Protein AF-A0A507CL74-F1 (afdb_monomer)

Secondary structure (DSSP, 8-state):
--------------------------PPPPEE--EEEE---SS-EEEEEEEEE--PPPSS-SSEEEEEEEEE-SSS-EEEEEEEE-S--GGGT--TT-EEEEEEEEETTEEEEEEEEEE-TT--EEEEEEE-TTSSEEEEEEEETTT--EEEEEEEE--S---EEEEEEEEESSPPPP-SPPEEEEEEEEESS--TTGGGG-EEE----SS------------SSS--HHHHHHHHS--B--TT-HHHHHHHHHHHHHHHHHHTS--EE--HHHHHHHHHHHHHHHHHHHHHHHHHHS-HHHHHHHHHHHHHHHHHHHHHHHHHIIIIITTEEEEEEEPPTTS-S--EEEEEEEEEEE-SSSTT-EEEEEEEEEE-EETTEEPPPEEEEEEEEGGGTB-TT-BB-HHHHHHHHHHHHHTTTTSS--

Solvent-accessible surface area (backbone atoms only — not comparable to full-atom values): 23753 Å² total; per-residue (Å²): 137,79,91,78,80,87,86,90,86,90,84,80,90,82,82,92,76,84,82,74,81,73,79,69,77,74,71,64,58,72,44,76,55,46,33,44,36,33,41,72,34,94,32,30,50,40,34,37,36,35,29,37,27,58,30,56,53,47,86,66,37,68,16,39,30,37,40,32,49,34,37,23,49,86,81,57,48,36,45,32,38,36,41,32,39,40,68,70,38,61,89,24,74,25,52,91,54,33,31,32,33,27,19,36,35,37,36,98,87,42,80,48,72,32,52,50,25,49,40,55,27,80,45,38,36,30,40,35,41,37,56,40,95,82,51,28,41,33,40,32,46,27,24,35,64,86,79,66,47,78,40,16,46,34,74,48,77,71,50,64,48,28,25,29,41,34,40,39,31,40,28,31,57,58,28,46,72,80,83,48,70,68,45,78,43,82,70,44,79,41,55,76,45,94,51,90,61,31,76,73,41,58,45,74,45,77,76,85,85,65,102,68,88,86,79,81,78,80,75,79,75,77,65,74,84,73,63,51,51,41,59,50,51,42,71,76,51,72,54,70,48,62,82,86,38,66,67,61,52,48,52,53,51,47,51,49,53,43,43,37,38,42,56,65,65,60,28,48,74,57,58,63,70,59,51,53,49,50,50,41,49,48,56,23,48,51,40,41,50,52,24,49,55,51,41,71,78,40,63,60,87,79,25,51,65,51,39,51,51,16,51,52,50,29,50,51,33,51,52,52,47,53,49,41,44,67,74,70,52,59,54,58,66,42,38,29,40,39,72,50,94,79,66,78,56,70,59,42,39,39,36,32,30,54,48,79,44,72,41,90,89,45,92,91,43,47,28,40,32,41,36,41,37,38,44,66,75,55,90,96,48,87,61,80,65,51,75,51,74,51,75,42,58,48,73,69,38,32,49,98,85,15,39,57,40,67,66,51,53,50,51,56,53,50,52,60,60,65,72,39,78,69,78,78,70,128

Structure (mmCIF, N/CA/C/O backbone):
data_AF-A0A507CL74-F1
#
_entry.id   AF-A0A507CL74-F1
#
loop_
_atom_site.group_PDB
_atom_site.id
_atom_site.type_symbol
_atom_site.label_atom_id
_atom_site.label_alt_id
_atom_site.label_comp_id
_atom_site.label_asym_id
_atom_site.label_entity_id
_atom_site.label_seq_id
_atom_site.pdbx_PDB_ins_code
_atom_site.Cartn_x
_atom_site.Cartn_y
_atom_site.Cartn_z
_atom_site.occupancy
_atom_site.B_iso_or_equiv
_atom_site.auth_seq_id
_atom_site.auth_comp_id
_atom_site.auth_asym_id
_atom_site.auth_atom_id
_atom_site.pdbx_PDB_model_num
ATOM 1 N N . MET A 1 1 ? 11.561 32.351 90.440 1.00 31.62 1 MET A N 1
ATOM 2 C CA . MET A 1 1 ? 10.808 33.557 90.026 1.00 31.62 1 MET A CA 1
ATOM 3 C C . MET A 1 1 ? 10.906 33.640 88.511 1.00 31.62 1 MET A C 1
ATOM 5 O O . MET A 1 1 ? 11.970 33.930 87.996 1.00 31.62 1 MET A O 1
ATOM 9 N N . ASN A 1 2 ? 10.006 32.932 87.837 1.00 28.53 2 ASN A N 1
ATOM 10 C CA . ASN A 1 2 ? 8.841 33.489 87.134 1.00 28.53 2 ASN A CA 1
ATOM 11 C C . ASN A 1 2 ? 9.215 34.220 85.839 1.00 28.53 2 ASN A C 1
ATOM 13 O O . ASN A 1 2 ? 9.602 35.380 85.856 1.00 28.53 2 ASN A O 1
ATOM 17 N N . ILE A 1 3 ? 9.088 33.462 84.743 1.00 31.59 3 ILE A N 1
ATOM 18 C CA . ILE A 1 3 ? 8.323 33.784 83.530 1.00 31.59 3 ILE A CA 1
ATOM 19 C C . ILE A 1 3 ? 8.248 35.286 83.230 1.00 31.59 3 ILE A C 1
ATOM 21 O O . ILE A 1 3 ? 7.432 35.995 83.814 1.00 31.59 3 ILE A O 1
ATOM 25 N N . PHE A 1 4 ? 9.039 35.737 82.255 1.00 29.61 4 PHE A N 1
ATOM 26 C CA . PHE A 1 4 ? 8.818 37.013 81.587 1.00 29.61 4 PHE A CA 1
ATOM 27 C C . PHE A 1 4 ? 8.603 36.810 80.088 1.00 29.61 4 PHE A C 1
ATOM 29 O O . PHE A 1 4 ? 9.445 36.285 79.361 1.00 29.61 4 PHE A O 1
ATOM 36 N N . GLN A 1 5 ? 7.408 37.231 79.687 1.00 29.59 5 GLN A N 1
ATOM 37 C CA . GLN A 1 5 ? 6.934 37.500 78.343 1.00 29.59 5 GLN A CA 1
ATOM 38 C C . GLN A 1 5 ? 7.850 38.471 77.571 1.00 29.59 5 GLN A C 1
ATOM 40 O O . GLN A 1 5 ? 8.298 39.473 78.114 1.00 29.59 5 GLN A O 1
ATOM 45 N N . GLN A 1 6 ? 8.018 38.181 76.274 1.00 27.80 6 GLN A N 1
ATOM 46 C CA . GLN A 1 6 ? 7.636 39.055 75.150 1.00 27.80 6 GLN A CA 1
ATOM 47 C C . GLN A 1 6 ? 8.171 40.507 75.163 1.00 27.80 6 GLN A C 1
ATOM 49 O O . GLN A 1 6 ? 7.670 41.340 75.903 1.00 27.80 6 GLN A O 1
ATOM 54 N N . HIS A 1 7 ? 9.081 40.863 74.241 1.00 28.11 7 HIS A N 1
ATOM 55 C CA . HIS A 1 7 ? 8.753 41.570 72.984 1.00 28.11 7 HIS A CA 1
ATOM 56 C C . HIS A 1 7 ? 10.014 42.050 72.219 1.00 28.11 7 HIS A C 1
ATOM 58 O O . HIS A 1 7 ? 10.894 42.676 72.794 1.00 28.11 7 HIS A O 1
ATOM 64 N N . LYS A 1 8 ? 9.949 41.919 70.880 1.00 25.28 8 LYS A N 1
ATOM 65 C CA . LYS A 1 8 ? 10.508 42.826 69.843 1.00 25.28 8 LYS A CA 1
ATOM 66 C C . LYS A 1 8 ? 12.016 42.754 69.506 1.00 25.28 8 LYS A C 1
ATOM 68 O O . LYS A 1 8 ? 12.842 43.381 70.148 1.00 25.28 8 LYS A O 1
ATOM 73 N N . SER A 1 9 ? 12.344 42.156 68.356 1.00 27.03 9 SER A N 1
ATOM 74 C CA . SER A 1 9 ? 12.640 42.889 67.103 1.00 27.03 9 SER A CA 1
ATOM 75 C C . SER A 1 9 ? 13.488 42.035 66.152 1.00 27.03 9 SER A C 1
ATOM 77 O O . SER A 1 9 ? 14.611 41.654 66.462 1.00 27.03 9 SER A O 1
ATOM 79 N N . THR A 1 10 ? 12.915 41.751 64.989 1.00 28.33 10 THR A N 1
ATOM 80 C CA . THR A 1 10 ? 13.395 40.876 63.919 1.00 28.33 10 THR A CA 1
ATOM 81 C C . THR A 1 10 ? 14.186 41.662 62.860 1.00 28.33 10 THR A C 1
ATOM 83 O O . THR A 1 10 ? 13.658 42.589 62.254 1.00 28.33 10 THR A O 1
ATOM 86 N N . MET A 1 11 ? 15.425 41.237 62.608 1.00 25.45 11 MET A N 1
ATOM 87 C CA . MET A 1 11 ? 16.272 41.422 61.410 1.00 25.45 11 MET A CA 1
ATOM 88 C C . MET A 1 11 ? 16.984 40.060 61.265 1.00 25.45 11 MET A C 1
ATOM 90 O O . MET A 1 11 ? 17.376 39.501 62.280 1.00 25.45 11 MET A O 1
ATOM 94 N N . ASP A 1 12 ? 17.141 39.373 60.140 1.00 27.41 12 ASP A N 1
ATOM 95 C CA . ASP A 1 12 ? 17.163 39.713 58.726 1.00 27.41 12 ASP A CA 1
ATOM 96 C C . ASP A 1 12 ? 16.789 38.440 57.921 1.00 27.41 12 ASP A C 1
ATOM 98 O O . ASP A 1 12 ? 17.222 37.340 58.249 1.00 27.41 12 ASP A O 1
ATOM 102 N N . LYS A 1 13 ? 15.981 38.633 56.870 1.00 28.16 13 LYS A N 1
ATOM 103 C CA . LYS A 1 13 ? 16.046 38.031 55.519 1.00 28.16 13 LYS A CA 1
ATOM 104 C C . LYS A 1 13 ? 16.421 36.541 55.374 1.00 28.16 13 LYS A C 1
ATOM 106 O O . LYS A 1 13 ? 17.578 36.185 55.518 1.00 28.16 13 LYS A O 1
ATOM 111 N N . PHE A 1 14 ? 15.492 35.733 54.848 1.00 27.22 14 PHE A N 1
ATOM 112 C CA . PHE A 1 14 ? 15.587 35.171 53.484 1.00 27.22 14 PHE A CA 1
ATOM 113 C C . PHE A 1 14 ? 14.285 34.447 53.075 1.00 27.22 14 PHE A C 1
ATOM 115 O O . PHE A 1 14 ? 13.753 33.628 53.813 1.00 27.22 14 PHE A O 1
ATOM 122 N N . SER A 1 15 ? 13.796 34.803 51.884 1.00 26.42 15 SER A N 1
ATOM 123 C CA . SER A 1 15 ? 12.829 34.130 51.000 1.00 26.42 15 SER A CA 1
ATOM 124 C C . SER A 1 15 ? 11.696 33.282 51.587 1.00 26.42 15 SER A C 1
ATOM 126 O O . SER A 1 15 ? 11.817 32.087 51.838 1.00 26.42 15 SER A O 1
ATOM 128 N N . LEU A 1 16 ? 10.520 33.904 51.588 1.00 26.20 16 LEU A N 1
ATOM 129 C CA . LEU A 1 16 ? 9.209 33.273 51.560 1.00 26.20 16 LEU A CA 1
ATOM 130 C C . LEU A 1 16 ? 9.023 32.514 50.225 1.00 26.20 16 LEU A C 1
ATOM 132 O O . LEU A 1 16 ? 8.879 33.136 49.176 1.00 26.20 16 LEU A O 1
ATOM 136 N N . CYS A 1 17 ? 8.997 31.181 50.252 1.00 23.78 17 CYS A N 1
ATOM 137 C CA . CYS A 1 17 ? 8.355 30.375 49.210 1.00 23.78 17 CYS A CA 1
ATOM 138 C C . CYS A 1 17 ? 7.183 29.641 49.855 1.00 23.78 17 CYS A C 1
ATOM 140 O O . CYS A 1 17 ? 7.352 28.657 50.572 1.00 23.78 17 CYS A O 1
ATOM 142 N N . VAL A 1 18 ? 5.987 30.177 49.627 1.00 25.48 18 VAL A N 1
ATOM 143 C CA . VAL A 1 18 ? 4.720 29.516 49.924 1.00 25.48 18 VAL A CA 1
ATOM 144 C C . VAL A 1 18 ? 4.652 28.271 49.042 1.00 25.48 18 VAL A C 1
ATOM 146 O O . VAL A 1 18 ? 4.511 28.375 47.826 1.00 25.48 18 VAL A O 1
ATOM 149 N N . VAL A 1 19 ? 4.766 27.088 49.646 1.00 25.69 19 VAL A N 1
ATOM 150 C CA . VAL A 1 19 ? 4.395 25.832 48.988 1.00 25.69 19 VAL A CA 1
ATOM 151 C C . VAL A 1 19 ? 2.873 25.827 48.894 1.00 25.69 19 VAL A C 1
ATOM 153 O O . VAL A 1 19 ? 2.173 25.396 49.807 1.00 25.69 19 VAL A O 1
ATOM 156 N N . VAL A 1 20 ? 2.348 26.356 47.791 1.00 27.48 20 VAL A N 1
ATOM 157 C CA . VAL A 1 20 ? 0.997 26.020 47.348 1.00 27.48 20 VAL A CA 1
ATOM 158 C C . VAL A 1 20 ? 1.081 24.574 46.875 1.00 27.48 20 VAL A C 1
ATOM 160 O O . VAL A 1 20 ? 1.601 24.294 45.797 1.00 27.48 20 VAL A O 1
ATOM 163 N N . ALA A 1 21 ? 0.608 23.642 47.700 1.00 28.94 21 ALA A N 1
ATOM 164 C CA . ALA A 1 21 ? 0.279 22.306 47.237 1.00 28.94 21 ALA A CA 1
ATOM 165 C C . ALA A 1 21 ? -0.905 22.436 46.268 1.00 28.94 21 ALA A C 1
ATOM 167 O O . ALA A 1 21 ? -2.069 22.363 46.657 1.00 28.94 21 ALA A O 1
ATOM 168 N N . LEU A 1 22 ? -0.598 22.689 44.995 1.00 25.38 22 LEU A N 1
ATOM 169 C CA . LEU A 1 22 ? -1.509 22.421 43.895 1.00 25.38 22 LEU A CA 1
ATOM 170 C C . LEU A 1 22 ? -1.731 20.907 43.892 1.00 25.38 22 LEU A C 1
ATOM 172 O O . LEU A 1 22 ? -0.935 20.147 43.341 1.00 25.38 22 LEU A O 1
ATOM 176 N N . LEU A 1 23 ? -2.820 20.467 44.523 1.00 26.45 23 LEU A N 1
ATOM 177 C CA . LEU A 1 23 ? -3.506 19.250 44.112 1.00 26.45 23 LEU A CA 1
ATOM 178 C C . LEU A 1 23 ? -3.958 19.494 42.671 1.00 26.45 23 LEU A C 1
ATOM 180 O O . LEU A 1 23 ? -5.069 19.948 42.412 1.00 26.45 23 LEU A O 1
ATOM 184 N N . VAL A 1 24 ? -3.052 19.257 41.723 1.00 30.97 24 VAL A N 1
ATOM 185 C CA . VAL A 1 24 ? -3.429 19.055 40.334 1.00 30.97 24 VAL A CA 1
ATOM 186 C C . VAL A 1 24 ? -4.256 17.781 40.362 1.00 30.97 24 VAL A C 1
ATOM 188 O O . VAL A 1 24 ? -3.710 16.684 40.479 1.00 30.97 24 VAL A O 1
ATOM 191 N N . ALA A 1 25 ? -5.579 17.922 40.317 1.00 30.12 25 ALA A N 1
ATOM 192 C CA . ALA A 1 25 ? -6.419 16.848 39.831 1.00 30.12 25 ALA A CA 1
ATOM 193 C C . ALA A 1 25 ? -5.871 16.516 38.439 1.00 30.12 25 ALA A C 1
ATOM 195 O O . ALA A 1 25 ? -6.050 17.286 37.496 1.00 30.12 25 ALA A O 1
ATOM 196 N N . ARG A 1 26 ? -5.091 15.436 38.330 1.00 35.41 26 ARG A N 1
ATOM 197 C CA . ARG A 1 26 ? -4.759 14.865 37.030 1.00 35.41 26 ARG A CA 1
ATOM 198 C C . ARG A 1 26 ? -6.100 14.443 36.447 1.00 35.41 26 ARG A C 1
ATOM 200 O O . ARG A 1 26 ? -6.670 13.452 36.894 1.00 35.41 26 ARG A O 1
ATOM 207 N N . GLY A 1 27 ? -6.643 15.246 35.535 1.00 35.78 27 GLY A N 1
ATOM 208 C CA . GLY A 1 27 ? -7.683 14.762 34.639 1.00 35.78 27 GLY A CA 1
ATOM 209 C C . GLY A 1 27 ? -7.122 13.521 33.960 1.00 35.78 27 GLY A C 1
ATOM 210 O O . GLY A 1 27 ? -5.980 13.554 33.496 1.00 35.78 27 GLY A O 1
ATOM 211 N N . ARG A 1 28 ? -7.869 12.417 34.007 1.00 48.56 28 ARG A N 1
ATOM 212 C CA . ARG A 1 28 ? -7.478 11.183 33.325 1.00 48.56 28 ARG A CA 1
ATOM 213 C C . ARG A 1 28 ? -7.352 11.512 31.841 1.00 48.56 28 ARG A C 1
ATOM 215 O O . ARG A 1 28 ? -8.239 12.159 31.290 1.00 48.56 28 ARG A O 1
ATOM 222 N N . SER A 1 29 ? -6.210 11.200 31.241 1.00 53.66 29 SER A N 1
ATOM 223 C CA . SER A 1 29 ? -5.905 11.633 29.878 1.00 53.66 29 SER A CA 1
ATOM 224 C C . SER A 1 29 ? -6.316 10.564 28.878 1.00 53.66 29 SER A C 1
ATOM 226 O O . SER A 1 29 ? -5.834 9.436 28.982 1.00 53.66 29 SER A O 1
ATOM 228 N N . ASP A 1 30 ? -7.119 10.936 27.885 1.00 65.44 30 ASP A N 1
ATOM 229 C CA . ASP A 1 30 ? -7.398 10.067 26.745 1.00 65.44 30 ASP A CA 1
ATOM 230 C C . ASP A 1 30 ? -6.123 9.882 25.914 1.00 65.44 30 ASP A C 1
ATOM 232 O O . ASP A 1 30 ? -5.368 10.828 25.647 1.00 65.44 30 ASP A O 1
ATOM 236 N N . SER A 1 31 ? -5.856 8.643 25.521 1.00 70.38 31 SER A N 1
ATOM 237 C CA . SER A 1 31 ? -4.675 8.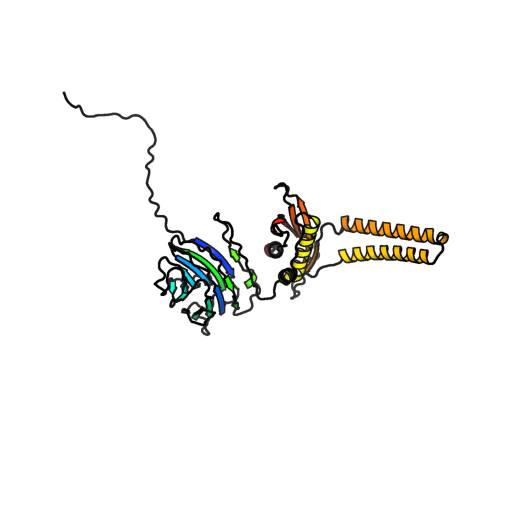276 24.750 1.00 70.38 31 SER A CA 1
ATOM 238 C C . SER A 1 31 ? -5.040 7.436 23.533 1.00 70.38 31 SER A C 1
ATOM 240 O O . SER A 1 31 ? -6.041 6.727 23.502 1.00 70.38 31 SER A O 1
ATOM 242 N N . TRP A 1 32 ? -4.207 7.548 22.501 1.00 71.06 32 TRP A N 1
ATOM 243 C CA . TRP A 1 32 ? -4.471 6.989 21.180 1.00 71.06 32 TRP A CA 1
ATOM 244 C C . TRP A 1 32 ? -3.379 5.996 20.799 1.00 71.06 32 TRP A C 1
ATOM 246 O O . TRP A 1 32 ? -2.186 6.320 20.839 1.00 71.06 32 TRP A O 1
ATOM 256 N N . GLY A 1 33 ? -3.799 4.795 20.420 1.00 74.75 33 GLY A N 1
ATOM 257 C CA . GLY A 1 33 ? -2.956 3.737 19.887 1.00 74.75 33 GLY A CA 1
ATOM 258 C C . GLY A 1 33 ? -2.790 3.822 18.370 1.00 74.75 33 GLY A C 1
ATOM 259 O O . GLY A 1 33 ? -2.759 4.906 17.779 1.00 74.75 33 GLY A O 1
ATOM 260 N N . GLY A 1 34 ? -2.625 2.653 17.750 1.00 77.00 34 GLY A N 1
ATOM 261 C CA . GLY A 1 34 ? -2.475 2.545 16.305 1.00 77.00 34 GLY A CA 1
ATOM 262 C C . GLY A 1 34 ? -3.770 2.861 15.560 1.00 77.00 34 GLY A C 1
ATOM 263 O O . GLY A 1 34 ? -4.857 2.555 16.049 1.00 77.00 34 GLY A O 1
ATOM 264 N N . TYR A 1 35 ? -3.642 3.460 14.378 1.00 79.56 35 TYR A N 1
ATOM 265 C CA . TYR A 1 35 ? -4.772 3.704 13.485 1.00 79.56 35 TYR A CA 1
ATOM 266 C C . TYR A 1 35 ? -4.375 3.655 12.011 1.00 79.56 35 TYR A C 1
ATOM 268 O O . TYR A 1 35 ? -3.211 3.872 11.649 1.00 79.56 35 TYR A O 1
ATOM 276 N N . VAL A 1 36 ? -5.385 3.433 11.172 1.00 84.50 36 VAL A N 1
ATOM 277 C CA . VAL A 1 36 ? -5.366 3.654 9.724 1.00 84.50 36 VAL A CA 1
ATOM 278 C C . VAL A 1 36 ? -6.536 4.571 9.394 1.00 84.50 36 VAL A C 1
ATOM 280 O O . VAL A 1 36 ? -7.637 4.318 9.858 1.00 84.50 36 VAL A O 1
ATOM 283 N N . ALA A 1 37 ? -6.332 5.619 8.606 1.00 85.00 37 ALA A N 1
ATOM 284 C CA . ALA A 1 37 ? -7.421 6.471 8.138 1.00 85.00 37 ALA A CA 1
ATOM 285 C C . ALA A 1 37 ? -7.262 6.809 6.656 1.00 85.00 37 ALA A C 1
ATOM 287 O O . ALA A 1 37 ? -6.154 6.823 6.132 1.00 85.00 37 ALA A O 1
ATOM 288 N N . LEU A 1 38 ? -8.386 7.068 6.002 1.00 86.00 38 LEU A N 1
ATOM 289 C CA . LEU A 1 38 ? -8.562 7.449 4.611 1.00 86.00 38 LEU A CA 1
ATOM 290 C C . LEU A 1 38 ? -9.500 8.657 4.575 1.00 86.00 38 LEU A C 1
ATOM 292 O O . LEU A 1 38 ? -10.523 8.696 5.258 1.00 86.00 38 LEU A O 1
ATOM 296 N N . GLY A 1 39 ? -9.178 9.624 3.737 1.00 87.31 39 GLY A N 1
ATOM 297 C CA . GLY A 1 39 ? -10.035 10.727 3.350 1.00 87.31 39 GLY A CA 1
ATOM 298 C C . GLY A 1 39 ? -9.465 12.115 3.649 1.00 87.31 39 GLY A C 1
ATOM 299 O O . GLY A 1 39 ? -8.341 12.255 4.133 1.00 87.31 39 GLY A O 1
ATOM 300 N N . PRO A 1 40 ? -10.257 13.159 3.354 1.00 88.62 40 PRO A N 1
ATOM 301 C CA . PRO A 1 40 ? -11.600 13.066 2.777 1.00 88.62 40 PRO A CA 1
ATOM 302 C C . PRO A 1 40 ? -11.578 12.643 1.296 1.00 88.62 40 PRO A C 1
ATOM 304 O O . PRO A 1 40 ? -10.737 13.109 0.532 1.00 88.62 40 PRO A O 1
ATOM 307 N N . SER A 1 41 ? -12.521 11.794 0.882 1.00 84.12 41 SER A N 1
ATOM 308 C CA . SER A 1 41 ? -12.844 11.575 -0.534 1.00 84.12 41 SER A CA 1
ATOM 309 C C . SER A 1 41 ? -13.554 12.797 -1.124 1.00 84.12 41 SER A C 1
ATOM 311 O O . SER A 1 41 ? -14.281 13.509 -0.421 1.00 84.12 41 SER A O 1
ATOM 313 N N . ILE A 1 42 ? -13.400 13.022 -2.432 1.00 80.88 42 ILE A N 1
ATOM 314 C CA . ILE A 1 42 ? -14.260 13.961 -3.173 1.00 80.88 42 ILE A CA 1
ATOM 315 C C . ILE A 1 42 ? -15.669 13.396 -3.415 1.00 80.88 42 ILE A C 1
ATOM 317 O O . ILE A 1 42 ? -16.588 14.159 -3.720 1.00 80.88 42 ILE A O 1
ATOM 321 N N . SER A 1 43 ? -15.846 12.080 -3.270 1.00 84.44 43 SER A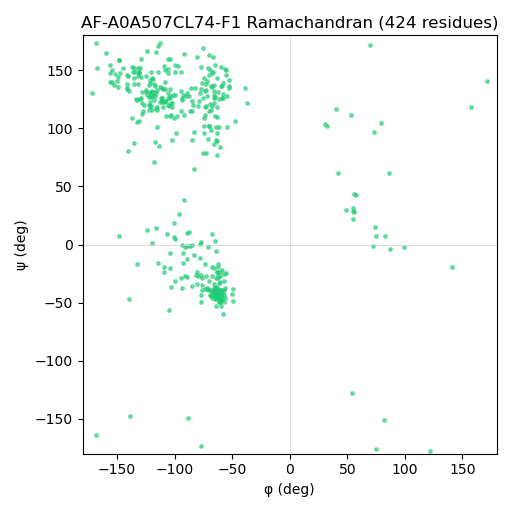 N 1
ATOM 322 C CA . SER A 1 43 ? -17.125 11.387 -3.372 1.00 84.44 43 SER A CA 1
ATOM 323 C C . SER A 1 43 ? -17.662 10.994 -1.997 1.00 84.44 43 SER A C 1
ATOM 325 O O . SER A 1 43 ? -16.939 10.925 -1.008 1.00 84.44 43 SER A O 1
ATOM 327 N N . THR A 1 44 ? -18.961 10.744 -1.931 1.00 88.31 44 THR A N 1
ATOM 328 C CA . THR A 1 44 ? -19.630 10.241 -0.733 1.00 88.31 44 THR A CA 1
ATOM 329 C C . THR A 1 44 ? -19.378 8.748 -0.599 1.00 88.31 44 THR A C 1
ATOM 331 O O . THR A 1 44 ? -19.620 7.999 -1.543 1.00 88.31 44 THR A O 1
ATOM 334 N N . ILE A 1 45 ? -18.948 8.297 0.576 1.00 92.06 45 ILE A N 1
ATOM 335 C CA . ILE A 1 45 ? -19.031 6.884 0.946 1.00 92.06 45 ILE A CA 1
ATOM 336 C C . ILE A 1 45 ? -20.518 6.537 1.033 1.00 92.06 45 ILE A C 1
ATOM 338 O O . ILE A 1 45 ? -21.262 7.231 1.718 1.00 92.06 45 ILE A O 1
ATOM 342 N N . VAL A 1 46 ? -20.949 5.491 0.331 1.00 90.56 46 VAL A N 1
ATOM 343 C CA . VAL A 1 46 ? -22.338 4.987 0.354 1.00 90.56 46 VAL A CA 1
ATOM 344 C C . VAL A 1 46 ? -22.450 3.646 1.066 1.00 90.56 46 VAL A C 1
ATOM 346 O O . VAL A 1 46 ? -23.511 3.296 1.570 1.00 90.56 46 VAL A O 1
ATOM 349 N N . HIS A 1 47 ? -21.348 2.903 1.130 1.00 95.50 47 HIS A N 1
ATOM 350 C CA . HIS A 1 47 ? -21.263 1.661 1.875 1.00 95.50 47 HIS A CA 1
ATOM 351 C C . HIS A 1 47 ? -19.833 1.455 2.378 1.00 95.50 47 HIS A C 1
ATOM 353 O O . HIS A 1 47 ? -18.872 1.740 1.664 1.00 95.50 47 HIS A O 1
ATOM 359 N N . SER A 1 48 ? -19.683 0.960 3.600 1.00 94.81 48 SER A N 1
ATOM 360 C CA . SER A 1 48 ? -18.399 0.564 4.173 1.00 94.81 48 SER A CA 1
ATOM 361 C C . SER A 1 48 ? -18.577 -0.727 4.955 1.00 94.81 48 SER A C 1
ATOM 363 O O . SER A 1 48 ? -19.457 -0.806 5.802 1.00 94.81 48 SER A O 1
ATOM 365 N N . SER A 1 49 ? -17.703 -1.704 4.736 1.00 95.06 49 SER A N 1
ATOM 366 C CA . SER A 1 49 ? -17.645 -2.937 5.518 1.00 95.06 49 SER A CA 1
ATOM 367 C C . SER A 1 49 ? -16.215 -3.235 5.941 1.00 95.06 49 SER A C 1
ATOM 369 O O . SER A 1 49 ? -15.290 -2.929 5.197 1.00 95.06 49 SER A O 1
ATOM 371 N N . THR A 1 50 ? -16.017 -3.807 7.125 1.00 93.69 50 THR A N 1
ATOM 372 C CA . THR A 1 50 ? -14.720 -4.324 7.583 1.00 93.69 50 THR A CA 1
ATOM 373 C C . THR A 1 50 ? -14.930 -5.398 8.644 1.00 93.69 50 THR A C 1
ATOM 375 O O . THR A 1 50 ? -15.885 -5.319 9.421 1.00 93.69 50 THR A O 1
ATOM 378 N N . THR A 1 51 ? -14.045 -6.390 8.689 1.00 93.19 51 THR A N 1
ATOM 379 C CA . THR A 1 51 ? -14.058 -7.451 9.701 1.00 93.19 51 THR A CA 1
ATOM 380 C C . THR A 1 51 ? -12.885 -7.267 10.650 1.00 93.19 51 THR A C 1
ATOM 382 O O . THR A 1 51 ? -11.736 -7.260 10.217 1.00 93.19 51 THR A O 1
ATOM 385 N N . LEU A 1 52 ? -13.161 -7.138 11.947 1.00 92.69 52 LEU A N 1
ATOM 386 C CA . LEU A 1 52 ? -12.158 -7.024 13.002 1.00 92.69 52 LEU A CA 1
ATOM 387 C C . LEU A 1 52 ? -12.058 -8.325 13.797 1.00 92.69 52 LEU A C 1
ATOM 389 O O . LEU A 1 52 ? -13.042 -8.781 14.374 1.00 92.69 52 LEU A O 1
ATOM 393 N N . ILE A 1 53 ? -10.847 -8.863 13.905 1.00 92.06 53 ILE A N 1
ATOM 394 C CA . ILE A 1 53 ? -10.472 -9.826 14.943 1.00 92.06 53 ILE A CA 1
ATOM 395 C C . ILE A 1 53 ? -9.695 -9.045 16.017 1.00 92.06 53 ILE A C 1
ATOM 397 O O . ILE A 1 53 ? -8.579 -8.584 15.743 1.00 92.06 53 ILE A O 1
ATOM 401 N N . PRO A 1 54 ? -10.274 -8.834 17.214 1.00 88.06 54 PRO A N 1
ATOM 402 C CA . PRO A 1 54 ? -9.717 -7.906 18.197 1.00 88.06 54 PRO A CA 1
ATOM 403 C C . PRO A 1 54 ? -8.504 -8.460 18.955 1.00 88.06 54 PRO A C 1
ATOM 405 O O . PRO A 1 54 ? -7.676 -7.682 19.425 1.00 88.06 54 PRO A O 1
ATOM 408 N N . GLY A 1 55 ? -8.384 -9.785 19.084 1.00 90.38 55 GLY A N 1
ATOM 409 C CA . GLY A 1 55 ? -7.448 -10.406 20.018 1.00 90.38 55 GLY A CA 1
ATOM 410 C C . GLY A 1 55 ? -7.942 -10.315 21.465 1.00 90.38 55 GLY A C 1
ATOM 411 O O . GLY A 1 55 ? -9.063 -9.888 21.736 1.00 90.38 55 GLY A O 1
ATOM 412 N N . ALA A 1 56 ? -7.134 -10.769 22.423 1.00 89.56 56 ALA A N 1
ATOM 413 C CA . ALA A 1 56 ? -7.546 -10.803 23.824 1.00 89.56 56 ALA A CA 1
ATOM 414 C C . ALA A 1 56 ? -7.561 -9.390 24.439 1.00 89.56 56 ALA A C 1
ATOM 416 O O . ALA A 1 56 ? -6.565 -8.669 24.320 1.00 89.56 56 ALA A O 1
ATOM 417 N N . PRO A 1 57 ? -8.637 -8.988 25.144 1.00 87.56 57 PRO A N 1
ATOM 418 C CA . PRO A 1 57 ? -8.614 -7.745 25.901 1.00 87.56 57 PRO A CA 1
ATOM 419 C C . PRO A 1 57 ? -7.615 -7.853 27.066 1.00 87.56 57 PRO A C 1
ATOM 421 O O . PRO A 1 57 ? -7.262 -8.961 27.490 1.00 87.56 57 PRO A O 1
ATOM 424 N N . PRO A 1 58 ? -7.167 -6.720 27.635 1.00 85.38 58 PRO A N 1
ATOM 425 C CA . PRO A 1 58 ? -6.335 -6.729 28.832 1.00 85.38 58 PRO A CA 1
ATOM 426 C C . PRO A 1 58 ? -6.984 -7.564 29.954 1.00 85.38 58 PRO A C 1
ATOM 428 O O . PRO A 1 58 ? -8.173 -7.383 30.220 1.00 85.38 58 PRO A O 1
ATOM 431 N N . PRO A 1 59 ? -6.232 -8.440 30.654 1.00 81.44 59 PRO A N 1
ATOM 432 C CA . PRO A 1 59 ? -6.791 -9.296 31.708 1.00 81.44 59 PRO A CA 1
ATOM 433 C C . PRO A 1 59 ? -7.478 -8.520 32.837 1.00 81.44 59 PRO A C 1
ATOM 435 O O . PRO A 1 59 ? -8.426 -9.006 33.447 1.00 81.44 59 PRO A O 1
ATOM 438 N N . GLN A 1 60 ? -6.988 -7.310 33.109 1.00 84.69 60 GLN A N 1
ATOM 439 C CA . GLN A 1 60 ? -7.600 -6.355 34.016 1.00 84.69 60 GLN A CA 1
ATOM 440 C C . GLN A 1 60 ? -7.625 -4.992 33.338 1.00 84.69 60 GLN A C 1
ATOM 442 O O . GLN A 1 60 ? -6.587 -4.479 32.911 1.00 84.69 60 GLN A O 1
ATOM 447 N N . GLN A 1 61 ? -8.811 -4.405 33.264 1.00 87.12 61 GLN A N 1
ATOM 448 C CA . GLN A 1 61 ? -9.038 -3.131 32.614 1.00 87.12 61 GLN A CA 1
ATOM 449 C C . GLN A 1 61 ? -9.311 -2.042 33.662 1.00 87.12 61 GLN A C 1
ATOM 451 O O . GLN A 1 61 ? -10.203 -2.187 34.493 1.00 87.12 61 GLN A O 1
ATOM 456 N N . ASN A 1 62 ? -8.512 -0.972 33.645 1.00 85.44 62 ASN A N 1
ATOM 457 C CA . ASN A 1 62 ? -8.610 0.141 34.600 1.00 85.44 62 ASN A CA 1
ATOM 458 C C . ASN A 1 62 ? -9.567 1.254 34.145 1.00 85.44 62 ASN A C 1
ATOM 460 O O . ASN A 1 62 ? -10.146 1.945 34.981 1.00 85.44 62 ASN A O 1
ATOM 464 N N . GLY A 1 63 ? -9.733 1.409 32.833 1.00 87.81 63 GLY A N 1
ATOM 465 C CA . GLY A 1 63 ? -10.499 2.473 32.187 1.00 87.81 63 GLY A CA 1
ATOM 466 C C . GLY A 1 63 ? -11.305 1.907 31.027 1.00 87.81 63 GLY A C 1
ATOM 467 O O . GLY A 1 63 ? -11.733 0.759 31.082 1.00 87.81 63 GLY A O 1
ATOM 468 N N . LYS A 1 64 ? -11.524 2.680 29.966 1.00 87.31 64 LYS A N 1
ATOM 469 C CA . LYS A 1 64 ? -12.297 2.215 28.807 1.00 87.31 64 LYS A CA 1
ATOM 470 C C . LYS A 1 64 ? -11.410 2.159 27.577 1.00 87.31 64 LYS A C 1
ATOM 472 O O . LYS A 1 64 ? -10.873 3.175 27.148 1.00 87.31 64 LYS A O 1
ATOM 477 N N . LEU A 1 65 ? -11.246 0.959 27.043 1.00 88.50 65 LEU A N 1
ATOM 478 C CA . LEU A 1 65 ? -10.508 0.705 25.816 1.00 88.50 65 LEU A CA 1
ATOM 479 C C . LEU A 1 65 ? -11.502 0.445 24.689 1.00 88.50 65 LEU A C 1
ATOM 481 O O . LEU A 1 65 ? -12.354 -0.433 24.821 1.00 88.50 65 LEU A O 1
ATOM 485 N N . PHE A 1 66 ? -11.351 1.169 23.587 1.00 90.75 66 PHE A N 1
ATOM 486 C CA . PHE A 1 66 ? -12.203 1.080 22.409 1.00 90.75 66 PHE A CA 1
ATOM 487 C C . PHE A 1 66 ? -11.363 0.702 21.197 1.00 90.75 66 PHE A C 1
ATOM 489 O O . PHE A 1 66 ? -10.333 1.323 20.919 1.00 90.75 66 PHE A O 1
ATOM 496 N N . LEU A 1 67 ? -11.827 -0.303 20.464 1.00 91.94 67 LEU A N 1
ATOM 497 C CA . LEU A 1 67 ? -11.366 -0.622 19.122 1.00 91.94 67 LEU A CA 1
ATOM 498 C C . LEU A 1 67 ? -12.497 -0.296 18.165 1.00 91.94 67 LEU A C 1
ATOM 500 O O . LEU A 1 67 ? -13.594 -0.829 18.323 1.00 91.94 67 LEU A O 1
ATOM 504 N N . TRP A 1 68 ? -12.253 0.562 17.189 1.00 90.44 68 TRP A N 1
ATOM 505 C CA . TRP A 1 68 ? -13.293 0.942 16.247 1.00 90.44 68 TRP A CA 1
ATOM 506 C C . TRP A 1 68 ? -12.747 1.080 14.837 1.00 90.44 68 TRP A C 1
ATOM 508 O O . TRP A 1 68 ? -11.617 1.526 14.651 1.00 90.44 68 TRP A O 1
ATOM 518 N N . PRO A 1 69 ? -13.555 0.739 13.830 1.00 93.81 69 PRO A N 1
ATOM 519 C CA . PRO A 1 69 ? -13.611 1.444 12.571 1.00 93.81 69 PRO A CA 1
ATOM 520 C C . PRO A 1 69 ? -14.808 2.406 12.542 1.00 93.81 69 PRO A C 1
ATOM 522 O O . PRO A 1 69 ? -15.840 2.168 13.171 1.00 93.81 69 PRO A O 1
ATOM 525 N N . GLY A 1 70 ? -14.718 3.460 11.741 1.00 93.19 70 GLY A N 1
ATOM 526 C CA . GLY A 1 70 ? -15.797 4.420 11.562 1.00 93.19 70 GLY A CA 1
ATOM 527 C C . GLY A 1 70 ? -15.679 5.233 10.281 1.00 93.19 70 GLY A C 1
ATOM 528 O O . GLY A 1 70 ? -14.629 5.267 9.637 1.00 93.19 70 GLY A O 1
ATOM 529 N N . ILE A 1 71 ? -16.775 5.893 9.917 1.00 92.94 71 ILE A N 1
ATOM 530 C CA . ILE A 1 71 ? -16.850 6.863 8.825 1.00 92.94 71 ILE A CA 1
ATOM 531 C C . ILE A 1 71 ? -17.265 8.228 9.364 1.00 92.94 71 ILE A C 1
ATOM 533 O O . ILE A 1 71 ? -18.097 8.333 10.266 1.00 92.94 71 ILE A O 1
ATOM 537 N N . SER A 1 72 ? -16.677 9.285 8.807 1.00 89.00 72 SER A N 1
ATOM 538 C CA . SER A 1 72 ? -16.928 10.656 9.249 1.00 89.00 72 SER A CA 1
ATOM 539 C C . SER A 1 72 ? -17.240 11.590 8.091 1.00 89.00 72 SER A C 1
ATOM 541 O O . SER A 1 72 ? -16.704 11.459 6.984 1.00 89.00 72 SER A O 1
ATOM 543 N N . ASN A 1 73 ? -18.081 12.581 8.377 1.00 78.94 73 ASN A N 1
ATOM 544 C CA . ASN A 1 73 ? -18.359 13.703 7.488 1.00 78.94 73 ASN A CA 1
ATOM 545 C C . ASN A 1 73 ? -17.372 14.872 7.651 1.00 78.94 73 ASN A C 1
ATOM 547 O O . ASN A 1 73 ? -17.480 15.871 6.945 1.00 78.94 73 ASN A O 1
ATOM 551 N N . GLY A 1 74 ? -16.410 14.765 8.576 1.00 69.12 74 GLY A N 1
ATOM 552 C CA . GLY A 1 74 ? -15.398 15.793 8.838 1.00 69.12 74 GLY A CA 1
ATOM 553 C C . GLY A 1 74 ? -15.919 17.048 9.547 1.00 69.12 74 GLY A C 1
ATOM 554 O O . GLY A 1 74 ? -15.127 17.939 9.840 1.00 69.12 74 GLY A O 1
ATOM 555 N N . THR A 1 75 ? -17.221 17.128 9.841 1.00 62.44 75 THR A N 1
ATOM 556 C CA . THR A 1 75 ? -17.862 18.290 10.482 1.00 62.44 75 THR A CA 1
ATOM 557 C C . THR A 1 75 ? -18.516 17.961 11.822 1.00 62.44 75 THR A C 1
ATOM 559 O O . THR A 1 75 ? -19.092 18.851 12.434 1.00 62.44 75 THR A O 1
ATOM 562 N N . GLY A 1 76 ? -18.426 16.713 12.292 1.00 67.38 76 GLY A N 1
ATOM 563 C CA . GLY A 1 76 ? -18.785 16.348 13.665 1.00 67.38 76 GLY A CA 1
ATOM 564 C C . GLY A 1 76 ? -19.498 15.011 13.824 1.00 67.38 76 GLY A C 1
ATOM 565 O O . GLY A 1 76 ? -19.463 14.468 14.920 1.00 67.38 76 GLY A O 1
ATOM 566 N N . HIS A 1 77 ? -20.098 14.448 12.768 1.00 83.56 77 HIS A N 1
ATOM 567 C CA . HIS A 1 77 ? -20.683 13.109 12.870 1.00 83.56 77 HIS A CA 1
ATOM 568 C C . HIS A 1 77 ? -19.611 12.048 12.611 1.00 83.56 77 HIS A C 1
ATOM 570 O O . HIS A 1 77 ? -18.842 12.135 11.643 1.00 83.56 77 HIS A O 1
ATOM 576 N N . LEU A 1 78 ? -19.597 11.033 13.467 1.00 89.81 78 LEU A N 1
ATOM 577 C CA . LEU A 1 78 ? -18.757 9.849 13.368 1.00 89.81 78 LEU A CA 1
ATOM 578 C C . LEU A 1 78 ? -19.633 8.621 13.602 1.00 89.81 78 LEU A C 1
ATOM 580 O O . LEU A 1 78 ? -20.052 8.346 14.724 1.00 89.81 78 LEU A O 1
ATOM 584 N N . ILE A 1 79 ? -19.929 7.908 12.521 1.00 94.12 79 ILE A N 1
ATOM 585 C CA . ILE A 1 79 ? -20.603 6.610 12.563 1.00 94.12 79 ILE A CA 1
ATOM 586 C C . ILE A 1 79 ? -19.521 5.573 12.819 1.00 94.12 79 ILE A C 1
ATOM 588 O O . ILE A 1 79 ? -18.586 5.467 12.026 1.00 94.12 79 ILE A O 1
ATOM 592 N N . GLN A 1 80 ? -19.624 4.830 13.913 1.00 94.38 80 GLN A N 1
ATOM 593 C CA . GLN A 1 80 ? -18.585 3.900 14.336 1.00 94.38 80 GLN A CA 1
ATOM 594 C C . GLN A 1 80 ? -19.179 2.685 15.032 1.00 94.38 80 GLN A C 1
ATOM 596 O O . GLN A 1 80 ? -20.160 2.770 15.756 1.00 94.38 80 GLN A O 1
ATOM 601 N N . SER A 1 81 ? -18.539 1.541 14.884 1.00 95.19 81 SER A N 1
ATOM 602 C CA . SER A 1 81 ? -18.831 0.369 15.695 1.00 95.19 81 SER A CA 1
ATOM 603 C C . SER A 1 81 ? -17.626 0.089 16.568 1.00 95.19 81 SER A C 1
ATOM 605 O O . SER A 1 81 ? -16.488 0.177 16.117 1.00 95.19 81 SER A O 1
ATOM 607 N N . CYS A 1 82 ? -17.875 -0.195 17.837 1.00 93.44 82 CYS A N 1
ATOM 608 C CA . CYS A 1 82 ? -16.837 -0.320 18.843 1.00 93.44 82 CYS A CA 1
ATOM 609 C C . CYS A 1 82 ? -16.829 -1.736 19.409 1.00 93.44 82 CYS A C 1
ATOM 611 O O . CYS A 1 82 ? -17.882 -2.299 19.708 1.00 93.44 82 CYS A O 1
ATOM 613 N N . LEU A 1 83 ? -15.631 -2.284 19.597 1.00 95.44 83 LEU A N 1
ATOM 614 C CA . LEU A 1 83 ? -15.372 -3.367 20.532 1.00 95.44 83 LEU A CA 1
ATOM 615 C C . LEU A 1 83 ? -14.719 -2.766 21.766 1.00 95.44 83 LEU A C 1
ATOM 617 O O . LEU A 1 83 ? -13.670 -2.126 21.685 1.00 95.44 83 LEU 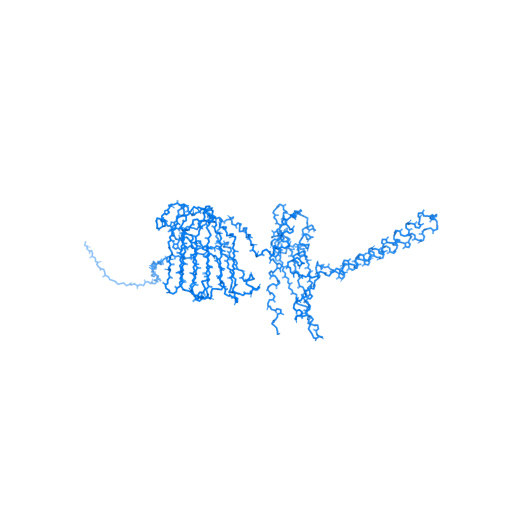A O 1
ATOM 621 N N . GLU A 1 84 ? -15.359 -2.966 22.909 1.00 93.94 84 GLU A N 1
ATOM 622 C CA . GLU A 1 84 ? -15.023 -2.250 24.129 1.00 93.94 84 GLU A CA 1
ATOM 623 C C . GLU A 1 84 ? -14.626 -3.183 25.262 1.00 93.94 84 GLU A C 1
ATOM 625 O O . GLU A 1 84 ? -15.228 -4.237 25.474 1.00 93.94 84 GLU A O 1
ATOM 630 N N . SER A 1 85 ? -13.600 -2.773 25.998 1.00 92.62 85 SER A N 1
ATOM 631 C CA . SER A 1 85 ? -13.163 -3.411 27.232 1.00 92.62 85 SER A CA 1
ATOM 632 C C . SER A 1 85 ? -13.211 -2.365 28.334 1.00 92.62 85 SER A C 1
ATOM 634 O O . SER A 1 85 ? -12.522 -1.344 28.268 1.00 92.62 85 SER A O 1
ATOM 636 N N . TRP A 1 86 ? -14.081 -2.597 29.313 1.00 91.56 86 TRP A N 1
ATOM 637 C CA . TRP A 1 86 ? -14.294 -1.742 30.480 1.00 91.56 86 TRP A CA 1
ATOM 638 C C . TRP A 1 86 ? -13.867 -2.498 31.750 1.00 91.56 86 TRP A C 1
ATOM 640 O O . TRP A 1 86 ? -13.613 -3.705 31.683 1.00 91.56 86 TRP A O 1
ATOM 650 N N . PRO A 1 87 ? -13.804 -1.843 32.927 1.00 90.94 87 PRO A N 1
ATOM 651 C CA . PRO A 1 87 ? -13.518 -2.544 34.179 1.00 90.94 87 PRO A CA 1
ATOM 652 C C . PRO A 1 87 ? -14.594 -3.583 34.526 1.00 90.94 87 PRO A C 1
ATOM 654 O O . PRO A 1 87 ? -14.296 -4.593 35.158 1.00 90.94 87 PRO A O 1
ATOM 657 N N . ASP A 1 88 ? -15.831 -3.337 34.085 1.00 91.94 88 ASP A N 1
ATOM 658 C CA . ASP A 1 88 ? -16.950 -4.273 34.138 1.00 91.94 88 ASP A CA 1
ATOM 659 C C . ASP A 1 88 ? -17.657 -4.302 32.775 1.00 91.94 88 ASP A C 1
ATOM 661 O O . ASP A 1 88 ? -18.085 -3.260 32.278 1.00 91.94 88 ASP A O 1
ATOM 665 N N . ASN A 1 89 ? -17.775 -5.494 32.186 1.00 93.50 89 ASN A N 1
ATOM 666 C CA . ASN A 1 89 ? -18.411 -5.743 30.887 1.00 93.50 89 ASN A CA 1
ATOM 667 C C . ASN A 1 89 ? -19.848 -6.288 31.012 1.00 93.50 89 ASN A C 1
ATOM 669 O O . ASN A 1 89 ? -20.478 -6.613 30.001 1.00 93.50 89 ASN A O 1
ATOM 673 N N . ALA A 1 90 ? -20.412 -6.356 32.225 1.00 94.44 90 ALA A N 1
ATOM 674 C CA . ALA A 1 90 ? -21.775 -6.844 32.446 1.00 94.44 90 ALA A CA 1
ATOM 675 C C . ALA A 1 90 ? -22.843 -6.039 31.678 1.00 94.44 90 ALA A C 1
ATOM 677 O O . ALA A 1 90 ? -23.916 -6.562 31.381 1.00 94.44 90 ALA A O 1
ATOM 678 N N . TRP A 1 91 ? -22.545 -4.792 31.295 1.00 92.56 91 TRP A N 1
ATOM 679 C CA . TRP A 1 91 ? -23.439 -3.926 30.520 1.00 92.56 91 TRP A CA 1
ATOM 680 C C . TRP A 1 91 ? -23.768 -4.459 29.115 1.00 92.56 91 TRP A C 1
ATOM 682 O O . TRP A 1 91 ? -24.821 -4.118 28.581 1.00 92.56 91 TRP A O 1
ATOM 692 N N . CYS A 1 92 ? -22.913 -5.309 28.536 1.00 94.62 92 CYS A N 1
ATOM 693 C CA . CYS A 1 92 ? -23.176 -6.007 27.271 1.00 94.62 92 CYS A CA 1
ATOM 694 C C . CYS A 1 92 ? -23.478 -7.505 27.464 1.00 94.62 92 CYS A C 1
ATOM 696 O O . CYS A 1 92 ? -23.498 -8.268 26.497 1.00 94.62 92 CYS A O 1
ATOM 698 N N . GLY A 1 93 ? -23.659 -7.946 28.716 1.00 94.75 93 GLY A N 1
ATOM 699 C CA . GLY A 1 93 ? -23.772 -9.362 29.076 1.00 94.75 93 GLY A CA 1
ATOM 700 C C . GLY A 1 93 ? -22.448 -10.134 29.030 1.00 94.75 93 GLY A C 1
ATOM 701 O O . GLY A 1 93 ? -22.474 -11.363 29.015 1.00 94.75 93 GLY A O 1
ATOM 702 N N . GLY A 1 94 ? -21.306 -9.440 28.983 1.00 93.44 94 GLY A N 1
ATOM 703 C CA . GLY A 1 94 ? -19.981 -10.052 28.894 1.00 93.44 94 GLY A CA 1
ATOM 704 C C . GLY A 1 94 ? -19.325 -10.305 30.247 1.00 93.44 94 GLY A C 1
ATOM 705 O O . GLY A 1 94 ? -19.699 -9.728 31.270 1.00 93.44 94 GLY A O 1
ATOM 706 N N . THR A 1 95 ? -18.298 -11.150 30.242 1.00 91.88 95 THR A N 1
ATOM 707 C CA . THR A 1 95 ? -17.430 -11.403 31.401 1.00 91.88 95 THR A CA 1
ATOM 708 C C . THR A 1 95 ? -16.010 -10.883 31.171 1.00 91.88 95 THR A C 1
ATOM 710 O O . THR A 1 95 ? -15.648 -10.456 30.073 1.00 91.88 95 THR A O 1
ATOM 713 N N . ALA A 1 96 ? -15.167 -10.941 32.208 1.00 86.00 96 ALA A N 1
ATOM 714 C CA . ALA A 1 96 ? -13.738 -10.664 32.067 1.00 86.00 96 ALA A CA 1
ATOM 715 C C . ALA A 1 96 ? -13.123 -11.528 30.949 1.00 86.00 96 ALA A C 1
ATOM 717 O O . ALA A 1 96 ? -13.423 -12.718 30.843 1.00 86.00 96 ALA A O 1
ATOM 718 N N . GLY A 1 97 ? -12.280 -10.923 30.109 1.00 86.38 97 GLY A N 1
ATOM 719 C CA . GLY A 1 97 ? -11.680 -11.586 28.946 1.00 86.38 97 GLY A CA 1
ATOM 720 C C . GLY A 1 97 ? -12.510 -11.531 27.655 1.00 86.38 97 GLY A C 1
ATOM 721 O O . GLY A 1 97 ? -12.022 -11.978 26.620 1.00 86.38 97 GLY A O 1
ATOM 722 N N . GLN A 1 98 ? -13.723 -10.969 27.685 1.00 93.75 98 GLN A N 1
ATOM 723 C CA . GLN A 1 98 ? -14.545 -10.733 26.493 1.00 93.75 98 GLN A CA 1
ATOM 724 C C . GLN A 1 98 ? -14.570 -9.252 26.106 1.00 93.75 98 GLN A C 1
ATOM 726 O O . GLN A 1 98 ? -14.309 -8.380 26.934 1.00 93.75 98 GLN A O 1
ATOM 731 N N . TRP A 1 99 ? -14.907 -8.979 24.850 1.00 95.62 99 TRP A N 1
ATOM 732 C CA . TRP A 1 99 ? -15.201 -7.640 24.343 1.00 95.62 99 TRP A CA 1
ATOM 733 C C . TRP A 1 99 ? -16.703 -7.395 24.317 1.00 95.62 99 TRP A C 1
ATOM 735 O O . TRP A 1 99 ? -17.482 -8.329 24.145 1.00 95.62 99 TRP A O 1
ATOM 745 N N . CYS A 1 100 ? -17.103 -6.134 24.409 1.00 96.31 100 CYS A N 1
ATOM 746 C CA . CYS A 1 100 ? -18.468 -5.700 24.151 1.00 96.31 100 CYS A CA 1
ATOM 747 C C . CYS A 1 100 ? -18.551 -5.037 22.775 1.00 96.31 100 CYS A C 1
ATOM 749 O O . CYS A 1 100 ? -17.999 -3.956 22.586 1.00 96.31 100 CYS A O 1
ATOM 751 N N . ALA A 1 101 ? -19.226 -5.675 21.819 1.00 97.50 101 ALA A N 1
ATOM 752 C CA . ALA A 1 101 ? -19.440 -5.137 20.480 1.00 97.50 101 ALA A CA 1
ATOM 753 C C . ALA A 1 101 ? -20.732 -4.306 20.426 1.00 97.50 101 ALA A C 1
ATOM 755 O O . ALA A 1 101 ? -21.788 -4.793 20.841 1.00 97.50 101 ALA A O 1
ATOM 756 N N . ARG A 1 102 ? -20.670 -3.080 19.889 1.00 96.88 102 ARG A N 1
ATOM 757 C CA . ARG A 1 102 ? -21.849 -2.228 19.648 1.00 96.88 102 ARG A CA 1
ATOM 758 C C . ARG A 1 102 ? -21.685 -1.298 18.446 1.00 96.88 102 ARG A C 1
ATOM 760 O O . ARG A 1 102 ? -20.606 -0.761 18.218 1.00 96.88 102 ARG A O 1
ATOM 767 N N . ALA A 1 103 ? -22.771 -1.077 17.716 1.00 96.88 103 ALA A N 1
ATOM 768 C CA . ALA A 1 103 ? -22.922 0.018 16.770 1.00 96.88 103 ALA A CA 1
ATOM 769 C C . ALA A 1 103 ? -23.139 1.325 17.531 1.00 96.88 103 ALA A C 1
ATOM 771 O O . ALA A 1 103 ? -23.802 1.342 18.572 1.00 96.88 103 ALA A O 1
ATOM 772 N N . SER A 1 104 ? -22.589 2.416 17.017 1.00 92.88 104 SER A N 1
ATOM 773 C CA . SER A 1 104 ? -22.552 3.676 17.738 1.00 92.88 104 SER A CA 1
ATOM 774 C C . SER A 1 104 ? -22.422 4.873 16.796 1.00 92.88 104 SER A C 1
ATOM 776 O O . SER A 1 104 ? -21.951 4.780 15.662 1.00 92.88 104 SER A O 1
ATOM 778 N N . ILE A 1 105 ? -22.888 6.034 17.226 1.00 91.19 105 ILE A N 1
ATOM 779 C CA . ILE A 1 105 ? -22.689 7.277 16.492 1.00 91.19 105 ILE A CA 1
ATOM 780 C C . ILE A 1 105 ? -22.412 8.409 17.465 1.00 91.19 105 ILE A C 1
ATOM 782 O O . ILE A 1 105 ? -23.109 8.575 18.465 1.00 91.19 105 ILE A O 1
ATOM 786 N N . PHE A 1 106 ? -21.390 9.192 17.143 1.00 86.50 106 PHE A N 1
ATOM 787 C CA . PHE A 1 106 ? -21.038 10.405 17.856 1.00 86.50 106 PHE A CA 1
ATOM 788 C C . PHE A 1 106 ? -21.366 11.632 17.003 1.00 86.50 106 PHE A C 1
ATOM 790 O O . PHE A 1 106 ? -21.144 11.626 15.790 1.00 86.50 106 PHE A O 1
ATOM 797 N N . GLY A 1 107 ? -21.884 12.683 17.632 1.00 84.31 107 GLY A N 1
ATOM 798 C CA . GLY A 1 107 ? -22.184 13.961 16.994 1.00 84.31 107 GLY A CA 1
ATOM 799 C C . GLY A 1 107 ? -22.490 15.052 18.014 1.00 84.31 107 GLY A C 1
ATOM 800 O O . GLY A 1 107 ? -22.235 14.900 19.207 1.00 84.31 107 GLY A O 1
ATOM 801 N N . GLU A 1 108 ? -23.091 16.156 17.569 1.00 80.50 108 GLU A N 1
ATOM 802 C CA . GLU A 1 108 ? -23.530 17.241 18.469 1.00 80.50 108 GLU A CA 1
ATOM 803 C C . GLU A 1 108 ? -24.573 16.773 19.500 1.00 80.50 108 GLU A C 1
ATOM 805 O O . GLU A 1 108 ? -24.700 17.348 20.579 1.00 80.50 108 GLU A O 1
ATOM 810 N N . PHE A 1 109 ? -25.288 15.691 19.188 1.00 85.31 109 PHE A N 1
ATOM 811 C CA . PHE A 1 109 ? -26.219 14.995 20.078 1.00 85.31 109 PHE A CA 1
ATOM 812 C C . PHE A 1 109 ? -25.526 14.107 21.131 1.00 85.31 109 PHE A C 1
ATOM 814 O O . PHE A 1 109 ? -26.205 13.444 21.914 1.00 85.31 109 PHE A O 1
ATOM 821 N N . GLY A 1 110 ? -24.192 14.084 21.172 1.00 84.56 110 GLY A N 1
ATOM 822 C CA . GLY A 1 110 ? -23.410 13.191 22.022 1.00 84.56 110 GLY A CA 1
ATOM 823 C C . GLY A 1 110 ? -23.253 11.799 21.410 1.00 84.56 110 GLY A C 1
ATOM 824 O O . GLY A 1 110 ? -23.230 11.651 20.190 1.00 84.56 110 GLY A O 1
ATOM 825 N N . GLN A 1 111 ? -23.114 10.786 22.268 1.00 85.94 111 GLN A N 1
ATOM 826 C CA . GLN A 1 111 ? -23.022 9.385 21.855 1.00 85.94 111 GLN A CA 1
ATOM 827 C C . GLN A 1 111 ? -24.411 8.744 21.855 1.00 85.94 111 GLN A C 1
ATOM 829 O O . GLN A 1 111 ? -25.117 8.796 22.864 1.00 85.94 111 GLN A O 1
ATOM 834 N N . LEU A 1 112 ? -24.774 8.100 20.750 1.00 87.44 112 LEU A N 1
ATOM 835 C CA . LEU A 1 112 ? -25.939 7.226 20.657 1.00 87.44 112 LEU A CA 1
ATOM 836 C C . LEU A 1 112 ? -25.468 5.815 20.320 1.00 87.44 112 LEU A C 1
ATOM 838 O O . LEU A 1 112 ? -24.682 5.627 19.395 1.00 87.44 112 LEU A O 1
ATOM 842 N N . ASP A 1 113 ? -25.964 4.832 21.062 1.00 93.12 113 ASP A N 1
ATOM 843 C CA . ASP A 1 113 ? -25.521 3.443 20.984 1.00 93.12 113 ASP A CA 1
ATOM 844 C C . ASP A 1 113 ? -26.675 2.513 20.597 1.00 93.12 113 ASP A C 1
ATOM 846 O O . ASP A 1 113 ? -27.818 2.698 21.025 1.00 93.12 113 ASP A O 1
ATOM 850 N N . GLY A 1 114 ? -26.363 1.490 19.802 1.00 92.94 114 GLY A N 1
ATOM 851 C CA . GLY A 1 114 ? -27.244 0.353 19.562 1.00 92.94 114 GLY A CA 1
ATOM 852 C C . GLY A 1 114 ? -27.249 -0.637 20.732 1.00 92.94 114 GLY A C 1
ATOM 853 O O . GLY A 1 114 ? -26.629 -0.429 21.778 1.00 92.94 114 GLY A O 1
ATOM 854 N N . ASN A 1 115 ? -27.925 -1.770 20.541 1.00 93.88 115 ASN A N 1
ATOM 855 C CA . ASN A 1 115 ? -27.779 -2.919 21.438 1.00 93.88 115 ASN A CA 1
ATOM 856 C C . ASN A 1 115 ? -26.322 -3.406 21.465 1.00 93.88 115 ASN A C 1
ATOM 858 O O . ASN A 1 115 ? -25.597 -3.252 20.489 1.00 93.88 115 ASN A O 1
ATOM 862 N N . ALA A 1 116 ? -25.891 -4.015 22.564 1.00 94.75 116 ALA A N 1
ATOM 863 C CA . ALA A 1 116 ? -24.533 -4.527 22.698 1.00 94.75 116 ALA A CA 1
ATOM 864 C C . ALA A 1 116 ? -24.540 -6.031 22.957 1.00 94.75 116 ALA A C 1
ATOM 866 O O . ALA A 1 116 ? -25.455 -6.542 23.605 1.00 94.75 116 ALA A O 1
ATOM 867 N N . SER A 1 117 ? -23.501 -6.712 22.480 1.00 97.00 117 SER A N 1
ATOM 868 C CA . SER A 1 117 ? -23.311 -8.147 22.692 1.00 97.00 117 SER A CA 1
ATOM 869 C C . SER A 1 117 ? -21.868 -8.453 23.070 1.00 97.00 117 SER A C 1
ATOM 871 O O . SER A 1 117 ? -20.932 -7.846 22.546 1.00 97.00 117 SER A O 1
ATOM 873 N N . ALA A 1 118 ? -21.685 -9.423 23.961 1.00 97.25 118 ALA A N 1
ATOM 874 C CA . ALA A 1 118 ? -20.370 -9.941 24.301 1.00 97.25 118 ALA A CA 1
ATOM 875 C C . ALA A 1 118 ? -19.793 -10.796 23.162 1.00 97.25 118 ALA A C 1
ATOM 877 O O . ALA A 1 118 ? -20.497 -11.626 22.586 1.00 97.25 118 ALA A O 1
ATOM 878 N N . VAL A 1 119 ? -18.500 -10.636 22.878 1.00 96.38 119 VAL A N 1
ATOM 879 C CA . VAL A 1 119 ? -17.760 -11.437 21.893 1.00 96.38 119 VAL A CA 1
ATOM 880 C C . VAL A 1 119 ? -16.410 -11.888 22.446 1.00 96.38 119 VAL A C 1
ATOM 882 O O . VAL A 1 119 ? -15.780 -11.208 23.260 1.00 96.38 119 VAL A O 1
ATOM 885 N N . ASN A 1 120 ? -15.949 -13.057 22.004 1.00 95.50 120 ASN A N 1
ATOM 886 C CA . ASN A 1 120 ? -14.648 -13.600 22.394 1.00 95.50 120 ASN A CA 1
ATOM 887 C C . ASN A 1 120 ? -13.511 -12.970 21.575 1.00 95.50 120 ASN A C 1
ATOM 889 O O . ASN A 1 120 ? -13.740 -12.463 20.479 1.00 95.50 120 ASN A O 1
ATOM 893 N N . ALA A 1 121 ? -12.284 -13.082 22.086 1.00 91.19 121 ALA A N 1
ATOM 894 C CA . ALA A 1 121 ? -11.053 -12.540 21.500 1.00 91.19 121 ALA A CA 1
ATOM 895 C C . ALA A 1 121 ? -10.835 -12.862 20.008 1.00 91.19 121 ALA A C 1
ATOM 897 O O . ALA A 1 121 ? -10.363 -12.014 19.253 1.00 91.19 121 ALA A O 1
ATOM 898 N N . ASP A 1 122 ? -11.198 -14.075 19.592 1.00 92.81 122 ASP A N 1
ATOM 899 C CA . ASP A 1 122 ? -10.960 -14.576 18.234 1.00 92.81 122 ASP A CA 1
ATOM 900 C C . ASP A 1 122 ? -12.201 -14.469 17.332 1.00 92.81 122 ASP A C 1
ATOM 902 O O . ASP A 1 122 ? -12.190 -14.953 16.202 1.00 92.81 122 ASP A O 1
ATOM 906 N N . THR A 1 123 ? -13.286 -13.859 17.824 1.00 93.12 123 THR A N 1
ATOM 907 C CA . THR A 1 123 ? -14.527 -13.700 17.052 1.00 93.12 123 THR A CA 1
ATOM 908 C C . THR A 1 123 ? -14.282 -12.699 15.923 1.00 93.12 123 THR A C 1
ATOM 910 O O . THR A 1 123 ? -13.943 -11.550 16.217 1.00 93.12 123 THR A O 1
ATOM 913 N N . PRO A 1 124 ? -14.461 -13.078 14.647 1.00 93.50 124 PRO A N 1
ATOM 914 C CA . PRO A 1 124 ? -14.386 -12.125 13.551 1.00 93.50 124 PRO A CA 1
ATOM 915 C C . PRO A 1 124 ? -15.660 -11.275 13.550 1.00 93.50 124 PRO A C 1
ATOM 917 O O . PRO A 1 124 ? -16.740 -11.764 13.234 1.00 93.50 124 PRO A O 1
ATOM 920 N N . VAL A 1 125 ? -15.556 -10.002 13.919 1.00 97.31 125 VAL A N 1
ATOM 921 C CA . VAL A 1 125 ? -16.700 -9.088 13.995 1.00 97.31 125 VAL A CA 1
ATOM 922 C C . VAL A 1 125 ? -16.766 -8.240 12.732 1.00 97.31 125 VAL A C 1
ATOM 924 O O . VAL A 1 125 ? -15.920 -7.372 12.521 1.00 97.31 125 VAL A O 1
ATOM 927 N N . LYS A 1 126 ? -17.773 -8.477 11.890 1.00 97.56 126 LYS A N 1
ATOM 928 C CA . LYS A 1 126 ? -18.032 -7.698 10.676 1.00 97.56 126 LYS A CA 1
ATOM 929 C C . LYS A 1 126 ? -18.917 -6.501 11.006 1.00 97.56 126 LYS A C 1
ATOM 931 O O . LYS A 1 126 ? -19.981 -6.657 11.599 1.00 97.56 126 LYS A O 1
ATOM 936 N N . MET A 1 127 ? -18.474 -5.315 10.611 1.00 97.88 127 MET A N 1
ATOM 937 C CA . MET A 1 127 ? -19.163 -4.041 10.818 1.00 97.88 127 MET A CA 1
ATOM 938 C C . MET A 1 127 ? -19.497 -3.440 9.459 1.00 97.88 127 MET A C 1
ATOM 940 O O . MET A 1 127 ? -18.609 -3.283 8.620 1.00 97.88 127 MET A O 1
ATOM 944 N N . GLU A 1 128 ? -20.772 -3.140 9.233 1.00 97.75 128 GLU A N 1
ATOM 945 C CA . GLU A 1 128 ? -21.303 -2.639 7.965 1.00 97.75 128 GLU A CA 1
ATOM 946 C C . GLU A 1 128 ? -22.047 -1.329 8.178 1.00 97.75 128 GLU A C 1
ATOM 948 O O . GLU A 1 128 ? -22.903 -1.246 9.056 1.00 97.75 128 GLU A O 1
ATOM 953 N N . TYR A 1 129 ? -21.739 -0.326 7.357 1.00 98.00 129 TYR A N 1
ATOM 954 C CA . TYR A 1 129 ? -22.370 0.991 7.342 1.00 98.00 129 TYR A CA 1
ATOM 955 C C . TYR A 1 129 ? -22.951 1.231 5.955 1.00 98.00 129 TYR A C 1
ATOM 957 O O . TYR A 1 129 ? -22.203 1.253 4.977 1.00 98.00 129 TYR A O 1
ATOM 965 N N . THR A 1 130 ? -24.262 1.431 5.867 1.00 96.75 130 THR A N 1
ATOM 966 C CA . THR A 1 130 ? -24.973 1.623 4.596 1.00 96.75 130 THR A CA 1
ATOM 967 C C . THR A 1 130 ? -25.735 2.937 4.614 1.00 96.75 130 THR A C 1
ATOM 969 O O . THR A 1 130 ? -26.491 3.190 5.551 1.00 96.75 130 THR A O 1
ATOM 972 N N . LEU A 1 131 ? -25.543 3.764 3.585 1.00 95.62 131 LEU A N 1
ATOM 973 C CA . LEU A 1 131 ? -26.390 4.922 3.323 1.00 95.62 131 LEU A CA 1
ATOM 974 C C . LEU A 1 131 ? -27.673 4.444 2.644 1.00 95.62 131 LEU A C 1
ATOM 976 O O . LEU A 1 131 ? -27.628 3.881 1.550 1.00 95.62 131 LEU A O 1
ATOM 980 N N . GLU A 1 132 ? -28.809 4.689 3.283 1.00 92.88 132 GLU A N 1
ATOM 981 C CA . GLU A 1 132 ? -30.115 4.288 2.770 1.00 92.88 132 GLU A CA 1
ATOM 982 C C . GLU A 1 132 ? -30.531 5.103 1.535 1.00 92.88 132 GLU A C 1
ATOM 984 O O . GLU A 1 132 ? -30.026 6.198 1.262 1.00 92.88 132 GLU A O 1
ATOM 989 N N . GLU A 1 133 ? -31.522 4.598 0.795 1.00 92.94 133 GLU A N 1
ATOM 990 C CA . GLU A 1 133 ? -32.017 5.216 -0.447 1.00 92.94 133 GLU A CA 1
ATOM 991 C C . GLU A 1 133 ? -32.498 6.665 -0.265 1.00 92.94 133 GLU A C 1
ATOM 993 O O . GLU A 1 133 ? -32.445 7.464 -1.202 1.00 92.94 133 GLU A O 1
ATOM 998 N N . ASN A 1 134 ? -32.917 7.034 0.950 1.00 89.50 134 ASN A N 1
ATOM 999 C CA . ASN A 1 134 ? -33.331 8.396 1.290 1.00 89.50 134 ASN A CA 1
ATOM 1000 C C . ASN A 1 134 ? -32.168 9.408 1.356 1.00 89.50 134 ASN A C 1
ATOM 1002 O O . ASN A 1 134 ? -32.418 10.588 1.607 1.00 89.50 134 ASN A O 1
ATOM 1006 N N . GLN A 1 135 ? -30.921 8.962 1.140 1.00 90.56 135 GLN A N 1
ATOM 1007 C CA . GLN A 1 135 ? -29.703 9.778 1.165 1.00 90.56 135 GLN A CA 1
ATOM 1008 C C . GLN A 1 135 ? -29.510 10.538 2.484 1.00 90.56 135 GLN A C 1
ATOM 1010 O O . GLN A 1 135 ? -28.903 11.607 2.508 1.00 90.56 135 GLN A O 1
ATOM 1015 N N . ASN A 1 136 ? -30.029 10.008 3.591 1.00 89.62 136 ASN A N 1
ATOM 1016 C CA . ASN A 1 136 ? -29.969 10.671 4.888 1.00 89.62 136 ASN A CA 1
ATOM 1017 C C . ASN A 1 136 ? -29.682 9.707 6.038 1.00 89.62 136 ASN A C 1
ATOM 1019 O O . ASN A 1 136 ? -28.821 9.987 6.874 1.00 89.62 136 ASN A O 1
ATOM 1023 N N . THR A 1 137 ? -30.394 8.586 6.075 1.00 94.88 137 THR A N 1
ATOM 1024 C CA . THR A 1 137 ? -30.276 7.587 7.132 1.00 94.88 137 THR A CA 1
ATOM 1025 C C . THR A 1 137 ? -29.096 6.673 6.852 1.00 94.88 137 THR A C 1
ATOM 1027 O O . THR A 1 137 ? -28.913 6.197 5.734 1.00 94.88 137 THR A O 1
ATOM 1030 N N . TRP A 1 138 ? -28.309 6.417 7.888 1.00 96.12 138 TRP A N 1
ATOM 1031 C CA . TRP A 1 138 ? -27.253 5.423 7.878 1.00 96.12 138 TRP A CA 1
ATOM 1032 C C . TRP A 1 138 ? -27.622 4.258 8.777 1.00 96.12 138 TRP A C 1
ATOM 1034 O O . TRP A 1 138 ? -27.891 4.463 9.963 1.00 96.12 138 TRP A O 1
ATOM 1044 N N . THR A 1 139 ? -27.575 3.049 8.227 1.00 98.06 139 THR A N 1
ATOM 1045 C CA . THR A 1 139 ? -27.783 1.806 8.970 1.00 98.06 139 THR A CA 1
ATOM 1046 C C . THR A 1 139 ? -26.446 1.143 9.257 1.00 98.06 139 THR A C 1
ATOM 1048 O O . THR A 1 139 ? -25.630 0.933 8.359 1.00 98.06 139 THR A O 1
ATOM 1051 N N . GLN A 1 140 ? -26.240 0.803 10.523 1.00 98.31 140 GLN A N 1
ATOM 1052 C CA . GLN A 1 140 ? -25.118 0.032 11.028 1.00 98.31 140 GLN A CA 1
ATOM 1053 C C . GLN A 1 140 ? -25.585 -1.377 11.371 1.00 98.31 140 GLN A C 1
ATOM 1055 O O . GLN A 1 140 ? -26.564 -1.537 12.107 1.00 98.31 140 GLN A O 1
ATOM 1060 N N . ILE A 1 141 ? -24.866 -2.384 10.887 1.00 97.56 141 ILE A N 1
ATOM 1061 C CA . ILE A 1 141 ? -25.074 -3.785 11.252 1.00 97.56 141 ILE A CA 1
ATOM 1062 C C . ILE A 1 141 ? -23.729 -4.366 11.680 1.00 97.56 141 ILE A C 1
ATOM 1064 O O . ILE A 1 141 ? -22.762 -4.358 10.920 1.00 97.56 141 ILE A O 1
ATOM 1068 N N . VAL A 1 142 ? -23.675 -4.872 12.908 1.00 98.25 142 VAL A N 1
ATOM 1069 C CA . VAL A 1 142 ? -22.513 -5.557 13.478 1.00 98.25 142 VAL A CA 1
ATOM 1070 C C . VAL A 1 142 ? -22.867 -7.023 13.639 1.00 98.25 142 VAL A C 1
ATOM 1072 O O . VAL A 1 142 ? -23.862 -7.352 14.289 1.00 98.25 142 VAL A O 1
ATOM 1075 N N . THR A 1 143 ? -22.066 -7.907 13.059 1.00 97.75 143 THR A N 1
ATOM 1076 C CA . THR A 1 143 ? -22.299 -9.354 13.064 1.00 97.75 143 THR A CA 1
ATOM 1077 C C . THR A 1 143 ? -21.051 -10.121 13.466 1.00 97.75 143 THR A C 1
ATOM 1079 O O . THR A 1 143 ? -19.929 -9.679 13.235 1.00 97.75 143 THR A O 1
ATOM 1082 N N . ASP A 1 144 ? -21.241 -11.297 14.050 1.00 97.00 144 ASP A N 1
ATOM 1083 C CA . ASP A 1 144 ? -20.207 -12.324 14.065 1.00 97.00 144 ASP A CA 1
ATOM 1084 C C . ASP A 1 144 ? -20.130 -12.926 12.656 1.00 97.00 144 ASP A C 1
ATOM 1086 O O . ASP A 1 144 ? -21.056 -13.596 12.199 1.00 97.00 144 ASP A O 1
ATOM 1090 N N . ALA A 1 145 ? -19.028 -12.676 11.954 1.00 91.62 145 ALA A N 1
ATOM 1091 C CA . ALA A 1 145 ? -18.819 -13.099 10.575 1.00 91.62 145 ALA A CA 1
ATOM 1092 C C . ALA A 1 145 ? -18.732 -14.626 10.423 1.00 91.62 145 ALA A C 1
ATOM 1094 O O . ALA A 1 145 ? -18.923 -15.141 9.322 1.00 91.62 145 ALA A O 1
ATOM 1095 N N . SER A 1 146 ? -18.441 -15.356 11.506 1.00 91.25 146 SER A N 1
ATOM 1096 C CA . SER A 1 146 ? -18.344 -16.817 11.481 1.00 91.25 146 SER A CA 1
ATOM 1097 C C . SER A 1 146 ? -19.713 -17.496 11.556 1.00 91.25 146 SER A C 1
ATOM 1099 O O . SER A 1 146 ? -19.923 -18.534 10.927 1.00 91.25 146 SER A O 1
ATOM 1101 N N . THR A 1 147 ? -20.655 -16.901 12.291 1.00 94.81 147 THR A N 1
ATOM 1102 C CA . THR A 1 147 ? -21.988 -17.476 12.539 1.00 94.81 147 THR A CA 1
ATOM 1103 C C . THR A 1 147 ? -23.114 -16.744 11.810 1.00 94.81 147 THR A C 1
ATOM 1105 O O . THR A 1 147 ? -24.201 -17.298 11.648 1.00 94.81 147 THR A O 1
ATOM 1108 N N . GLY A 1 148 ? -22.878 -15.504 11.377 1.00 93.50 148 GLY A N 1
ATOM 1109 C CA . GLY A 1 148 ? -23.900 -14.594 10.859 1.00 93.50 148 GLY A CA 1
ATOM 1110 C C . GLY A 1 148 ? -24.799 -13.993 11.946 1.00 93.50 148 GLY A C 1
ATOM 1111 O O . GLY A 1 148 ? -25.792 -13.342 11.620 1.00 93.50 148 GLY A O 1
ATOM 1112 N N . GLN A 1 149 ? -24.496 -14.207 13.232 1.00 95.69 149 GLN A N 1
ATOM 1113 C CA . GLN A 1 149 ? -25.285 -13.652 14.328 1.00 95.69 149 GLN A CA 1
ATOM 1114 C C . GLN A 1 149 ? -25.187 -12.124 14.338 1.00 95.69 149 GLN A C 1
ATOM 1116 O O . GLN A 1 149 ? -24.092 -11.571 14.382 1.00 95.69 149 GLN A O 1
ATOM 1121 N N . VAL A 1 150 ? -26.331 -11.438 14.374 1.00 97.69 150 VAL A N 1
ATOM 1122 C CA . VAL A 1 150 ? -26.383 -9.986 14.586 1.00 97.69 150 VAL A CA 1
ATOM 1123 C C . VAL A 1 150 ? -26.073 -9.676 16.049 1.00 97.69 150 VAL A C 1
ATOM 1125 O O . VAL A 1 150 ? -26.798 -10.095 16.950 1.00 97.69 150 VAL A O 1
ATOM 1128 N N . LEU A 1 151 ? -24.989 -8.937 16.265 1.00 97.31 151 LEU A N 1
ATOM 1129 C CA . LEU A 1 151 ? -24.481 -8.515 17.570 1.00 97.31 151 LEU A CA 1
ATOM 1130 C C . LEU A 1 151 ? -24.999 -7.129 17.953 1.00 97.31 151 LEU A C 1
ATOM 1132 O O . LEU A 1 151 ? -25.288 -6.880 19.124 1.00 97.31 151 LEU A O 1
ATOM 1136 N N . SER A 1 152 ? -25.102 -6.232 16.968 1.00 98.25 152 SER A N 1
ATOM 1137 C CA . SER A 1 152 ? -25.594 -4.876 17.169 1.00 98.25 152 SER A CA 1
ATOM 1138 C C . SER A 1 152 ? -26.191 -4.271 15.903 1.00 98.25 152 SER A C 1
ATOM 1140 O O . SER A 1 152 ? -25.745 -4.577 14.798 1.00 98.25 152 SER A O 1
ATOM 1142 N N . THR A 1 153 ? -27.169 -3.384 16.061 1.00 97.44 153 THR A N 1
ATOM 1143 C CA . THR A 1 153 ? -27.715 -2.559 14.979 1.00 97.44 153 THR A CA 1
ATOM 1144 C C . THR A 1 153 ? -28.004 -1.147 15.459 1.00 97.44 153 THR A C 1
ATOM 1146 O O . THR A 1 153 ? -28.482 -0.963 16.581 1.00 97.44 153 THR A O 1
ATOM 1149 N N . LEU A 1 154 ? -27.801 -0.160 14.590 1.00 97.19 154 LEU A N 1
ATOM 1150 C CA . LEU A 1 154 ? -28.205 1.223 14.836 1.00 97.19 154 LEU A CA 1
ATOM 1151 C C . LEU A 1 154 ? -28.549 1.903 13.511 1.00 97.19 154 LEU A C 1
ATOM 1153 O O . LEU A 1 154 ? -27.799 1.769 12.554 1.00 97.19 154 LEU A O 1
ATOM 1157 N N . ALA A 1 155 ? -29.648 2.651 13.458 1.00 96.75 155 ALA A N 1
ATOM 1158 C CA . ALA A 1 155 ? -29.983 3.496 12.316 1.00 96.75 155 ALA A CA 1
ATOM 1159 C C . ALA A 1 155 ? -30.118 4.946 12.782 1.00 96.75 155 ALA A C 1
ATOM 1161 O O . ALA A 1 155 ? -30.785 5.208 13.786 1.00 96.75 155 ALA A O 1
ATOM 1162 N N . HIS A 1 156 ? -29.473 5.878 12.084 1.00 93.94 156 HIS A N 1
ATOM 1163 C CA . HIS A 1 156 ? -29.531 7.294 12.441 1.00 93.94 156 HIS A CA 1
ATOM 1164 C C . HIS A 1 156 ? -29.351 8.201 11.223 1.00 93.94 156 HIS A C 1
ATOM 1166 O O . HIS A 1 156 ? -28.585 7.900 10.308 1.00 93.94 156 HIS A O 1
ATOM 1172 N N . ASP A 1 157 ? -30.015 9.353 11.236 1.00 93.88 157 ASP A N 1
ATOM 1173 C CA . ASP A 1 157 ? -29.883 10.364 10.190 1.00 93.88 157 ASP A CA 1
ATOM 1174 C C . ASP A 1 157 ? -28.554 11.114 10.324 1.00 93.88 157 ASP A C 1
ATOM 1176 O O . ASP A 1 157 ? -28.194 11.618 11.389 1.00 93.88 157 ASP A O 1
ATOM 1180 N N . SER A 1 158 ? -27.760 11.156 9.257 1.00 89.62 158 SER A N 1
ATOM 1181 C CA . SER A 1 158 ? -26.456 11.846 9.234 1.00 89.62 158 SER A CA 1
ATOM 1182 C C . SER A 1 158 ? -26.080 12.432 7.876 1.00 89.62 158 SER A C 1
ATOM 1184 O O . SER A 1 158 ? -24.970 12.945 7.708 1.00 89.62 158 SER A O 1
ATOM 1186 N N . GLY A 1 159 ? -27.010 12.402 6.921 1.00 87.44 159 GLY A N 1
ATOM 1187 C CA . GLY A 1 159 ? -26.815 12.941 5.584 1.00 87.44 159 GLY A CA 1
ATOM 1188 C C . GLY A 1 159 ? -25.820 12.139 4.730 1.00 87.44 159 GLY A C 1
ATOM 1189 O O . GLY A 1 159 ? -25.102 11.261 5.218 1.00 87.44 159 GLY A O 1
ATOM 1190 N N . PRO A 1 160 ? -25.707 12.470 3.437 1.00 87.12 160 PRO A N 1
ATOM 1191 C CA . PRO A 1 160 ? -24.901 11.728 2.475 1.00 87.12 160 PRO A CA 1
ATOM 1192 C C . PRO A 1 160 ? -23.474 12.294 2.389 1.00 87.12 160 PRO A C 1
ATOM 1194 O O . PRO A 1 160 ? -22.918 12.425 1.304 1.00 87.12 160 PRO A O 1
ATOM 1197 N N . TRP A 1 161 ? -22.880 12.716 3.509 1.00 87.50 161 TRP A N 1
ATOM 1198 C CA . TRP A 1 161 ? -21.621 13.484 3.501 1.00 87.50 161 TRP A CA 1
ATOM 1199 C C . TRP A 1 161 ? -20.447 12.768 4.169 1.00 87.50 161 TRP A C 1
ATOM 1201 O O . TRP A 1 161 ? -19.424 13.395 4.431 1.00 87.50 161 TRP A O 1
ATOM 1211 N N . MET A 1 162 ? -20.561 11.463 4.417 1.00 88.69 162 MET A N 1
ATOM 1212 C CA . MET A 1 162 ? -19.449 10.658 4.925 1.00 88.69 162 MET A CA 1
ATOM 1213 C C . MET A 1 162 ? -18.361 10.553 3.853 1.00 88.69 162 MET A C 1
ATOM 1215 O O . MET A 1 162 ? -18.613 10.082 2.746 1.00 88.69 162 MET A O 1
ATOM 1219 N N . ARG A 1 163 ? -17.160 11.041 4.167 1.00 88.56 163 ARG A N 1
ATOM 1220 C CA . ARG A 1 163 ? -16.031 11.164 3.224 1.00 88.56 163 ARG A CA 1
ATOM 1221 C C . ARG A 1 163 ? -14.717 10.645 3.785 1.00 88.56 163 ARG A C 1
ATOM 1223 O O . ARG A 1 163 ? -13.779 10.436 3.022 1.00 88.56 163 ARG A O 1
ATOM 1230 N N . GLY A 1 164 ? -14.631 10.483 5.099 1.00 87.56 164 GLY A N 1
ATOM 1231 C CA . GLY A 1 164 ? -13.511 9.835 5.763 1.00 87.56 164 GLY A CA 1
ATOM 1232 C C . GLY A 1 164 ? -13.900 8.444 6.235 1.00 87.56 164 GLY A C 1
ATOM 1233 O O . GLY A 1 164 ? -15.046 8.224 6.619 1.00 87.56 164 GLY A O 1
ATOM 1234 N N . TRP A 1 165 ? -12.935 7.537 6.238 1.00 94.19 165 TRP A N 1
ATOM 1235 C CA . TRP A 1 165 ? -13.006 6.230 6.878 1.00 94.19 165 TRP A CA 1
ATOM 1236 C C . TRP A 1 165 ? -11.764 6.061 7.746 1.00 94.19 165 TRP A C 1
ATOM 1238 O O . TRP A 1 165 ? -10.685 6.501 7.360 1.00 94.19 165 TRP A O 1
ATOM 1248 N N . GLY A 1 166 ? -11.858 5.419 8.898 1.00 90.56 166 GLY A N 1
ATOM 1249 C CA . GLY A 1 166 ? -10.662 5.120 9.672 1.00 90.56 166 GLY A CA 1
ATOM 1250 C C . GLY A 1 166 ? -10.899 4.153 10.804 1.00 90.56 166 GLY A C 1
ATOM 1251 O O . GLY A 1 166 ? -12.032 3.785 11.090 1.00 90.56 166 GLY A O 1
ATOM 1252 N N . THR A 1 167 ? -9.808 3.760 11.442 1.00 88.75 167 THR A N 1
ATOM 1253 C CA . THR A 1 167 ? -9.789 2.943 12.645 1.00 88.75 167 THR A CA 1
ATOM 1254 C C . THR A 1 167 ? -9.199 3.709 13.816 1.00 88.75 167 THR A C 1
ATOM 1256 O O . THR A 1 167 ? -8.543 4.734 13.638 1.00 88.75 167 THR A O 1
ATOM 1259 N N . GLY A 1 168 ? -9.397 3.197 15.021 1.00 81.62 168 GLY A N 1
ATOM 1260 C CA . GLY A 1 168 ? -8.807 3.748 16.223 1.00 81.62 168 GLY A CA 1
ATOM 1261 C C . GLY A 1 168 ? -8.668 2.691 17.303 1.00 81.62 168 GLY A C 1
ATOM 1262 O O . GLY A 1 168 ? -9.540 1.849 17.499 1.00 81.62 168 GLY A O 1
ATOM 1263 N N . THR A 1 169 ? -7.540 2.750 18.006 1.00 86.38 169 THR A N 1
ATOM 1264 C CA . THR A 1 169 ? -7.424 2.222 19.366 1.00 86.38 169 THR A CA 1
ATOM 1265 C C . THR A 1 169 ? -7.448 3.416 20.304 1.00 86.38 169 THR A C 1
ATOM 1267 O O . THR A 1 169 ? -6.503 4.205 20.318 1.00 86.38 169 THR A O 1
ATOM 1270 N N . GLU A 1 170 ? -8.515 3.559 21.068 1.00 82.25 170 GLU A N 1
ATOM 1271 C CA . GLU A 1 170 ? -8.736 4.693 21.958 1.00 82.25 170 GLU A CA 1
ATOM 1272 C C . GLU A 1 170 ? -8.785 4.207 23.402 1.00 82.25 170 GLU A C 1
ATOM 1274 O O . GLU A 1 170 ? -9.363 3.166 23.711 1.00 82.25 170 GLU A O 1
ATOM 1279 N N . CYS A 1 171 ? -8.119 4.937 24.284 1.00 82.44 171 CYS A N 1
ATOM 1280 C CA . CYS A 1 171 ? -7.932 4.563 25.670 1.00 82.44 171 CYS A CA 1
ATOM 1281 C C . CYS A 1 171 ? -8.299 5.737 26.562 1.00 82.44 171 CYS A C 1
ATOM 1283 O O . CYS A 1 171 ? -7.532 6.694 26.676 1.00 82.44 171 CYS A O 1
ATOM 1285 N N . ASN A 1 172 ? -9.449 5.621 27.215 1.00 80.19 172 ASN A N 1
ATOM 1286 C CA . ASN A 1 172 ? -10.028 6.669 28.041 1.00 80.19 172 ASN A CA 1
ATOM 1287 C C . ASN A 1 172 ? -9.938 6.271 29.512 1.00 80.19 172 ASN A C 1
ATOM 1289 O O . ASN A 1 172 ? -9.913 5.085 29.857 1.00 80.19 172 ASN A O 1
ATOM 1293 N N . ASP A 1 173 ? -9.909 7.268 30.392 1.00 81.44 173 ASP A N 1
ATOM 1294 C CA . ASP A 1 173 ? -9.876 7.061 31.843 1.00 81.44 173 ASP A CA 1
ATOM 1295 C C . ASP A 1 173 ? -8.683 6.211 32.348 1.00 81.44 173 ASP A C 1
ATOM 1297 O O . ASP A 1 173 ? -8.854 5.369 33.228 1.00 81.44 173 ASP A O 1
ATOM 1301 N N . ASP A 1 174 ? -7.470 6.434 31.822 1.00 77.56 174 ASP A N 1
ATOM 1302 C CA . ASP A 1 174 ? -6.255 5.670 32.176 1.00 77.56 174 ASP A CA 1
ATOM 1303 C C . ASP A 1 174 ? -6.426 4.149 31.979 1.00 77.56 174 ASP A C 1
ATOM 1305 O O . ASP A 1 174 ? -6.043 3.329 32.824 1.00 77.56 174 ASP A O 1
ATOM 1309 N N . CYS A 1 175 ? -7.035 3.767 30.852 1.00 79.31 175 CYS A N 1
ATOM 1310 C CA . CYS A 1 175 ? -7.259 2.371 30.509 1.00 79.31 175 CYS A CA 1
ATOM 1311 C C . CYS A 1 175 ? -5.956 1.547 30.504 1.00 79.31 175 CYS A C 1
ATOM 1313 O O . CYS A 1 175 ? -4.860 2.027 30.205 1.00 79.31 175 CYS A O 1
ATOM 1315 N N . SER A 1 176 ? -6.082 0.258 30.806 1.00 81.69 176 SER A N 1
ATOM 1316 C CA . SER A 1 176 ? -5.038 -0.723 30.543 1.00 81.69 176 SER A CA 1
ATOM 1317 C C . SER A 1 176 ? -4.863 -0.845 29.024 1.00 81.69 176 SER A C 1
ATOM 1319 O O . SER A 1 176 ? -5.838 -1.171 28.336 1.00 81.69 176 SER A O 1
ATOM 1321 N N . PRO A 1 177 ? -3.658 -0.595 28.481 1.00 71.06 177 PRO A N 1
ATOM 1322 C CA . PRO A 1 177 ? -3.444 -0.569 27.042 1.00 71.06 177 PRO A CA 1
ATOM 1323 C C . PRO A 1 177 ? -3.570 -1.965 26.430 1.00 71.06 177 PRO A C 1
ATOM 1325 O O . PRO A 1 177 ? -3.255 -2.981 27.053 1.00 71.06 177 PRO A O 1
ATOM 1328 N N . HIS A 1 178 ? -3.997 -2.001 25.171 1.00 70.44 178 HIS A N 1
ATOM 1329 C CA . HIS A 1 178 ? -4.084 -3.228 24.392 1.00 70.44 178 HIS A CA 1
ATOM 1330 C C . HIS A 1 178 ? -2.696 -3.729 23.975 1.00 70.44 178 HIS A C 1
ATOM 1332 O O . HIS A 1 178 ? -1.897 -2.956 23.447 1.00 70.44 178 HIS A O 1
ATOM 1338 N N . VAL A 1 179 ? -2.426 -5.024 24.153 1.00 67.88 179 VAL A N 1
ATOM 1339 C CA . VAL A 1 179 ? -1.159 -5.660 23.734 1.00 67.88 179 VAL A CA 1
ATOM 1340 C C . VAL A 1 179 ? -1.334 -6.691 22.620 1.00 67.88 179 VAL A C 1
ATOM 1342 O O . VAL A 1 179 ? -0.354 -7.062 21.978 1.00 67.88 179 VAL A O 1
ATOM 1345 N N . SER A 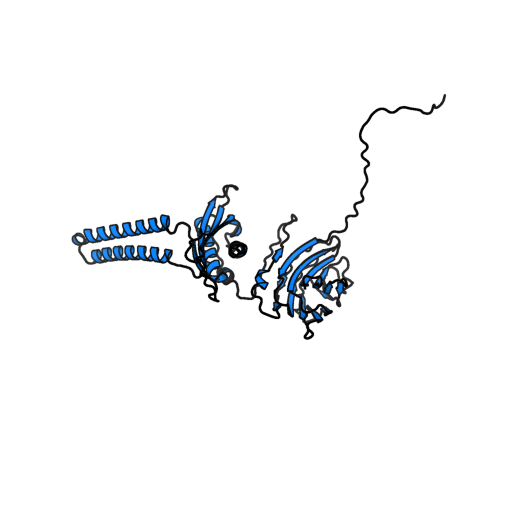1 180 ? -2.560 -7.154 22.366 1.00 74.81 180 SER A N 1
ATOM 1346 C CA . SER A 1 180 ? -2.821 -8.119 21.299 1.00 74.81 180 SER A CA 1
ATOM 1347 C C . SER A 1 180 ? -2.817 -7.455 19.918 1.00 74.81 180 SER A C 1
ATOM 1349 O O . SER A 1 180 ? -3.089 -6.262 19.761 1.00 74.81 180 SER A O 1
ATOM 1351 N N . THR A 1 181 ? -2.482 -8.234 18.893 1.00 77.69 181 THR A N 1
ATOM 1352 C CA . THR A 1 181 ? -2.568 -7.785 17.502 1.00 77.69 181 THR A CA 1
ATOM 1353 C C . THR A 1 181 ? -4.031 -7.691 17.085 1.00 77.69 181 THR A C 1
ATOM 1355 O O . THR A 1 181 ? -4.768 -8.662 17.217 1.00 77.69 181 THR A O 1
ATOM 1358 N N . GLN A 1 182 ? -4.423 -6.535 16.556 1.00 80.81 182 GLN A N 1
ATOM 1359 C CA . GLN A 1 182 ? -5.738 -6.316 15.959 1.00 80.81 182 GLN A CA 1
ATOM 1360 C C . GLN A 1 182 ? -5.633 -6.540 14.455 1.00 80.81 182 GLN A C 1
ATOM 1362 O O . GLN A 1 182 ? -4.721 -6.011 13.811 1.00 80.81 182 GLN A O 1
ATOM 1367 N N . ILE A 1 183 ? -6.554 -7.316 13.899 1.00 83.19 183 ILE A N 1
ATOM 1368 C CA . ILE A 1 183 ? -6.541 -7.676 12.484 1.00 83.19 183 ILE A CA 1
ATOM 1369 C C . ILE A 1 183 ? -7.833 -7.165 11.854 1.00 83.19 183 ILE A C 1
ATOM 1371 O O . ILE A 1 183 ? -8.912 -7.626 12.209 1.00 83.19 183 ILE A O 1
ATOM 1375 N N . TYR A 1 184 ? -7.704 -6.221 10.923 1.00 85.56 184 TYR A N 1
ATOM 1376 C CA . TYR A 1 184 ? -8.803 -5.742 10.087 1.00 85.56 184 TYR A CA 1
ATOM 1377 C C . TYR A 1 184 ? -8.668 -6.386 8.702 1.00 85.56 184 TYR A C 1
ATOM 1379 O O . TYR A 1 184 ? -7.649 -6.186 8.036 1.00 85.56 184 TYR A O 1
ATOM 1387 N N . THR A 1 185 ? -9.659 -7.168 8.277 1.00 83.56 185 THR A N 1
ATOM 1388 C CA . THR A 1 185 ? -9.716 -7.818 6.956 1.00 83.56 185 THR A CA 1
ATOM 1389 C C . THR A 1 185 ? -10.988 -7.448 6.214 1.00 83.56 185 THR A C 1
ATOM 1391 O O . THR A 1 185 ? -11.923 -6.888 6.785 1.00 83.56 185 THR A O 1
ATOM 1394 N N . ASP A 1 186 ? -11.006 -7.760 4.916 1.00 86.00 186 ASP A N 1
ATOM 1395 C CA . ASP A 1 186 ? -12.186 -7.630 4.054 1.00 86.00 186 ASP A CA 1
ATOM 1396 C C . ASP A 1 186 ? -12.786 -6.214 4.057 1.00 86.00 186 ASP A C 1
ATOM 1398 O O . ASP A 1 186 ? -13.985 -6.016 3.856 1.00 86.00 186 ASP A O 1
ATOM 1402 N N . THR A 1 187 ? -11.931 -5.211 4.288 1.00 89.69 187 THR A N 1
ATOM 1403 C CA . THR A 1 187 ? -12.334 -3.810 4.302 1.00 89.69 187 THR A CA 1
ATOM 1404 C C . THR A 1 187 ? -12.715 -3.374 2.895 1.00 89.69 187 THR A C 1
ATOM 1406 O O . THR A 1 187 ? -11.869 -3.316 2.008 1.00 89.69 187 THR A O 1
ATOM 1409 N N . THR A 1 188 ? -13.984 -3.030 2.709 1.00 88.75 188 THR A N 1
ATOM 1410 C CA . THR A 1 188 ? -14.543 -2.541 1.448 1.00 88.75 188 THR A CA 1
ATOM 1411 C C . THR A 1 188 ? -15.166 -1.175 1.680 1.00 88.75 188 THR A C 1
ATOM 1413 O O . THR A 1 188 ? -16.023 -1.037 2.548 1.00 88.75 188 THR A O 1
ATOM 1416 N N . ILE A 1 189 ? -14.785 -0.175 0.885 1.00 92.94 189 ILE A N 1
ATOM 1417 C CA . ILE A 1 189 ? -15.387 1.163 0.913 1.00 92.94 189 ILE A CA 1
ATOM 1418 C C . ILE A 1 189 ? -15.935 1.457 -0.480 1.00 92.94 189 ILE A C 1
ATOM 1420 O O . ILE A 1 189 ? -15.201 1.467 -1.462 1.00 92.94 189 ILE A O 1
ATOM 1424 N N . THR A 1 190 ? -17.240 1.676 -0.578 1.00 89.38 190 THR A N 1
ATOM 1425 C CA . THR A 1 190 ? -17.935 1.990 -1.827 1.00 89.38 190 THR A CA 1
ATOM 1426 C C . THR A 1 190 ? -18.260 3.472 -1.866 1.00 89.38 190 THR A C 1
ATOM 1428 O O . THR A 1 190 ? -18.897 4.000 -0.952 1.00 89.38 190 THR A O 1
ATOM 1431 N N . LEU A 1 191 ? -17.840 4.136 -2.939 1.00 88.19 191 LEU A N 1
ATOM 1432 C CA . LEU A 1 191 ? -18.108 5.547 -3.188 1.00 88.19 191 LEU A CA 1
ATOM 1433 C C . LEU A 1 191 ? -19.276 5.716 -4.168 1.00 88.19 191 LEU A C 1
ATOM 1435 O O . LEU A 1 191 ? -19.451 4.904 -5.076 1.00 88.19 191 LEU A O 1
ATOM 1439 N N . ALA A 1 192 ? -20.040 6.799 -4.023 1.00 79.94 192 ALA A N 1
ATOM 1440 C CA . ALA A 1 192 ? -21.128 7.169 -4.932 1.00 79.94 192 ALA A CA 1
ATOM 1441 C C . ALA A 1 192 ? -20.631 7.445 -6.364 1.00 79.94 192 ALA A C 1
ATOM 1443 O O . ALA A 1 192 ? -21.371 7.304 -7.336 1.00 79.94 192 ALA A O 1
ATOM 1444 N N . SER A 1 193 ? -19.375 7.870 -6.499 1.00 74.75 193 SER A N 1
ATOM 1445 C CA . SER A 1 193 ? -18.707 8.171 -7.761 1.00 74.75 193 SER A CA 1
ATOM 1446 C C . SER A 1 193 ? -17.213 7.865 -7.660 1.00 74.75 193 SER A C 1
ATOM 1448 O O . SER A 1 193 ? -16.649 7.848 -6.570 1.00 74.75 193 SER A O 1
ATOM 1450 N N . SER A 1 194 ? -16.557 7.671 -8.806 1.00 76.06 194 SER A N 1
ATOM 1451 C CA . SER A 1 194 ? -15.115 7.403 -8.854 1.00 76.06 194 SER A CA 1
ATOM 1452 C C . SER A 1 194 ? -14.300 8.523 -8.195 1.00 76.06 194 SER A C 1
ATOM 1454 O O . SER A 1 194 ? -14.472 9.697 -8.529 1.00 76.06 194 SER A O 1
ATOM 1456 N N . ASP A 1 195 ? -13.400 8.137 -7.291 1.00 80.19 195 ASP A N 1
ATOM 1457 C CA . ASP A 1 195 ? -12.348 8.979 -6.719 1.00 80.19 195 ASP A CA 1
ATOM 1458 C C . ASP A 1 195 ? -11.028 8.189 -6.700 1.00 80.19 195 ASP A C 1
ATOM 1460 O O . ASP A 1 195 ? -10.708 7.520 -5.713 1.00 80.19 195 ASP A O 1
ATOM 1464 N N . PRO A 1 196 ? -10.248 8.238 -7.792 1.00 77.69 196 PRO A N 1
ATOM 1465 C CA . PRO A 1 196 ? -8.982 7.516 -7.881 1.00 77.69 196 PRO A CA 1
ATOM 1466 C C . PRO A 1 196 ? -7.934 7.963 -6.852 1.00 77.69 196 PRO A C 1
ATOM 1468 O O . PRO A 1 196 ? -6.988 7.222 -6.604 1.00 77.69 196 PRO A O 1
ATOM 1471 N N . ALA A 1 197 ? -8.084 9.156 -6.263 1.00 73.06 197 ALA A N 1
ATOM 1472 C CA . ALA A 1 197 ? -7.145 9.702 -5.288 1.00 73.06 197 ALA A CA 1
ATOM 1473 C C . ALA A 1 197 ? -7.490 9.308 -3.842 1.00 73.06 197 ALA A C 1
ATOM 1475 O O . ALA A 1 197 ? -6.649 9.472 -2.958 1.00 73.06 197 ALA A O 1
ATOM 1476 N N . PHE A 1 198 ? -8.687 8.764 -3.578 1.00 75.38 198 PHE A N 1
ATOM 1477 C CA . PHE A 1 198 ? -9.120 8.428 -2.218 1.00 75.38 198 PHE A CA 1
ATOM 1478 C C . PHE A 1 198 ? -8.153 7.463 -1.525 1.00 75.38 198 PHE A C 1
ATOM 1480 O O . PHE A 1 198 ? -7.755 7.702 -0.390 1.00 75.38 198 PHE A O 1
ATOM 1487 N N . GLY A 1 199 ? -7.685 6.424 -2.219 1.00 73.88 199 GLY A N 1
ATOM 1488 C CA . GLY A 1 199 ? -6.719 5.474 -1.655 1.00 73.88 199 GLY A CA 1
ATOM 1489 C C . GLY A 1 199 ? -5.358 6.090 -1.300 1.00 73.88 199 GLY A C 1
ATOM 1490 O O . GLY A 1 199 ? -4.659 5.568 -0.433 1.00 73.88 199 GLY A O 1
ATOM 1491 N N . ASP A 1 200 ? -4.978 7.205 -1.931 1.00 76.94 200 ASP A N 1
ATOM 1492 C CA . ASP A 1 200 ? -3.705 7.892 -1.676 1.00 76.94 200 ASP A CA 1
ATOM 1493 C C . ASP A 1 200 ? -3.766 8.823 -0.457 1.00 76.94 200 ASP A C 1
ATOM 1495 O O . ASP A 1 200 ? -2.737 9.294 0.023 1.00 76.94 200 ASP A O 1
ATOM 1499 N N . THR A 1 201 ? -4.962 9.036 0.096 1.00 73.94 201 THR A N 1
ATOM 1500 C CA . THR A 1 201 ? -5.159 9.761 1.361 1.00 73.94 201 THR A CA 1
ATOM 1501 C C . THR A 1 201 ? -4.843 8.912 2.595 1.00 73.94 201 THR A C 1
ATOM 1503 O O . THR A 1 201 ? -5.000 9.387 3.719 1.00 73.94 201 THR A O 1
ATOM 1506 N N . ILE A 1 202 ? -4.420 7.656 2.405 1.00 84.75 202 ILE A N 1
ATOM 1507 C CA . ILE A 1 202 ? -4.180 6.739 3.512 1.00 84.75 202 ILE A CA 1
ATOM 1508 C C . ILE A 1 202 ? -3.084 7.263 4.442 1.00 84.75 202 ILE A C 1
ATOM 1510 O O . ILE A 1 202 ? -1.951 7.530 4.038 1.00 84.75 202 ILE A O 1
ATOM 1514 N N . VAL A 1 203 ? -3.418 7.368 5.721 1.00 74.00 203 VAL A N 1
ATOM 1515 C CA . VAL A 1 203 ? -2.495 7.716 6.797 1.00 74.00 203 VAL A CA 1
ATOM 1516 C C . VAL A 1 203 ? -2.496 6.606 7.831 1.00 74.00 203 VAL A C 1
ATOM 1518 O O . VAL A 1 203 ? -3.541 6.075 8.202 1.00 74.00 203 VAL A O 1
ATOM 1521 N N . THR A 1 204 ? -1.310 6.244 8.310 1.00 78.12 204 THR A N 1
ATOM 1522 C CA . THR A 1 204 ? -1.158 5.276 9.394 1.00 78.12 204 THR A CA 1
ATOM 1523 C C . THR A 1 204 ? -0.351 5.886 10.522 1.00 78.12 204 THR A C 1
ATOM 1525 O O . THR A 1 204 ? 0.582 6.667 10.307 1.00 78.12 204 THR A O 1
ATOM 1528 N N . ARG A 1 205 ? -0.690 5.515 11.754 1.00 64.75 205 ARG A N 1
ATOM 1529 C CA . ARG A 1 205 ? 0.143 5.803 12.918 1.00 64.75 205 ARG A CA 1
ATOM 1530 C C . ARG A 1 205 ? 0.404 4.508 13.655 1.00 64.75 205 ARG A C 1
ATOM 1532 O O . ARG A 1 205 ? -0.519 3.869 14.140 1.00 64.75 205 ARG A O 1
ATOM 1539 N N . VAL A 1 206 ? 1.680 4.163 13.771 1.00 55.12 206 VAL A N 1
ATOM 1540 C CA . VAL A 1 206 ? 2.172 3.111 14.663 1.00 55.12 206 VAL A CA 1
ATOM 1541 C C . VAL A 1 206 ? 2.881 3.831 15.804 1.00 55.12 206 VAL A C 1
ATOM 1543 O O . VAL A 1 206 ? 3.896 4.499 15.595 1.00 55.12 206 VAL A O 1
ATOM 1546 N N . THR A 1 207 ? 2.316 3.806 17.008 1.00 42.50 207 THR A N 1
ATOM 1547 C CA . THR A 1 207 ? 2.906 4.493 18.160 1.00 42.50 207 THR A CA 1
ATOM 1548 C C . THR A 1 207 ? 4.126 3.714 18.668 1.00 42.50 207 THR A C 1
ATOM 1550 O O . THR A 1 207 ? 4.007 2.726 19.375 1.00 42.50 207 THR A O 1
ATOM 1553 N N . SER A 1 208 ? 5.335 4.180 18.333 1.00 33.78 208 SER A N 1
ATOM 1554 C CA . SER A 1 208 ? 6.619 3.650 18.836 1.00 33.78 208 SER A CA 1
ATOM 1555 C C . SER A 1 208 ? 7.179 4.424 20.040 1.00 33.78 208 SER A C 1
ATOM 1557 O O . SER A 1 208 ? 8.388 4.463 20.265 1.00 33.78 208 SER A O 1
ATOM 1559 N N . LYS A 1 209 ? 6.325 5.076 20.835 1.00 30.61 209 LYS A N 1
ATOM 1560 C CA . LYS A 1 209 ? 6.763 5.880 21.986 1.00 30.61 209 LYS A CA 1
ATOM 1561 C C . LYS A 1 209 ? 6.213 5.340 23.301 1.00 30.61 209 LYS A C 1
ATOM 1563 O O . LYS A 1 209 ? 5.353 5.974 23.883 1.00 30.61 209 LYS A O 1
ATOM 1568 N N . HIS A 1 210 ? 6.723 4.190 23.740 1.00 26.95 210 HIS A N 1
ATOM 1569 C CA . HIS A 1 210 ? 6.996 3.799 25.136 1.00 26.95 210 HIS A CA 1
ATOM 1570 C C . HIS A 1 210 ? 7.867 2.520 25.107 1.00 26.95 210 HIS A C 1
ATOM 1572 O O . HIS A 1 210 ? 7.845 1.815 24.098 1.00 26.95 210 HIS A O 1
ATOM 1578 N N . PRO A 1 211 ? 8.719 2.253 26.118 1.00 31.33 211 PRO A N 1
ATOM 1579 C CA . PRO A 1 211 ? 9.887 1.387 25.973 1.00 31.33 211 PRO A CA 1
ATOM 1580 C C . PRO A 1 211 ? 9.512 -0.088 26.111 1.00 31.33 211 PRO A C 1
ATOM 1582 O O . PRO A 1 211 ? 9.949 -0.738 27.045 1.00 31.33 211 PRO A O 1
ATOM 1585 N N . TRP A 1 212 ? 8.709 -0.626 25.201 1.00 34.59 212 TRP A N 1
ATOM 1586 C CA . TRP A 1 212 ? 8.464 -2.062 25.134 1.00 34.59 212 TRP A CA 1
ATOM 1587 C C . TRP A 1 212 ? 8.509 -2.488 23.673 1.00 34.59 212 TRP A C 1
ATOM 1589 O O . TRP A 1 212 ? 7.700 -2.085 22.841 1.00 34.59 212 TRP A O 1
ATOM 1599 N N . GLN A 1 213 ? 9.582 -3.214 23.368 1.00 32.91 213 GLN A N 1
ATOM 1600 C CA . GLN A 1 213 ? 9.884 -3.780 22.066 1.00 32.91 213 GLN A CA 1
ATOM 1601 C C . GLN A 1 213 ? 8.840 -4.839 21.684 1.00 32.91 213 GLN A C 1
ATOM 1603 O O . GLN A 1 213 ? 8.265 -5.491 22.552 1.00 32.91 213 GLN A O 1
ATOM 1608 N N . HIS A 1 214 ? 8.684 -5.024 20.370 1.00 28.86 214 HIS A N 1
ATOM 1609 C CA . HIS A 1 214 ? 7.857 -6.027 19.682 1.00 28.86 214 HIS A CA 1
ATOM 1610 C C . HIS A 1 214 ? 6.382 -5.667 19.449 1.00 28.86 214 HIS A C 1
ATOM 1612 O O . HIS A 1 214 ? 5.474 -6.394 19.827 1.00 28.86 214 HIS A O 1
ATOM 1618 N N . LEU A 1 215 ? 6.151 -4.595 18.686 1.00 29.42 215 LEU A N 1
ATOM 1619 C CA . LEU A 1 215 ? 4.966 -4.477 17.832 1.00 29.42 215 LEU A CA 1
ATOM 1620 C C . LEU A 1 215 ? 5.435 -4.394 16.379 1.00 29.42 215 LEU A C 1
ATOM 1622 O O . LEU A 1 215 ? 5.687 -3.318 15.836 1.00 29.42 215 LEU A O 1
ATOM 1626 N N . THR A 1 216 ? 5.598 -5.553 15.746 1.00 28.52 216 THR A N 1
ATOM 1627 C CA . THR A 1 216 ? 5.650 -5.637 14.288 1.00 28.52 216 THR A CA 1
ATOM 1628 C C . THR A 1 216 ? 4.230 -5.441 13.776 1.00 28.52 216 THR A C 1
ATOM 1630 O O . THR A 1 216 ? 3.430 -6.370 13.711 1.00 28.52 216 THR A O 1
ATOM 1633 N N . SER A 1 217 ? 3.903 -4.203 13.404 1.00 34.28 217 SER A N 1
ATOM 1634 C CA . SER A 1 217 ? 2.785 -3.943 12.502 1.00 34.28 217 SER A CA 1
ATOM 1635 C C . SER A 1 217 ? 3.123 -4.600 11.168 1.00 34.28 217 SER A C 1
ATOM 1637 O O . SER A 1 217 ? 3.748 -3.988 10.303 1.00 34.28 217 SER A O 1
ATOM 1639 N N . ARG A 1 218 ? 2.758 -5.874 10.999 1.00 29.33 218 ARG A N 1
ATOM 1640 C CA . ARG A 1 218 ? 2.680 -6.490 9.677 1.00 29.33 218 ARG A CA 1
ATOM 1641 C C . ARG A 1 218 ? 1.436 -5.892 9.026 1.00 29.33 218 ARG A C 1
ATOM 1643 O O . ARG A 1 218 ? 0.357 -6.469 9.056 1.00 29.33 218 ARG A O 1
ATOM 1650 N N . THR A 1 219 ? 1.590 -4.670 8.527 1.00 31.89 219 THR A N 1
ATOM 1651 C CA . THR A 1 219 ? 0.595 -3.973 7.726 1.00 31.89 219 THR A CA 1
ATOM 1652 C C . THR A 1 219 ? 0.411 -4.776 6.444 1.00 31.89 219 THR A C 1
ATOM 1654 O O . THR A 1 219 ? 1.120 -4.577 5.462 1.00 31.89 219 THR A O 1
ATOM 1657 N N . ILE A 1 220 ? -0.524 -5.726 6.450 1.00 28.75 220 ILE A N 1
ATOM 1658 C CA . ILE A 1 220 ? -1.087 -6.261 5.214 1.00 28.75 220 ILE A CA 1
ATOM 1659 C C . ILE A 1 220 ? -2.046 -5.176 4.716 1.00 28.75 220 ILE A C 1
ATOM 1661 O O . ILE A 1 220 ? -3.244 -5.216 4.957 1.00 28.75 220 ILE A O 1
ATOM 1665 N N . MET A 1 221 ? -1.486 -4.135 4.098 1.00 29.03 221 MET A N 1
ATOM 1666 C CA . MET A 1 221 ? -2.259 -3.196 3.293 1.00 29.03 221 MET A CA 1
ATOM 1667 C C . MET A 1 221 ? -2.692 -3.935 2.030 1.00 29.03 221 MET A C 1
ATOM 1669 O O . MET A 1 221 ? -1.903 -4.100 1.100 1.00 29.03 221 MET A O 1
ATOM 1673 N N . SER A 1 222 ? -3.949 -4.365 1.990 1.00 30.31 222 SER A N 1
ATOM 1674 C CA . SER A 1 222 ? -4.663 -4.496 0.727 1.00 30.31 222 SER A CA 1
ATOM 1675 C C . SER A 1 222 ? -5.220 -3.115 0.359 1.00 30.31 222 SER A C 1
ATOM 1677 O O . SER A 1 222 ? -6.279 -2.717 0.837 1.00 30.31 222 SER A O 1
ATOM 1679 N N . LYS A 1 223 ? -4.496 -2.374 -0.497 1.00 30.61 223 LYS A N 1
ATOM 1680 C CA . LYS A 1 223 ? -5.169 -1.599 -1.558 1.00 30.61 223 LYS A CA 1
ATOM 1681 C C . LYS A 1 223 ? -6.005 -2.613 -2.352 1.00 30.61 223 LYS A C 1
ATOM 1683 O O . LYS A 1 223 ? -5.604 -3.781 -2.392 1.00 30.61 223 LYS A O 1
ATOM 1688 N N . ASP A 1 224 ? -7.127 -2.214 -2.953 1.00 31.58 224 ASP A N 1
ATOM 1689 C CA . ASP A 1 224 ? -7.840 -3.072 -3.909 1.00 31.58 224 ASP A CA 1
ATOM 1690 C C . ASP A 1 224 ? -6.827 -3.820 -4.769 1.00 31.58 224 ASP A C 1
ATOM 1692 O O . ASP A 1 224 ? -5.831 -3.236 -5.200 1.00 31.58 224 ASP A O 1
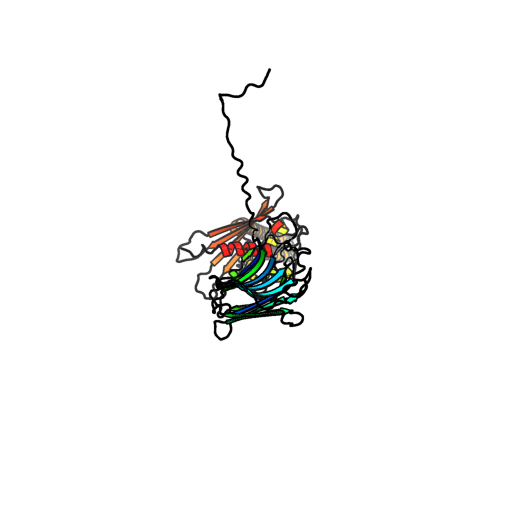ATOM 1696 N N . ALA A 1 225 ? -7.036 -5.116 -4.959 1.00 31.67 225 ALA A N 1
ATOM 1697 C CA . ALA A 1 225 ? -6.170 -5.933 -5.779 1.00 31.67 225 ALA A CA 1
ATOM 1698 C C . ALA A 1 225 ? -6.196 -5.465 -7.256 1.00 31.67 225 ALA A C 1
ATOM 1700 O O . ALA A 1 225 ? -6.758 -6.133 -8.110 1.00 31.67 225 ALA A O 1
ATOM 1701 N N . GLU A 1 226 ? -5.512 -4.373 -7.595 1.00 38.62 226 GLU A N 1
ATOM 1702 C CA . GLU A 1 226 ? -4.257 -4.553 -8.310 1.00 38.62 226 GLU A CA 1
ATOM 1703 C C . GLU A 1 226 ? -3.198 -4.777 -7.229 1.00 38.62 226 GLU A C 1
ATOM 1705 O O . GLU A 1 226 ? -2.622 -3.848 -6.668 1.00 38.62 226 GLU A O 1
ATOM 1710 N N . CYS A 1 227 ? -3.002 -6.051 -6.881 1.00 45.97 227 CYS A N 1
ATOM 1711 C CA . CYS A 1 227 ? -1.826 -6.512 -6.160 1.00 45.97 227 CYS A CA 1
ATOM 1712 C C . CYS A 1 227 ? -0.615 -5.724 -6.666 1.00 45.97 227 CYS A C 1
ATOM 1714 O O . CYS A 1 227 ? -0.371 -5.774 -7.872 1.00 45.97 227 CYS A O 1
ATOM 1716 N N . SER A 1 228 ? 0.110 -5.009 -5.789 1.00 63.91 228 SER A N 1
ATOM 1717 C CA . SER A 1 228 ? 1.411 -4.431 -6.152 1.00 63.91 228 SER A CA 1
ATOM 1718 C C . SER A 1 228 ? 2.191 -5.540 -6.837 1.00 63.91 228 SER A C 1
ATOM 1720 O O . SER A 1 228 ? 2.581 -6.525 -6.203 1.00 63.91 228 SER A O 1
ATOM 1722 N N . MET A 1 229 ? 2.320 -5.438 -8.158 1.00 65.94 229 MET A N 1
ATOM 1723 C CA . MET A 1 229 ? 2.904 -6.505 -8.957 1.00 65.94 229 MET A CA 1
ATOM 1724 C C . MET A 1 229 ? 4.362 -6.676 -8.542 1.00 65.94 229 MET A C 1
ATOM 1726 O O . MET A 1 229 ? 4.890 -7.787 -8.561 1.00 65.94 229 MET A O 1
ATOM 1730 N N . TYR A 1 230 ? 4.980 -5.583 -8.085 1.00 78.25 230 TYR A N 1
ATOM 1731 C CA . TYR A 1 230 ? 6.251 -5.590 -7.391 1.00 78.25 230 TYR A CA 1
ATOM 1732 C C . TYR A 1 230 ? 6.222 -6.458 -6.121 1.00 78.25 230 TYR A C 1
ATOM 1734 O O . TYR A 1 230 ? 6.969 -7.437 -6.060 1.00 78.25 230 TYR A O 1
ATOM 1742 N N . LEU A 1 231 ? 5.360 -6.178 -5.135 1.00 75.69 231 LEU A N 1
ATOM 1743 C CA . LEU A 1 231 ? 5.328 -6.952 -3.885 1.00 75.69 231 LEU A CA 1
ATOM 1744 C C . LEU A 1 231 ? 4.938 -8.415 -4.119 1.00 75.69 231 LEU A C 1
ATOM 1746 O O . LEU A 1 231 ? 5.552 -9.303 -3.533 1.00 75.69 231 LEU A O 1
ATOM 1750 N N . GLU A 1 232 ? 3.986 -8.691 -5.009 1.00 71.06 232 GLU A N 1
ATOM 1751 C CA . GLU A 1 232 ? 3.631 -10.063 -5.383 1.00 71.06 232 GLU A CA 1
ATOM 1752 C C . GLU A 1 232 ? 4.784 -10.803 -6.063 1.00 71.06 232 GLU A C 1
ATOM 1754 O O . GLU A 1 232 ? 4.988 -11.991 -5.802 1.00 71.06 232 GLU A O 1
ATOM 1759 N N . SER A 1 233 ? 5.592 -10.118 -6.883 1.00 80.44 233 SER A N 1
ATOM 1760 C CA . SER A 1 233 ? 6.778 -10.737 -7.486 1.00 80.44 233 SER A CA 1
ATOM 1761 C C . SER A 1 233 ? 7.775 -11.211 -6.423 1.00 80.44 233 SER A C 1
ATOM 1763 O O . SER A 1 233 ? 8.310 -12.315 -6.542 1.00 80.44 233 SER A O 1
ATOM 1765 N N . TYR A 1 234 ? 7.957 -10.436 -5.348 1.00 81.62 234 TYR A N 1
ATOM 1766 C CA . TYR A 1 234 ? 8.845 -10.789 -4.238 1.00 81.62 234 TYR A CA 1
ATOM 1767 C C . TYR A 1 234 ? 8.210 -11.761 -3.237 1.00 81.62 234 TYR A C 1
ATOM 1769 O O . TYR A 1 234 ? 8.930 -12.549 -2.631 1.00 81.62 234 TYR A O 1
ATOM 1777 N N . LYS A 1 235 ? 6.878 -11.794 -3.100 1.00 75.56 235 LYS A N 1
ATOM 1778 C CA . LYS A 1 235 ? 6.187 -12.860 -2.352 1.00 75.56 235 LYS A CA 1
ATOM 1779 C C . LYS A 1 235 ? 6.320 -14.213 -3.050 1.00 75.56 235 LYS A C 1
ATOM 1781 O O . LYS A 1 235 ? 6.560 -15.222 -2.394 1.00 75.56 235 LYS A O 1
ATOM 1786 N N . LYS A 1 236 ? 6.180 -14.241 -4.381 1.00 74.25 236 LYS A N 1
ATOM 1787 C CA . LYS A 1 236 ? 6.318 -15.462 -5.189 1.00 74.25 236 LYS A CA 1
ATOM 1788 C C . LYS A 1 236 ? 7.764 -15.954 -5.257 1.00 74.25 236 LYS A C 1
ATOM 1790 O O . LYS A 1 236 ? 8.009 -17.150 -5.407 1.00 74.25 236 LYS A O 1
ATOM 1795 N N . SER A 1 237 ? 8.726 -15.040 -5.205 1.00 82.75 237 SER A N 1
ATOM 1796 C CA . SER A 1 237 ? 10.150 -15.351 -5.310 1.00 82.75 237 SER A CA 1
ATOM 1797 C C . SER A 1 237 ? 10.941 -14.476 -4.336 1.00 82.75 237 SER A C 1
ATOM 1799 O O . SER A 1 237 ? 11.485 -13.448 -4.749 1.00 82.75 237 SER A O 1
ATOM 1801 N N . PRO A 1 238 ? 10.979 -14.856 -3.043 1.00 82.44 238 PRO A N 1
ATOM 1802 C CA . PRO A 1 238 ? 11.733 -14.116 -2.042 1.00 82.44 238 PRO A CA 1
ATOM 1803 C C . PRO A 1 238 ? 13.224 -14.149 -2.375 1.00 82.44 238 PRO A C 1
ATOM 1805 O O . PRO A 1 238 ? 13.746 -15.149 -2.873 1.00 82.44 238 PRO A O 1
ATOM 1808 N N . VAL A 1 239 ? 13.901 -13.038 -2.103 1.00 89.75 239 VAL A N 1
ATOM 1809 C CA . VAL A 1 239 ? 15.329 -12.871 -2.374 1.00 89.75 239 VAL A CA 1
ATOM 1810 C C . VAL A 1 239 ? 16.067 -12.801 -1.045 1.00 89.75 239 VAL A C 1
ATOM 1812 O O . VAL A 1 239 ? 15.743 -11.978 -0.190 1.00 89.75 239 VAL A O 1
ATOM 1815 N N . THR A 1 240 ? 17.065 -13.661 -0.889 1.00 90.00 240 THR A N 1
ATOM 1816 C CA . THR A 1 240 ? 17.988 -13.663 0.246 1.00 90.00 240 THR A CA 1
ATOM 1817 C C . THR A 1 240 ? 19.386 -13.442 -0.299 1.00 90.00 240 THR A C 1
ATOM 1819 O O . THR A 1 240 ? 19.774 -14.092 -1.269 1.00 90.00 240 THR A O 1
ATOM 1822 N N . VAL A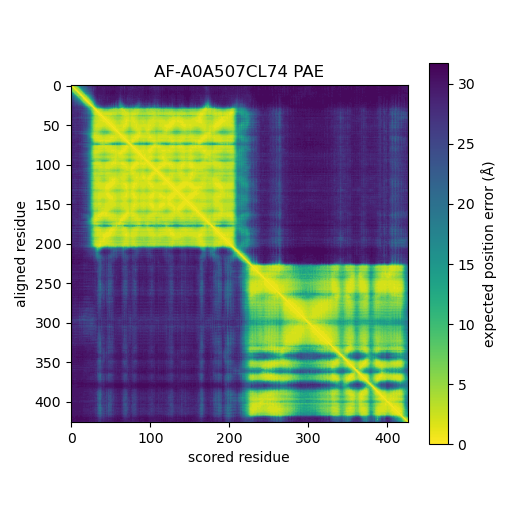 1 241 ? 20.126 -12.529 0.316 1.00 90.62 241 VAL A N 1
ATOM 1823 C CA . VAL A 1 241 ? 21.478 -12.153 -0.103 1.00 90.62 241 VAL A CA 1
ATOM 1824 C C . VAL A 1 241 ? 22.437 -12.210 1.064 1.00 90.62 241 VAL A C 1
ATOM 1826 O O . VAL A 1 241 ? 22.028 -12.125 2.218 1.00 90.62 241 VAL A O 1
ATOM 1829 N N . ASN A 1 242 ? 23.731 -12.313 0.778 1.00 87.62 242 ASN A N 1
ATOM 1830 C CA . ASN A 1 242 ? 24.744 -12.225 1.819 1.00 87.62 242 ASN A CA 1
ATOM 1831 C C . ASN A 1 242 ? 24.842 -10.781 2.373 1.00 87.62 242 ASN A C 1
ATOM 1833 O O . ASN A 1 242 ? 25.311 -9.897 1.648 1.00 87.62 242 ASN A O 1
ATOM 1837 N N . PRO A 1 243 ? 24.513 -10.522 3.659 1.00 82.19 243 PRO A N 1
ATOM 1838 C CA . PRO A 1 243 ? 24.561 -9.177 4.253 1.00 82.19 243 PRO A CA 1
ATOM 1839 C C . PRO A 1 243 ? 25.960 -8.556 4.289 1.00 82.19 243 PRO A C 1
ATOM 1841 O O . PRO A 1 243 ? 26.117 -7.350 4.473 1.00 82.19 243 PRO A O 1
ATOM 1844 N N . TYR A 1 244 ? 26.998 -9.376 4.130 1.00 82.38 244 TYR A N 1
ATOM 1845 C CA . TYR A 1 244 ? 28.387 -8.931 4.131 1.00 82.38 244 TYR A CA 1
ATOM 1846 C C . TYR A 1 244 ? 28.908 -8.611 2.720 1.00 82.38 244 TYR A C 1
ATOM 1848 O O . TYR A 1 244 ? 30.009 -8.076 2.581 1.00 82.38 244 TYR A O 1
ATOM 1856 N N . ASN A 1 245 ? 28.131 -8.901 1.670 1.00 87.06 245 ASN A N 1
ATOM 1857 C CA . ASN A 1 245 ? 28.498 -8.640 0.283 1.00 87.06 245 ASN A CA 1
ATOM 1858 C C . ASN A 1 245 ? 27.854 -7.342 -0.230 1.00 87.06 245 ASN A C 1
ATOM 1860 O O . ASN A 1 245 ? 26.721 -7.322 -0.705 1.00 87.06 245 ASN A O 1
ATOM 1864 N N . GLN A 1 246 ? 28.608 -6.241 -0.181 1.00 85.25 246 GLN A N 1
ATOM 1865 C CA . GLN A 1 246 ? 28.116 -4.917 -0.586 1.00 85.25 246 GLN A CA 1
ATOM 1866 C C . GLN A 1 246 ? 27.667 -4.845 -2.053 1.00 85.25 246 GLN A C 1
ATOM 1868 O O . GLN A 1 246 ? 26.735 -4.104 -2.365 1.00 85.25 246 GLN A O 1
ATOM 1873 N N . ALA A 1 247 ? 28.301 -5.608 -2.948 1.00 88.25 247 ALA A N 1
ATOM 1874 C CA . ALA A 1 247 ? 27.920 -5.627 -4.357 1.00 88.25 247 ALA A CA 1
ATOM 1875 C C . ALA A 1 247 ? 26.533 -6.259 -4.538 1.00 88.25 247 ALA A C 1
ATOM 1877 O O . ALA A 1 247 ? 25.673 -5.695 -5.204 1.00 88.25 247 ALA A O 1
ATOM 1878 N N . GLU A 1 248 ? 26.292 -7.393 -3.884 1.00 87.94 248 GLU A N 1
ATOM 1879 C CA . GLU A 1 248 ? 25.025 -8.129 -3.952 1.00 87.94 248 GLU A CA 1
ATOM 1880 C C . GLU A 1 248 ? 23.863 -7.347 -3.325 1.00 87.94 248 GLU A C 1
ATOM 1882 O O . GLU A 1 248 ? 22.769 -7.291 -3.893 1.00 87.94 248 GLU A O 1
ATOM 1887 N N . LEU A 1 249 ? 24.132 -6.650 -2.213 1.00 88.81 249 LEU A N 1
ATOM 1888 C CA . LEU A 1 249 ? 23.188 -5.718 -1.597 1.00 88.81 249 LEU A CA 1
ATOM 1889 C C . LEU A 1 249 ? 22.815 -4.583 -2.557 1.00 88.81 249 LEU A C 1
ATOM 1891 O O . LEU A 1 249 ? 21.631 -4.315 -2.757 1.00 88.81 249 LEU A O 1
ATOM 1895 N N . LYS A 1 250 ? 23.810 -3.937 -3.186 1.00 90.56 250 LYS A N 1
ATOM 1896 C CA . LYS A 1 250 ? 23.567 -2.854 -4.152 1.00 90.56 250 LYS A CA 1
ATOM 1897 C C . LYS A 1 250 ? 22.767 -3.345 -5.355 1.00 90.56 250 LYS A C 1
ATOM 1899 O O . LYS A 1 250 ? 21.768 -2.721 -5.689 1.00 90.56 250 LYS A O 1
ATOM 1904 N N . HIS A 1 251 ? 23.164 -4.457 -5.970 1.00 90.94 251 HIS A N 1
ATOM 1905 C CA . HIS A 1 251 ? 22.464 -5.002 -7.135 1.00 90.94 251 HIS A CA 1
ATOM 1906 C C . HIS A 1 251 ? 21.003 -5.338 -6.822 1.00 90.94 251 HIS A C 1
ATOM 1908 O O . HIS A 1 251 ? 20.118 -4.982 -7.592 1.00 90.94 251 HIS A O 1
ATOM 1914 N N . THR A 1 252 ? 20.737 -5.933 -5.657 1.00 91.31 252 THR A N 1
ATOM 1915 C CA . THR A 1 252 ? 19.369 -6.274 -5.238 1.00 91.31 252 THR A CA 1
ATOM 1916 C C . THR A 1 252 ? 18.506 -5.035 -5.022 1.00 91.31 252 THR A C 1
ATOM 1918 O O . THR A 1 252 ? 17.349 -5.015 -5.442 1.00 91.31 252 THR A O 1
ATOM 1921 N N . LEU A 1 253 ? 19.064 -3.988 -4.406 1.00 91.50 253 LEU A N 1
ATOM 1922 C CA . LEU A 1 253 ? 18.367 -2.713 -4.227 1.00 91.50 253 LEU A CA 1
ATOM 1923 C C . LEU A 1 253 ? 18.105 -2.013 -5.564 1.00 91.50 253 LEU A C 1
ATOM 1925 O O . LEU A 1 253 ? 16.993 -1.544 -5.795 1.00 91.50 253 LEU A O 1
ATOM 1929 N N . ASP A 1 254 ? 19.099 -1.980 -6.451 1.00 92.88 254 ASP A N 1
ATOM 1930 C CA . ASP A 1 254 ? 18.989 -1.351 -7.770 1.00 92.88 254 ASP A CA 1
ATOM 1931 C C . ASP A 1 254 ? 17.915 -2.045 -8.628 1.00 92.88 254 ASP A C 1
ATOM 1933 O O . ASP A 1 254 ? 17.055 -1.379 -9.215 1.00 92.88 254 ASP A O 1
ATOM 1937 N N . ASP A 1 255 ? 17.898 -3.381 -8.629 1.00 91.12 255 ASP A N 1
ATOM 1938 C CA . ASP A 1 255 ? 16.880 -4.183 -9.315 1.00 91.12 255 ASP A CA 1
ATOM 1939 C C . ASP A 1 255 ? 15.488 -3.992 -8.706 1.00 91.12 255 ASP A C 1
ATOM 1941 O O . ASP A 1 255 ? 14.494 -3.907 -9.433 1.00 91.12 255 ASP A O 1
ATOM 1945 N N . ALA A 1 256 ? 15.396 -3.901 -7.377 1.00 90.25 256 ALA A N 1
ATOM 1946 C CA . ALA A 1 256 ? 14.134 -3.661 -6.689 1.00 90.25 256 ALA A CA 1
ATOM 1947 C C . ALA A 1 256 ? 13.550 -2.288 -7.040 1.00 90.25 256 ALA A C 1
ATOM 1949 O O . ALA A 1 256 ? 12.366 -2.186 -7.365 1.00 90.25 256 ALA A O 1
ATOM 1950 N N . VAL A 1 257 ? 14.379 -1.241 -7.057 1.00 91.00 257 VAL A N 1
ATOM 1951 C CA . VAL A 1 257 ? 13.960 0.110 -7.456 1.00 91.00 257 VAL A CA 1
ATOM 1952 C C . VAL A 1 257 ? 13.491 0.122 -8.911 1.00 91.00 257 VAL A C 1
ATOM 1954 O O . VAL A 1 257 ? 12.416 0.650 -9.199 1.00 91.00 257 VAL A O 1
ATOM 1957 N N . ARG A 1 258 ? 14.232 -0.520 -9.825 1.00 90.12 258 ARG A N 1
ATOM 1958 C CA . ARG A 1 258 ? 13.827 -0.670 -11.233 1.00 90.12 258 ARG A CA 1
ATOM 1959 C C . ARG A 1 258 ? 12.471 -1.369 -11.360 1.00 90.12 258 ARG A C 1
ATOM 1961 O O . ARG A 1 258 ? 11.579 -0.858 -12.038 1.00 90.12 258 ARG A O 1
ATOM 1968 N N . LYS A 1 259 ? 12.285 -2.506 -10.682 1.00 87.75 259 LYS A N 1
ATOM 1969 C CA . LYS A 1 259 ? 11.019 -3.258 -10.708 1.00 87.75 259 LYS A CA 1
ATOM 1970 C C . LYS A 1 259 ? 9.859 -2.452 -10.131 1.00 87.75 259 LYS A C 1
ATOM 1972 O O . LYS A 1 259 ? 8.789 -2.462 -10.729 1.00 87.75 259 LYS A O 1
ATOM 1977 N N . ALA A 1 260 ? 10.062 -1.737 -9.024 1.00 83.75 260 ALA A N 1
ATOM 1978 C CA . ALA A 1 260 ? 9.033 -0.883 -8.431 1.00 83.75 260 ALA A CA 1
ATOM 1979 C C . ALA A 1 260 ? 8.588 0.226 -9.403 1.00 83.75 260 ALA A C 1
ATOM 1981 O O . ALA A 1 260 ? 7.394 0.504 -9.528 1.00 83.75 260 ALA A O 1
ATOM 1982 N N . MET A 1 261 ? 9.527 0.815 -10.152 1.00 82.62 261 MET A N 1
ATOM 1983 C CA . MET A 1 261 ? 9.216 1.853 -11.141 1.00 82.62 261 MET A CA 1
ATOM 1984 C C . MET A 1 261 ? 8.423 1.342 -12.345 1.00 82.62 261 MET A C 1
ATOM 1986 O O . MET A 1 261 ? 7.516 2.024 -12.829 1.00 82.62 261 MET A O 1
ATOM 1990 N N . VAL A 1 262 ? 8.746 0.146 -12.832 1.00 82.56 262 VAL A N 1
ATOM 1991 C CA . VAL A 1 262 ? 8.061 -0.442 -13.991 1.00 82.56 262 VAL A CA 1
ATOM 1992 C C . VAL A 1 262 ? 6.692 -0.998 -13.600 1.00 82.56 262 VAL A C 1
ATOM 1994 O O . VAL A 1 262 ? 5.697 -0.694 -14.256 1.00 82.56 262 VAL A O 1
ATOM 1997 N N . LEU A 1 263 ? 6.638 -1.803 -12.536 1.00 75.75 263 LEU A N 1
ATOM 1998 C CA . LEU A 1 263 ? 5.451 -2.579 -12.172 1.00 75.75 263 LEU A CA 1
ATOM 1999 C C . LEU A 1 263 ? 4.372 -1.728 -11.502 1.00 75.75 263 LEU A C 1
ATOM 2001 O O . LEU A 1 263 ? 3.205 -1.837 -11.867 1.00 75.75 263 LEU A O 1
ATOM 2005 N N . ASP A 1 264 ? 4.761 -0.852 -10.576 1.00 68.69 264 ASP A N 1
ATOM 2006 C CA . ASP A 1 264 ? 3.795 -0.109 -9.763 1.00 68.69 264 ASP A CA 1
ATOM 2007 C C . ASP A 1 264 ? 3.648 1.344 -10.237 1.00 68.69 264 ASP A C 1
ATOM 2009 O O . ASP A 1 264 ? 2.544 1.885 -10.244 1.00 68.69 264 ASP A O 1
ATOM 2013 N N . GLN A 1 265 ? 4.739 1.983 -10.682 1.00 69.75 265 GLN A N 1
ATOM 2014 C CA . GLN A 1 265 ? 4.711 3.382 -11.144 1.00 69.75 265 GLN A CA 1
ATOM 2015 C C . GLN A 1 265 ? 4.442 3.538 -12.654 1.00 69.75 265 GLN A C 1
ATOM 2017 O O . GLN A 1 265 ? 4.329 4.664 -13.146 1.00 69.75 265 GLN A O 1
ATOM 2022 N N . LYS A 1 266 ? 4.302 2.423 -13.389 1.00 72.12 266 LYS A N 1
ATOM 2023 C CA . LYS A 1 266 ? 3.948 2.360 -14.823 1.00 72.12 266 LYS A CA 1
ATOM 2024 C C . LYS A 1 266 ? 4.880 3.182 -15.733 1.00 72.12 266 LYS A C 1
ATOM 2026 O O . LYS A 1 266 ? 4.455 3.694 -16.772 1.00 72.12 266 LYS A O 1
ATOM 2031 N N . TYR A 1 267 ? 6.159 3.311 -15.371 1.00 78.12 267 TYR A N 1
ATOM 2032 C CA . TYR A 1 267 ? 7.164 3.908 -16.254 1.00 78.12 267 TYR A CA 1
ATOM 2033 C C . TYR A 1 267 ? 7.567 2.923 -17.353 1.00 78.12 267 TYR A C 1
ATOM 2035 O O . TYR A 1 267 ? 7.784 1.740 -17.100 1.00 78.12 267 TYR A O 1
ATOM 2043 N N . THR A 1 268 ? 7.730 3.424 -18.579 1.00 79.44 268 THR A N 1
ATOM 2044 C CA . THR A 1 268 ? 8.370 2.651 -19.650 1.00 79.44 268 THR A CA 1
ATOM 2045 C C . THR A 1 268 ? 9.877 2.826 -19.537 1.00 79.44 268 THR A C 1
ATOM 2047 O O . THR A 1 268 ? 10.375 3.942 -19.694 1.00 79.44 268 THR A O 1
ATOM 2050 N N . GLU A 1 269 ? 10.590 1.742 -19.239 1.00 83.75 269 GLU A N 1
ATOM 2051 C CA . GLU A 1 269 ? 12.045 1.754 -19.121 1.00 83.75 269 GLU A CA 1
ATOM 2052 C C . GLU A 1 269 ? 12.717 1.990 -20.484 1.00 83.75 269 GLU A C 1
ATOM 2054 O O . GLU A 1 269 ? 12.342 1.411 -21.504 1.00 83.75 269 GLU A O 1
ATOM 2059 N N . SER A 1 270 ? 13.731 2.851 -20.494 1.00 84.75 270 SER A N 1
ATOM 2060 C CA . SER A 1 270 ? 14.595 3.101 -21.641 1.00 84.75 270 SER A CA 1
ATOM 2061 C C . SER A 1 270 ? 15.843 2.222 -21.557 1.00 84.75 270 SER A C 1
ATOM 2063 O O . SER A 1 270 ? 16.702 2.429 -20.701 1.00 84.75 270 SER A O 1
ATOM 2065 N N . HIS A 1 271 ? 15.993 1.290 -22.498 1.00 84.56 271 HIS A N 1
ATOM 2066 C CA . HIS A 1 271 ? 17.111 0.338 -22.536 1.00 84.56 271 HIS A CA 1
ATOM 2067 C C . HIS A 1 271 ? 18.346 0.823 -23.315 1.00 84.56 271 HIS A C 1
ATOM 2069 O O . HIS A 1 271 ? 19.291 0.064 -23.502 1.00 84.56 271 HIS A O 1
ATOM 2075 N N . THR A 1 272 ? 18.400 2.099 -23.701 1.00 84.31 272 THR A N 1
ATOM 2076 C CA . THR A 1 272 ? 19.473 2.679 -24.530 1.00 84.31 272 THR A CA 1
ATOM 2077 C C . THR A 1 272 ? 20.891 2.374 -24.031 1.00 84.31 272 THR A C 1
ATOM 2079 O O . THR A 1 272 ? 21.763 2.039 -24.830 1.00 84.31 272 THR A O 1
ATOM 2082 N N . HIS A 1 273 ? 21.144 2.458 -22.718 1.00 84.25 273 HIS A N 1
ATOM 2083 C CA . HIS A 1 273 ? 22.461 2.131 -22.154 1.00 84.25 273 HIS A CA 1
ATOM 2084 C C . HIS A 1 273 ? 22.812 0.646 -22.330 1.00 84.25 273 HIS A C 1
ATOM 2086 O O . HIS A 1 273 ? 23.942 0.318 -22.698 1.00 84.25 273 HIS A O 1
ATOM 2092 N N . THR A 1 274 ? 21.843 -0.246 -22.117 1.00 85.50 274 THR A N 1
ATOM 2093 C CA . THR A 1 274 ? 21.997 -1.689 -22.333 1.00 85.50 274 THR A CA 1
ATOM 2094 C C . THR A 1 274 ? 22.244 -1.998 -23.806 1.00 85.50 274 THR A C 1
ATOM 2096 O O . THR A 1 274 ? 23.175 -2.738 -24.119 1.00 85.50 274 THR A O 1
ATOM 2099 N N . ASP A 1 275 ? 21.483 -1.383 -24.710 1.00 89.12 275 ASP A N 1
ATOM 2100 C CA . ASP A 1 275 ? 21.598 -1.609 -26.154 1.00 89.12 275 ASP A CA 1
ATOM 2101 C C . ASP A 1 275 ? 22.963 -1.170 -26.695 1.00 89.12 275 ASP A C 1
ATOM 2103 O O . ASP A 1 275 ? 23.576 -1.882 -27.492 1.00 89.12 275 ASP A O 1
ATOM 2107 N N . ILE A 1 276 ? 23.492 -0.034 -26.223 1.00 89.69 276 ILE A N 1
ATOM 2108 C CA . ILE A 1 276 ? 24.821 0.450 -26.627 1.00 89.69 276 ILE A CA 1
ATOM 2109 C C . ILE A 1 276 ? 25.920 -0.513 -26.165 1.00 89.69 276 ILE A C 1
ATOM 2111 O O . ILE A 1 276 ? 26.810 -0.851 -26.950 1.00 89.69 276 ILE A O 1
ATOM 2115 N N . LYS A 1 277 ? 25.855 -1.003 -24.921 1.00 88.75 277 LYS A N 1
ATOM 2116 C CA . LYS A 1 277 ? 26.808 -2.009 -24.422 1.00 88.75 277 LYS A CA 1
ATOM 2117 C C . LYS A 1 277 ? 26.730 -3.302 -25.215 1.00 88.75 277 LYS A C 1
ATOM 2119 O O . LYS A 1 277 ? 27.760 -3.867 -25.580 1.00 88.75 277 LYS A O 1
ATOM 2124 N N . LEU A 1 278 ? 25.510 -3.758 -25.480 1.00 92.00 278 LEU A N 1
ATOM 2125 C CA . LEU A 1 278 ? 25.260 -4.984 -26.215 1.00 92.00 278 LEU A CA 1
ATOM 2126 C C . LEU A 1 278 ? 25.809 -4.879 -27.640 1.00 92.00 278 LEU A C 1
ATOM 2128 O O . LEU A 1 278 ? 26.493 -5.788 -28.106 1.00 92.00 278 LEU A O 1
ATOM 2132 N N . PHE A 1 279 ? 25.599 -3.738 -28.297 1.00 94.25 279 PHE A N 1
ATOM 2133 C CA . PHE A 1 279 ? 26.168 -3.450 -29.606 1.00 94.25 279 PHE A CA 1
ATOM 2134 C C . PHE A 1 279 ? 27.702 -3.485 -29.586 1.00 94.25 279 PHE A C 1
ATOM 2136 O O . PHE A 1 279 ? 28.301 -4.235 -30.358 1.00 94.25 279 PHE A O 1
ATOM 2143 N N . LEU A 1 280 ? 28.348 -2.736 -28.681 1.00 92.31 280 LEU A N 1
ATOM 2144 C CA . LEU A 1 280 ? 29.814 -2.711 -28.567 1.00 92.31 280 LEU A CA 1
ATOM 2145 C C . LEU A 1 280 ? 30.388 -4.111 -28.292 1.00 92.31 280 LEU A C 1
ATOM 2147 O O . LEU A 1 280 ? 31.382 -4.504 -28.909 1.00 92.31 280 LEU A O 1
ATOM 2151 N N . GLY A 1 281 ? 29.733 -4.880 -27.417 1.00 92.19 281 GLY A N 1
ATOM 2152 C CA . GLY A 1 281 ? 30.104 -6.256 -27.098 1.00 92.19 281 GLY A CA 1
ATOM 2153 C C . GLY A 1 281 ? 29.940 -7.214 -28.279 1.00 92.19 281 GLY A C 1
ATOM 2154 O O . GLY A 1 281 ? 30.843 -8.008 -28.547 1.00 92.19 281 GLY A O 1
ATOM 2155 N N . TYR A 1 282 ? 28.841 -7.122 -29.034 1.00 94.94 282 TYR A N 1
ATOM 2156 C CA . TYR A 1 282 ? 28.626 -7.967 -30.211 1.00 94.94 282 TYR A CA 1
ATOM 2157 C C . TYR A 1 282 ? 29.623 -7.681 -31.326 1.00 94.94 282 TYR A C 1
ATOM 2159 O O . TYR A 1 282 ? 30.136 -8.629 -31.920 1.00 94.94 282 TYR A O 1
ATOM 2167 N N . VAL A 1 283 ? 29.952 -6.412 -31.593 1.00 94.19 283 VAL A N 1
ATOM 2168 C CA . VAL A 1 283 ? 30.980 -6.085 -32.595 1.00 94.19 283 VAL A CA 1
ATOM 2169 C C . VAL A 1 283 ? 32.334 -6.673 -32.190 1.00 94.19 283 VAL A C 1
ATOM 2171 O O . VAL A 1 283 ? 33.007 -7.291 -33.018 1.00 94.19 283 VAL A O 1
ATOM 2174 N N . ALA A 1 284 ? 32.700 -6.565 -30.909 1.00 93.56 284 ALA A N 1
ATOM 2175 C CA . ALA A 1 284 ? 33.926 -7.162 -30.386 1.00 93.56 284 ALA A CA 1
ATOM 2176 C C . ALA A 1 284 ? 33.926 -8.697 -30.527 1.00 93.56 284 ALA A C 1
ATOM 2178 O O . ALA A 1 284 ? 34.903 -9.279 -31.003 1.00 93.56 284 ALA A O 1
ATOM 2179 N N . ALA A 1 285 ? 32.822 -9.354 -30.158 1.00 93.81 285 ALA A N 1
ATOM 2180 C CA . ALA A 1 285 ? 32.686 -10.807 -30.225 1.00 93.81 285 ALA A CA 1
ATOM 2181 C C . ALA A 1 285 ? 32.706 -11.330 -31.669 1.00 93.81 285 ALA A C 1
ATOM 2183 O O . ALA A 1 285 ? 33.398 -12.303 -31.953 1.00 93.81 285 ALA A O 1
ATOM 2184 N N . ILE A 1 286 ? 32.006 -10.674 -32.600 1.00 95.25 286 ILE A N 1
ATOM 2185 C CA . ILE A 1 286 ? 32.000 -11.053 -34.020 1.00 95.25 286 ILE A CA 1
ATOM 2186 C C . ILE A 1 286 ? 33.406 -10.924 -34.614 1.00 95.25 286 ILE A C 1
ATOM 2188 O O . ILE A 1 286 ? 33.842 -11.825 -35.329 1.00 95.25 286 ILE A O 1
ATOM 2192 N N . ALA A 1 287 ? 34.141 -9.856 -34.287 1.00 91.75 287 ALA A N 1
ATOM 2193 C CA . ALA A 1 287 ? 35.521 -9.685 -34.739 1.00 91.75 287 ALA A CA 1
ATOM 2194 C C . ALA A 1 287 ? 36.448 -10.795 -34.207 1.00 91.75 287 ALA A C 1
ATOM 2196 O O . ALA A 1 287 ? 37.249 -11.343 -34.967 1.00 91.75 287 ALA A O 1
ATOM 2197 N N . ALA A 1 288 ? 36.308 -11.166 -32.929 1.00 90.75 288 ALA A N 1
ATOM 2198 C CA . ALA A 1 288 ? 37.091 -12.234 -32.307 1.00 90.75 288 ALA A CA 1
ATOM 2199 C C . ALA A 1 288 ? 36.735 -13.631 -32.851 1.00 90.75 288 ALA A C 1
ATOM 2201 O O . ALA A 1 288 ? 37.620 -14.430 -33.164 1.00 90.75 288 ALA A O 1
ATOM 2202 N N . CYS A 1 289 ? 35.444 -13.930 -33.014 1.00 93.62 289 CYS A N 1
ATOM 2203 C CA . CYS A 1 289 ? 34.979 -15.188 -33.595 1.00 93.62 289 CYS A CA 1
ATOM 2204 C C . CYS A 1 289 ? 35.379 -15.304 -35.069 1.00 93.62 289 CYS A C 1
ATOM 2206 O O . CYS A 1 289 ? 35.846 -16.357 -35.494 1.00 93.62 289 CYS A O 1
ATOM 2208 N N . GLY A 1 290 ? 35.242 -14.226 -35.845 1.00 92.56 290 GLY A N 1
ATOM 2209 C CA . GLY A 1 290 ? 35.603 -14.194 -37.261 1.00 92.56 290 GLY A CA 1
ATOM 2210 C C . GLY A 1 290 ? 37.097 -14.414 -37.493 1.00 92.56 290 GLY A C 1
ATOM 2211 O O . GLY A 1 290 ? 37.471 -15.229 -38.337 1.00 92.56 290 GLY A O 1
ATOM 2212 N N . SER A 1 291 ? 37.957 -13.757 -36.708 1.00 91.50 291 SER A N 1
ATOM 2213 C CA . SER A 1 291 ? 39.409 -13.961 -36.797 1.00 91.50 291 SER A CA 1
ATOM 2214 C C . SER A 1 291 ? 39.822 -15.375 -36.371 1.00 91.50 291 SER A C 1
ATOM 2216 O O . SER A 1 291 ? 40.681 -15.987 -37.009 1.00 91.50 291 SER A O 1
ATOM 2218 N N . SER A 1 292 ? 39.158 -15.934 -35.355 1.00 89.94 292 SER A N 1
ATOM 2219 C CA . SER A 1 292 ? 39.394 -17.304 -34.884 1.00 89.94 292 SER A CA 1
ATOM 2220 C C . SER A 1 292 ? 38.948 -18.355 -35.905 1.00 89.94 292 SER A C 1
ATOM 2222 O O . SER A 1 292 ? 39.696 -19.287 -36.192 1.00 89.94 292 SER A O 1
ATOM 2224 N N . LEU A 1 293 ? 37.763 -18.190 -36.506 1.00 92.88 293 LEU A N 1
ATOM 2225 C CA . LEU A 1 293 ? 37.259 -19.069 -37.567 1.00 92.88 293 LEU A CA 1
ATOM 2226 C C . LEU A 1 293 ? 38.166 -19.039 -38.799 1.00 92.88 293 LEU A C 1
ATOM 2228 O O . LEU A 1 293 ? 38.466 -20.086 -39.367 1.00 92.88 293 LEU A O 1
ATOM 2232 N N . TYR A 1 294 ? 38.653 -17.858 -39.184 1.00 91.25 294 TYR A N 1
ATOM 2233 C CA . TYR A 1 294 ? 39.620 -17.735 -40.272 1.00 91.25 294 TYR A CA 1
ATOM 2234 C C . TYR A 1 294 ? 40.903 -18.525 -39.973 1.00 91.25 294 TYR A C 1
ATOM 2236 O O . TYR A 1 294 ? 41.356 -19.312 -40.805 1.00 91.25 294 TYR A O 1
ATOM 2244 N N . SER A 1 295 ? 41.431 -18.387 -38.752 1.00 90.50 295 SER A N 1
ATOM 2245 C CA . SER A 1 295 ? 42.622 -19.117 -38.307 1.00 90.50 295 SER A CA 1
ATOM 2246 C C . SER A 1 295 ? 42.412 -20.627 -38.163 1.00 90.50 295 SER A C 1
ATOM 2248 O O . SER A 1 295 ? 43.397 -21.361 -38.121 1.00 90.50 295 SER A O 1
ATOM 2250 N N . TYR A 1 296 ? 41.170 -21.103 -38.059 1.00 90.06 296 TYR A N 1
ATOM 2251 C CA . TYR A 1 296 ? 40.867 -22.535 -38.029 1.00 90.06 296 TYR A CA 1
ATOM 2252 C C . TYR A 1 296 ? 40.963 -23.171 -39.423 1.00 90.06 296 TYR A C 1
ATOM 2254 O O . TYR A 1 296 ? 41.381 -24.317 -39.560 1.00 90.06 296 TYR A O 1
ATOM 2262 N N . VAL A 1 297 ? 40.589 -22.424 -40.467 1.00 91.44 297 VAL A N 1
ATOM 2263 C CA . VAL A 1 297 ? 40.543 -22.930 -41.850 1.00 91.44 297 VAL A CA 1
ATOM 2264 C C . VAL A 1 297 ? 41.866 -22.709 -42.593 1.00 91.44 297 VAL A C 1
ATOM 2266 O O . VAL A 1 297 ? 42.182 -23.450 -43.525 1.00 91.44 297 VAL A O 1
ATOM 2269 N N . LYS A 1 298 ? 42.649 -21.693 -42.213 1.00 90.56 298 LYS A N 1
ATOM 2270 C CA . LYS A 1 298 ? 43.899 -21.316 -42.890 1.00 90.56 298 LYS A CA 1
ATOM 2271 C C . LYS A 1 298 ? 45.145 -21.654 -42.064 1.00 90.56 298 LYS A C 1
ATOM 2273 O O . LYS A 1 298 ? 45.094 -21.602 -40.838 1.00 90.56 298 LYS A O 1
ATOM 2278 N N . PRO A 1 299 ? 46.292 -21.952 -42.711 1.00 91.12 299 PRO A N 1
ATOM 2279 C CA . PRO A 1 299 ? 47.560 -22.121 -42.009 1.00 91.12 299 PRO A CA 1
ATOM 2280 C C . PRO A 1 299 ? 47.897 -20.889 -41.162 1.00 91.12 299 PRO A C 1
ATOM 2282 O O . PRO A 1 299 ? 47.606 -19.750 -41.539 1.00 91.12 299 PRO A O 1
ATOM 2285 N N . PHE A 1 300 ? 48.546 -21.114 -40.020 1.00 84.50 300 PHE A N 1
ATOM 2286 C CA . PHE A 1 300 ? 48.824 -20.061 -39.043 1.00 84.50 300 PHE A CA 1
ATOM 2287 C C . PHE A 1 300 ? 49.613 -18.883 -39.634 1.00 84.50 300 PHE A C 1
ATOM 2289 O O . PHE A 1 300 ? 49.285 -17.736 -39.351 1.00 84.50 300 PHE A O 1
ATOM 2296 N N . GLU A 1 301 ? 50.593 -19.144 -40.505 1.00 87.19 301 GLU A N 1
ATOM 2297 C CA . GLU A 1 301 ? 51.432 -18.110 -41.131 1.00 87.19 301 GLU A CA 1
ATOM 2298 C C . GLU A 1 301 ? 50.626 -17.041 -41.894 1.00 87.19 301 GLU A C 1
ATOM 2300 O O . GLU A 1 301 ? 50.939 -15.857 -41.792 1.00 87.19 301 GLU A O 1
ATOM 2305 N N . GLU A 1 302 ? 49.539 -17.427 -42.573 1.00 86.31 302 GLU A N 1
ATOM 2306 C CA . GLU A 1 302 ? 48.640 -16.496 -43.279 1.00 86.31 302 GLU A CA 1
ATOM 2307 C C . GLU A 1 302 ? 47.642 -15.805 -42.334 1.00 86.31 302 GLU A C 1
ATOM 2309 O O . GLU A 1 302 ? 47.130 -14.724 -42.628 1.00 86.31 302 GLU A O 1
ATOM 2314 N N . SER A 1 303 ? 47.361 -16.418 -41.182 1.00 88.38 303 SER A N 1
ATOM 2315 C CA . SER A 1 303 ? 46.319 -15.979 -40.245 1.00 88.38 303 SER A CA 1
ATOM 2316 C C . SER A 1 303 ? 46.830 -15.034 -39.157 1.00 88.38 303 SER A C 1
ATOM 2318 O O . SER A 1 303 ? 46.025 -14.344 -38.533 1.00 88.38 303 SER A O 1
ATOM 2320 N N . LYS A 1 304 ? 48.153 -14.945 -38.946 1.00 88.75 304 LYS A N 1
ATOM 2321 C CA . LYS A 1 304 ? 48.794 -14.104 -37.913 1.00 88.75 304 LYS A CA 1
ATOM 2322 C C . LYS A 1 304 ? 48.288 -12.660 -37.899 1.00 88.75 304 LYS A C 1
ATOM 2324 O O . LYS A 1 304 ? 47.934 -12.146 -36.841 1.00 88.75 304 LYS A O 1
ATOM 2329 N N . LEU A 1 305 ? 48.237 -12.010 -39.064 1.00 88.12 305 LEU A N 1
ATOM 2330 C CA . LEU A 1 305 ? 47.814 -10.609 -39.169 1.00 88.12 305 LEU A CA 1
ATOM 2331 C C . LEU A 1 305 ? 46.313 -10.435 -38.918 1.00 88.12 305 LEU A C 1
ATOM 2333 O O . LEU A 1 305 ? 45.913 -9.483 -38.252 1.00 88.12 305 LEU A O 1
ATOM 2337 N N . VAL A 1 306 ? 45.489 -11.368 -39.401 1.00 89.88 306 VAL A N 1
ATOM 2338 C CA . VAL A 1 306 ? 44.033 -11.355 -39.187 1.00 89.88 306 VAL A CA 1
ATOM 2339 C C . VAL A 1 306 ? 43.701 -11.592 -37.711 1.00 89.88 306 VAL A C 1
ATOM 2341 O O . VAL A 1 306 ? 42.845 -10.909 -37.150 1.00 89.88 306 VAL A O 1
ATOM 2344 N N . LEU A 1 307 ? 44.418 -12.509 -37.058 1.00 89.94 307 LEU A N 1
ATOM 2345 C CA . LEU A 1 307 ? 44.276 -12.786 -35.632 1.00 89.94 307 LEU A CA 1
ATOM 2346 C C . LEU A 1 307 ? 44.686 -11.574 -34.786 1.00 89.94 307 LEU A C 1
ATOM 2348 O O . LEU A 1 307 ? 43.936 -11.163 -33.901 1.00 89.94 307 LEU A O 1
ATOM 2352 N N . LEU A 1 308 ? 45.833 -10.959 -35.101 1.00 92.06 308 LEU A N 1
ATOM 2353 C CA . LEU A 1 308 ? 46.295 -9.739 -34.438 1.00 92.06 308 LEU A CA 1
ATOM 2354 C C . LEU A 1 308 ? 45.278 -8.601 -34.590 1.00 92.06 308 LEU A C 1
ATOM 2356 O O . LEU A 1 308 ? 44.930 -7.956 -33.602 1.00 92.06 308 LEU A O 1
ATOM 2360 N N . ALA A 1 309 ? 44.763 -8.384 -35.804 1.00 92.12 309 ALA A N 1
ATOM 2361 C CA . ALA A 1 309 ? 43.737 -7.379 -36.059 1.00 92.12 309 ALA A CA 1
ATOM 2362 C C . ALA A 1 309 ? 42.464 -7.644 -35.236 1.00 92.12 309 ALA A C 1
ATOM 2364 O O . ALA A 1 309 ? 41.920 -6.716 -34.640 1.00 92.12 309 ALA A O 1
ATOM 2365 N N . GLY A 1 310 ? 42.029 -8.904 -35.138 1.00 92.50 310 GLY A N 1
ATOM 2366 C CA . GLY A 1 310 ? 40.881 -9.295 -34.318 1.00 92.50 310 GLY A CA 1
ATOM 2367 C C . GLY A 1 310 ? 41.061 -8.966 -32.833 1.00 92.50 310 GLY A C 1
ATOM 2368 O O . GLY A 1 310 ? 40.152 -8.408 -32.222 1.00 92.50 310 GLY A O 1
ATOM 2369 N N . VAL A 1 311 ? 42.244 -9.236 -32.267 1.00 92.88 311 VAL A N 1
ATOM 2370 C CA . VAL A 1 311 ? 42.560 -8.891 -30.868 1.00 92.88 311 VAL A CA 1
ATOM 2371 C C . VAL A 1 311 ? 42.577 -7.377 -30.665 1.00 92.88 311 VAL A C 1
ATOM 2373 O O . VAL A 1 311 ? 41.979 -6.890 -29.711 1.00 92.88 311 VAL A O 1
ATOM 2376 N N . VAL A 1 312 ? 43.204 -6.621 -31.571 1.00 95.00 312 VAL A N 1
ATOM 2377 C CA . VAL A 1 312 ? 43.257 -5.152 -31.479 1.00 95.00 312 VAL A CA 1
ATOM 2378 C C . VAL A 1 312 ? 41.853 -4.548 -31.525 1.00 95.00 312 VAL A C 1
ATOM 2380 O O . VAL A 1 312 ? 41.523 -3.710 -30.686 1.00 95.00 312 VAL A O 1
ATOM 2383 N N . ILE A 1 313 ? 41.003 -4.999 -32.453 1.00 93.88 313 ILE A N 1
ATOM 2384 C CA . ILE A 1 313 ? 39.606 -4.553 -32.546 1.00 93.88 313 ILE A CA 1
ATOM 2385 C C . ILE A 1 313 ? 38.860 -4.896 -31.253 1.00 93.88 313 ILE A C 1
ATOM 2387 O O . ILE A 1 313 ? 38.241 -4.016 -30.655 1.00 93.88 313 ILE A O 1
ATOM 2391 N N . PHE A 1 314 ? 38.971 -6.134 -30.768 1.00 94.44 314 PHE A N 1
ATOM 2392 C CA . PHE A 1 314 ? 38.353 -6.546 -29.508 1.00 94.44 314 PHE A CA 1
ATOM 2393 C C . PHE A 1 314 ? 38.795 -5.655 -28.336 1.00 94.44 314 PHE A C 1
ATOM 2395 O O . PHE A 1 314 ? 37.953 -5.178 -27.573 1.00 94.44 314 PHE A O 1
ATOM 2402 N N . SER A 1 315 ? 40.092 -5.366 -28.204 1.00 94.44 315 SER A N 1
ATOM 2403 C CA . SER A 1 315 ? 40.618 -4.493 -27.150 1.00 94.44 315 SER A CA 1
ATOM 2404 C C . SER A 1 315 ? 40.090 -3.060 -27.253 1.00 94.44 315 SER A C 1
ATOM 2406 O O . SER A 1 315 ? 39.701 -2.494 -26.232 1.00 94.44 315 SER A O 1
ATOM 2408 N N . ILE A 1 316 ? 40.019 -2.484 -28.460 1.00 95.94 316 ILE A N 1
ATOM 2409 C CA . ILE A 1 316 ? 39.477 -1.132 -28.675 1.00 95.94 316 ILE A CA 1
ATOM 2410 C C . ILE A 1 316 ? 38.015 -1.064 -28.227 1.00 95.94 316 ILE A C 1
ATOM 2412 O O . ILE A 1 316 ? 37.657 -0.180 -27.453 1.00 95.94 316 ILE A O 1
ATOM 2416 N N . PHE A 1 317 ? 37.173 -2.006 -28.662 1.00 94.00 317 PHE A N 1
ATOM 2417 C CA . PHE A 1 317 ? 35.752 -2.005 -28.300 1.00 94.00 317 PHE A CA 1
ATOM 2418 C C . PHE A 1 317 ? 35.524 -2.242 -26.800 1.00 94.00 317 PHE A C 1
ATOM 2420 O O . PHE A 1 317 ? 34.637 -1.617 -26.220 1.00 94.00 317 PHE A O 1
ATOM 2427 N N . ASN A 1 318 ? 36.357 -3.052 -26.138 1.00 92.25 318 ASN A N 1
ATOM 2428 C CA . ASN A 1 318 ? 36.306 -3.197 -24.680 1.00 92.25 318 ASN A CA 1
ATOM 2429 C C . ASN A 1 318 ? 36.709 -1.906 -23.949 1.00 92.25 318 ASN A C 1
ATOM 2431 O O . ASN A 1 318 ? 36.050 -1.524 -22.983 1.00 92.25 318 ASN A O 1
ATOM 2435 N N . VAL A 1 319 ? 37.738 -1.193 -24.421 1.00 95.06 319 VAL A N 1
ATOM 2436 C CA . VAL A 1 319 ? 38.135 0.111 -23.854 1.00 95.06 319 VAL A CA 1
ATOM 2437 C C . VAL A 1 319 ? 37.039 1.155 -24.072 1.00 95.06 319 VAL A C 1
ATOM 2439 O O . VAL A 1 319 ? 36.717 1.898 -23.148 1.00 95.06 319 VAL A O 1
ATOM 2442 N N . LEU A 1 320 ? 36.419 1.187 -25.256 1.00 94.19 320 LEU A N 1
ATOM 2443 C CA . LEU A 1 320 ? 35.276 2.060 -25.536 1.00 94.19 320 LEU A CA 1
ATOM 2444 C C . LEU A 1 320 ? 34.077 1.729 -24.642 1.00 94.19 320 LEU A C 1
ATOM 2446 O O . LEU A 1 320 ? 33.434 2.643 -24.133 1.00 94.19 320 LEU A O 1
ATOM 2450 N N . SER A 1 321 ? 33.805 0.445 -24.400 1.00 90.12 321 SER A N 1
ATOM 2451 C CA . SER A 1 321 ? 32.754 0.017 -23.473 1.00 90.12 321 SER A CA 1
ATOM 2452 C C . SER A 1 321 ? 33.049 0.458 -22.036 1.00 90.12 321 SER A C 1
ATOM 2454 O O . SER A 1 321 ? 32.150 0.944 -21.352 1.00 90.12 321 SER A O 1
ATOM 2456 N N . LEU A 1 322 ? 34.300 0.339 -21.575 1.00 89.94 322 LEU A N 1
ATOM 2457 C CA . LEU A 1 322 ? 34.714 0.830 -20.255 1.00 89.94 322 LEU A CA 1
ATOM 2458 C C . LEU A 1 322 ? 34.576 2.354 -20.150 1.00 89.94 322 LEU A C 1
ATOM 2460 O O . LEU A 1 322 ? 34.025 2.855 -19.171 1.00 89.94 322 LEU A O 1
ATOM 2464 N N . ALA A 1 323 ? 35.014 3.088 -21.175 1.00 92.31 323 ALA A N 1
ATOM 2465 C CA . ALA A 1 323 ? 34.866 4.538 -21.236 1.00 92.31 323 ALA A CA 1
ATOM 2466 C C . ALA A 1 323 ? 33.385 4.953 -21.226 1.00 92.31 323 ALA A C 1
ATOM 2468 O O . ALA A 1 323 ? 33.007 5.888 -20.522 1.00 92.31 323 ALA A O 1
ATOM 2469 N N . TYR A 1 324 ? 32.525 4.235 -21.950 1.00 90.31 324 TYR A N 1
ATOM 2470 C CA . TYR A 1 324 ? 31.088 4.496 -21.965 1.00 90.31 324 TYR A CA 1
ATOM 2471 C C . TYR A 1 324 ? 30.463 4.369 -20.568 1.00 90.31 324 TYR A C 1
ATOM 2473 O O . TYR A 1 324 ? 29.759 5.280 -20.127 1.00 90.31 324 TYR A O 1
ATOM 2481 N N . ILE A 1 325 ? 30.776 3.287 -19.845 1.00 85.75 325 ILE A N 1
ATOM 2482 C CA . ILE A 1 325 ? 30.290 3.064 -18.474 1.00 85.75 325 ILE A CA 1
ATOM 2483 C C . ILE A 1 325 ? 30.747 4.204 -17.551 1.00 85.75 325 ILE A C 1
ATOM 2485 O O . ILE A 1 325 ? 29.946 4.764 -16.806 1.00 85.75 325 ILE A O 1
ATOM 2489 N N . GLN A 1 326 ? 32.021 4.600 -17.631 1.00 84.69 326 GLN A N 1
ATOM 2490 C CA . GLN A 1 326 ? 32.591 5.602 -16.725 1.00 84.69 326 GLN A CA 1
ATOM 2491 C C . GLN A 1 326 ? 32.124 7.037 -16.999 1.00 84.69 326 GLN A C 1
ATOM 2493 O O . GLN A 1 326 ? 31.924 7.804 -16.056 1.00 84.69 326 GLN A O 1
ATOM 2498 N N . TYR A 1 327 ? 31.971 7.426 -18.267 1.00 86.19 327 TYR A N 1
ATOM 2499 C CA . TYR A 1 327 ? 31.702 8.823 -18.624 1.00 86.19 327 TYR A CA 1
ATOM 2500 C C . TYR A 1 327 ? 30.229 9.112 -18.918 1.00 86.19 327 TYR A C 1
ATOM 2502 O O . TYR A 1 327 ? 29.776 10.232 -18.661 1.00 86.19 327 TYR A O 1
ATOM 2510 N N . VAL A 1 328 ? 29.489 8.133 -19.448 1.00 85.19 328 VAL A N 1
ATOM 2511 C CA . VAL A 1 328 ? 28.119 8.335 -19.942 1.00 85.19 328 VAL A CA 1
ATOM 2512 C C . VAL A 1 328 ? 27.090 7.750 -18.982 1.00 85.19 328 VAL A C 1
ATOM 2514 O O . VAL A 1 328 ? 26.222 8.483 -18.521 1.00 85.19 328 VAL A O 1
ATOM 2517 N N . GLU A 1 329 ? 27.188 6.460 -18.664 1.00 81.38 329 GLU A N 1
ATOM 2518 C CA . GLU A 1 329 ? 26.197 5.770 -17.822 1.00 81.38 329 GLU A CA 1
ATOM 2519 C C . GLU A 1 329 ? 26.337 6.106 -16.333 1.00 81.38 329 GLU A C 1
ATOM 2521 O O . GLU A 1 329 ? 25.336 6.324 -15.655 1.00 81.38 329 GLU A O 1
ATOM 2526 N N . LYS A 1 330 ? 27.572 6.219 -15.826 1.00 84.81 330 LYS A N 1
ATOM 2527 C CA . LYS A 1 330 ? 27.858 6.572 -14.426 1.00 84.81 330 LYS A CA 1
ATOM 2528 C C . LYS A 1 330 ? 27.124 5.632 -13.450 1.00 84.81 330 LYS A C 1
ATOM 2530 O O . LYS A 1 330 ? 27.245 4.420 -13.558 1.00 84.81 330 LYS A O 1
ATOM 2535 N N . GLU A 1 331 ? 26.385 6.193 -12.493 1.00 84.75 331 GLU A N 1
ATOM 2536 C CA . GLU A 1 331 ? 25.626 5.479 -11.454 1.00 84.75 331 GLU A CA 1
ATOM 2537 C C . GLU A 1 331 ? 24.125 5.382 -11.792 1.00 84.75 331 GLU A C 1
ATOM 2539 O O . GLU A 1 331 ? 23.294 5.203 -10.898 1.00 84.75 331 GLU A O 1
ATOM 2544 N N . VAL A 1 332 ? 23.752 5.574 -13.062 1.00 84.75 332 VAL A N 1
ATOM 2545 C CA . VAL A 1 332 ? 22.352 5.549 -13.496 1.00 84.75 332 VAL A CA 1
ATOM 2546 C C . VAL A 1 332 ? 21.839 4.115 -13.483 1.00 84.75 332 VAL A C 1
ATOM 2548 O O . VAL A 1 332 ? 22.337 3.254 -14.204 1.00 84.75 332 VAL A O 1
ATOM 2551 N N . ILE A 1 333 ? 20.808 3.870 -12.679 1.00 87.06 333 ILE A N 1
ATOM 2552 C CA . ILE A 1 333 ? 20.193 2.547 -12.526 1.00 87.06 333 ILE A CA 1
ATOM 2553 C C . ILE A 1 333 ? 18.863 2.422 -13.261 1.00 87.06 333 ILE A C 1
ATOM 2555 O O . ILE A 1 333 ? 18.430 1.307 -13.551 1.00 87.06 333 ILE A O 1
ATOM 2559 N N . PHE A 1 334 ? 18.214 3.545 -13.573 1.00 87.19 334 PHE A N 1
ATOM 2560 C CA . PHE A 1 334 ? 16.937 3.564 -14.274 1.00 87.19 334 PHE A CA 1
ATOM 2561 C C . PHE A 1 334 ? 16.771 4.856 -15.071 1.00 87.19 334 PHE A C 1
ATOM 2563 O O . PHE A 1 334 ? 17.036 5.947 -14.569 1.00 87.19 334 PHE A O 1
ATOM 2570 N N . VAL A 1 335 ? 16.275 4.730 -16.298 1.00 86.00 335 VAL A N 1
ATOM 2571 C CA . VAL A 1 335 ? 15.784 5.847 -17.105 1.00 86.00 335 VAL A CA 1
ATOM 2572 C C . VAL A 1 335 ? 14.415 5.437 -17.607 1.00 86.00 335 VAL A C 1
ATOM 2574 O O . VAL A 1 335 ? 14.279 4.377 -18.214 1.00 86.00 335 VAL A O 1
ATOM 2577 N N . GLY A 1 336 ? 13.399 6.250 -17.352 1.00 83.06 336 GLY A N 1
ATOM 2578 C CA . GLY A 1 336 ? 12.036 5.917 -17.723 1.00 83.06 336 GLY A CA 1
ATOM 2579 C C . GLY A 1 336 ? 11.235 7.129 -18.149 1.00 83.06 336 GLY A C 1
ATOM 2580 O O . GLY A 1 336 ? 11.456 8.248 -17.687 1.00 83.06 336 GLY A O 1
ATOM 2581 N N . VAL A 1 337 ? 10.263 6.878 -19.020 1.00 79.94 337 VAL A N 1
ATOM 2582 C CA . VAL A 1 337 ? 9.298 7.886 -19.456 1.00 79.94 337 VAL A CA 1
ATOM 2583 C C . VAL A 1 337 ? 7.915 7.465 -18.997 1.00 79.94 337 VAL A C 1
ATOM 2585 O O . VAL A 1 337 ? 7.490 6.330 -19.233 1.00 79.94 337 VAL A O 1
ATOM 2588 N N . ARG A 1 338 ? 7.197 8.392 -18.364 1.00 68.75 338 ARG A N 1
ATOM 2589 C CA . ARG A 1 338 ? 5.777 8.227 -18.059 1.00 68.75 338 ARG A CA 1
ATOM 2590 C C . ARG A 1 338 ? 4.965 9.061 -19.044 1.00 68.75 338 ARG A C 1
ATOM 2592 O O . ARG A 1 338 ? 5.165 10.269 -19.157 1.00 68.75 338 ARG A O 1
ATOM 2599 N N . LYS A 1 339 ? 4.074 8.396 -19.782 1.00 65.75 339 LYS A N 1
ATOM 2600 C CA . LYS A 1 339 ? 3.093 9.039 -20.665 1.00 65.75 339 LYS A CA 1
ATOM 2601 C C . LYS A 1 339 ? 1.758 9.081 -19.931 1.00 65.75 339 LYS A C 1
ATOM 2603 O O . LYS A 1 339 ? 1.324 8.057 -19.408 1.00 65.75 339 LYS A O 1
ATOM 2608 N N . ASP A 1 340 ? 1.136 10.251 -19.866 1.00 53.75 340 ASP A N 1
ATOM 2609 C CA . ASP A 1 340 ? -0.196 10.401 -19.285 1.00 53.75 340 ASP A CA 1
ATOM 2610 C C . ASP A 1 340 ? -1.229 9.637 -20.148 1.00 53.75 340 ASP A C 1
ATOM 2612 O O . ASP A 1 340 ? -1.284 9.873 -21.359 1.00 53.75 340 ASP A O 1
ATOM 2616 N N . PRO A 1 341 ? -2.046 8.728 -19.574 1.00 45.69 341 PRO A N 1
ATOM 2617 C CA . PRO A 1 341 ? -3.092 7.998 -20.298 1.00 45.69 341 PRO A CA 1
ATOM 2618 C C . PRO A 1 341 ? -4.098 8.896 -21.028 1.00 45.69 341 PRO A C 1
ATOM 2620 O O . PRO A 1 341 ? -4.714 8.466 -22.001 1.00 45.69 341 PRO A O 1
ATOM 2623 N N . LEU A 1 342 ? -4.267 10.139 -20.569 1.00 48.31 342 LEU A N 1
ATOM 2624 C CA . LEU A 1 342 ? -5.159 11.125 -21.180 1.00 48.31 342 LEU A CA 1
ATOM 2625 C C . LEU A 1 342 ? -4.449 12.030 -22.194 1.00 48.31 342 LEU A C 1
ATOM 2627 O O . LEU A 1 342 ? -5.098 12.894 -22.786 1.00 48.31 342 LEU A O 1
ATOM 2631 N N . ASN A 1 343 ? -3.139 11.832 -22.394 1.00 53.66 343 ASN A N 1
ATOM 2632 C CA . ASN A 1 343 ? -2.270 12.619 -23.267 1.00 53.66 343 ASN A CA 1
ATOM 2633 C C . ASN A 1 343 ? -2.412 14.142 -23.042 1.00 53.66 343 ASN A C 1
ATOM 2635 O O . ASN A 1 343 ? -2.279 14.919 -23.990 1.00 53.66 343 ASN A O 1
ATOM 2639 N N . ARG A 1 344 ? -2.752 14.567 -21.809 1.00 40.78 344 ARG A N 1
ATOM 2640 C CA . ARG A 1 344 ? -2.938 15.982 -21.443 1.00 40.78 344 ARG A CA 1
ATOM 2641 C C . ARG A 1 344 ? -1.615 16.642 -21.078 1.00 40.78 344 ARG A C 1
ATOM 2643 O O . ARG A 1 344 ? -1.419 17.801 -21.436 1.00 40.78 344 ARG A O 1
ATOM 2650 N N . ASP A 1 345 ? -0.717 15.897 -20.436 1.00 52.97 345 ASP A N 1
ATOM 2651 C CA . ASP A 1 345 ? 0.592 16.392 -20.010 1.00 52.97 345 ASP A CA 1
ATOM 2652 C C . ASP A 1 345 ? 1.751 15.876 -20.879 1.00 52.97 345 ASP A C 1
ATOM 2654 O O . ASP A 1 345 ? 1.707 14.790 -21.463 1.00 52.97 345 ASP A O 1
ATOM 2658 N N . GLN A 1 346 ? 2.815 16.684 -20.977 1.00 57.38 346 GLN A N 1
ATOM 2659 C CA . GLN A 1 346 ? 4.035 16.315 -21.702 1.00 57.38 346 GLN A CA 1
ATOM 2660 C C . GLN A 1 346 ? 4.765 15.164 -20.990 1.00 57.38 346 GLN A C 1
ATOM 2662 O O . GLN A 1 346 ? 4.730 15.090 -19.761 1.00 57.38 346 GLN A O 1
ATOM 2667 N N . PRO A 1 347 ? 5.452 14.274 -21.733 1.00 59.53 347 PRO A N 1
ATOM 2668 C CA . PRO A 1 347 ? 6.136 13.127 -21.147 1.00 59.53 347 PRO A CA 1
ATOM 2669 C C . PRO A 1 347 ? 7.161 13.571 -20.100 1.00 59.53 347 PRO A C 1
ATOM 2671 O O . PRO A 1 347 ? 8.047 14.381 -20.384 1.00 59.53 347 PRO A O 1
ATOM 2674 N N . THR A 1 348 ? 7.054 13.015 -18.895 1.00 65.69 348 THR A N 1
ATOM 2675 C CA . THR A 1 348 ? 8.026 13.250 -17.825 1.00 65.69 348 THR A CA 1
ATOM 2676 C C . THR A 1 348 ? 9.158 12.244 -17.966 1.00 65.69 348 THR A C 1
ATOM 2678 O O . THR A 1 348 ? 8.944 11.036 -17.814 1.00 65.69 348 THR A O 1
ATOM 2681 N N . ASN A 1 349 ? 10.364 12.736 -18.253 1.00 79.12 349 ASN A N 1
ATOM 2682 C CA . ASN A 1 349 ? 11.567 11.912 -18.240 1.00 79.12 349 ASN A CA 1
ATOM 2683 C C . ASN A 1 349 ? 12.101 11.857 -16.809 1.00 79.12 349 ASN A C 1
ATOM 2685 O O . ASN A 1 349 ? 12.375 12.901 -16.207 1.00 79.12 349 ASN A O 1
ATOM 2689 N N . LEU A 1 350 ? 12.256 10.645 -16.285 1.00 84.50 350 LEU A N 1
ATOM 2690 C CA . LEU A 1 350 ? 12.829 10.378 -14.974 1.00 84.50 350 LEU A CA 1
ATOM 2691 C C . LEU A 1 350 ? 14.113 9.570 -15.141 1.00 84.50 350 LEU A C 1
ATOM 2693 O O . LEU A 1 350 ? 14.116 8.510 -15.766 1.00 84.50 350 LEU A O 1
ATOM 2697 N N . GLN A 1 351 ? 15.186 10.052 -14.532 1.00 86.50 351 GLN A N 1
ATOM 2698 C CA . GLN A 1 351 ? 16.444 9.342 -14.382 1.00 86.50 351 GLN A CA 1
ATOM 2699 C C . GLN A 1 351 ? 16.688 9.098 -12.894 1.00 86.50 351 GLN A C 1
ATOM 2701 O O . GLN A 1 351 ? 16.545 10.002 -12.075 1.00 86.50 351 GLN A O 1
ATOM 2706 N N . ILE A 1 352 ? 17.055 7.873 -12.536 1.00 89.19 352 ILE A N 1
ATOM 2707 C CA . ILE A 1 352 ? 17.377 7.488 -11.164 1.00 89.19 352 ILE A CA 1
ATOM 2708 C C . ILE A 1 352 ? 18.805 6.978 -11.149 1.00 89.19 352 ILE A C 1
ATOM 2710 O O . ILE A 1 352 ? 19.170 6.090 -11.921 1.00 89.19 352 ILE A O 1
ATOM 2714 N N . SER A 1 353 ? 19.601 7.537 -10.251 1.00 89.69 353 SER A N 1
ATOM 2715 C CA . SER A 1 353 ? 20.952 7.074 -9.957 1.00 89.69 353 SER A CA 1
ATOM 2716 C C . SER A 1 353 ? 21.012 6.553 -8.532 1.00 89.69 353 SER A C 1
ATOM 2718 O O . SER A 1 353 ? 20.305 7.067 -7.663 1.00 89.69 353 SER A O 1
ATOM 2720 N N . SER A 1 354 ? 21.858 5.563 -8.270 1.00 92.06 354 SER A N 1
ATOM 2721 C CA . SER A 1 354 ? 22.034 5.045 -6.915 1.00 92.06 354 SER A CA 1
ATOM 2722 C C . SER A 1 354 ? 23.497 4.936 -6.530 1.00 92.06 354 SER A C 1
ATOM 2724 O O . SER A 1 354 ? 24.360 4.659 -7.352 1.00 92.06 354 SER A O 1
ATOM 2726 N N . THR A 1 355 ? 23.809 5.122 -5.254 1.00 89.44 355 THR A N 1
ATOM 2727 C CA . THR A 1 355 ? 25.176 4.971 -4.758 1.00 89.44 355 THR A CA 1
ATOM 2728 C C . THR A 1 355 ? 25.168 4.311 -3.391 1.00 89.44 355 THR A C 1
ATOM 2730 O O . THR A 1 355 ? 24.361 4.657 -2.533 1.00 89.44 355 THR A O 1
ATOM 2733 N N . LEU A 1 356 ? 26.096 3.379 -3.183 1.00 88.50 356 LEU A N 1
ATOM 2734 C CA . LEU A 1 356 ? 26.303 2.700 -1.911 1.00 88.50 356 LEU A CA 1
ATOM 2735 C C . LEU A 1 356 ? 27.630 3.176 -1.304 1.00 88.50 356 LEU A C 1
ATOM 2737 O O . LEU A 1 356 ? 28.682 3.012 -1.923 1.00 88.50 356 LEU A O 1
ATOM 2741 N N . LYS A 1 357 ? 27.596 3.801 -0.123 1.00 87.38 357 LYS A N 1
ATOM 2742 C CA . LYS A 1 357 ? 28.792 4.337 0.557 1.00 87.38 357 LYS A CA 1
ATOM 2743 C C . LYS A 1 357 ? 28.776 3.993 2.040 1.00 87.38 357 LYS A C 1
ATOM 2745 O O . LYS A 1 357 ? 27.721 3.936 2.659 1.00 87.38 357 LYS A O 1
ATOM 2750 N N . SER A 1 358 ? 29.954 3.810 2.631 1.00 81.50 358 SER A N 1
ATOM 2751 C CA . SER A 1 358 ? 30.077 3.732 4.089 1.00 81.50 358 SER A CA 1
ATOM 2752 C C . SER A 1 358 ? 29.636 5.055 4.718 1.00 81.50 358 SER A C 1
ATOM 2754 O O . SER A 1 358 ? 30.076 6.123 4.281 1.00 81.50 358 SER A O 1
ATOM 2756 N N . SER A 1 359 ? 28.781 4.974 5.736 1.00 75.69 359 SER A N 1
ATOM 2757 C CA . SER A 1 359 ? 28.272 6.131 6.469 1.00 75.69 359 SER A CA 1
ATOM 2758 C C . SER A 1 359 ? 29.425 6.926 7.080 1.00 75.69 359 SER A C 1
ATOM 2760 O O . SER A 1 359 ? 30.366 6.360 7.647 1.00 75.69 359 SER A O 1
ATOM 2762 N N . LYS A 1 360 ? 29.354 8.255 6.957 1.00 65.19 360 LYS A N 1
ATOM 2763 C CA . LYS A 1 360 ? 30.327 9.175 7.566 1.00 65.19 360 LYS A CA 1
ATOM 2764 C C . LYS A 1 360 ? 30.050 9.408 9.051 1.00 65.19 360 LYS A C 1
ATOM 2766 O O . LYS A 1 360 ? 30.989 9.680 9.795 1.00 65.19 360 LYS A O 1
ATOM 2771 N N . ASP A 1 361 ? 28.792 9.264 9.459 1.00 61.25 361 ASP A N 1
ATOM 2772 C CA . ASP A 1 361 ? 28.319 9.623 10.796 1.00 61.25 361 ASP A CA 1
ATOM 2773 C C . ASP A 1 361 ? 28.332 8.423 11.756 1.00 61.25 361 ASP A C 1
ATOM 2775 O O . ASP A 1 361 ? 28.536 8.597 12.959 1.00 61.25 361 ASP A O 1
ATOM 2779 N N . GLN A 1 362 ? 28.171 7.192 11.245 1.00 62.81 362 GLN A N 1
ATOM 2780 C CA . GLN A 1 362 ? 28.160 5.967 12.055 1.00 62.81 362 GLN A CA 1
ATOM 2781 C C . GLN A 1 362 ? 29.136 4.910 11.520 1.00 62.81 362 GLN A C 1
ATOM 2783 O O . GLN A 1 362 ? 28.956 4.316 10.456 1.00 62.81 362 GLN A O 1
ATOM 2788 N N . LYS A 1 363 ? 30.193 4.648 12.296 1.00 55.69 363 LYS A N 1
ATOM 2789 C CA . LYS A 1 363 ? 31.287 3.741 11.927 1.00 55.69 363 LYS A CA 1
ATOM 2790 C C . LYS A 1 363 ? 30.770 2.304 11.757 1.00 55.69 363 LYS A C 1
ATOM 2792 O O . LYS A 1 363 ? 30.300 1.702 12.715 1.00 55.69 363 LYS A O 1
ATOM 2797 N N . GLY A 1 364 ? 30.897 1.756 10.546 1.00 64.56 364 GLY A N 1
ATOM 2798 C CA .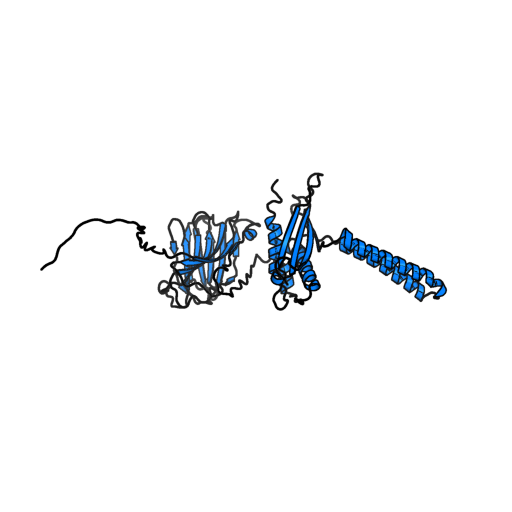 GLY A 1 364 ? 30.515 0.374 10.216 1.00 64.56 364 GLY A CA 1
ATOM 2799 C C . GLY A 1 364 ? 29.149 0.214 9.543 1.00 64.56 364 GLY A C 1
ATOM 2800 O O . GLY A 1 364 ? 28.804 -0.898 9.160 1.00 64.56 364 GLY A O 1
ATOM 2801 N N . GLN A 1 365 ? 28.393 1.298 9.353 1.00 73.56 365 GLN A N 1
ATOM 2802 C CA . GLN A 1 365 ? 27.129 1.265 8.619 1.00 73.56 365 GLN A CA 1
ATOM 2803 C C . GLN A 1 365 ? 27.311 1.638 7.148 1.00 73.56 365 GLN A C 1
ATOM 2805 O O . GLN A 1 365 ? 28.170 2.449 6.801 1.00 73.56 365 GLN A O 1
ATOM 2810 N N . VAL A 1 366 ? 26.482 1.055 6.285 1.00 84.31 366 VAL A N 1
ATOM 2811 C CA . VAL A 1 366 ? 26.450 1.339 4.849 1.00 84.31 366 VAL A CA 1
ATOM 2812 C C . VAL A 1 366 ? 25.154 2.076 4.526 1.00 84.31 366 VAL A C 1
ATOM 2814 O O . VAL A 1 366 ? 24.077 1.695 4.989 1.00 84.31 366 VAL A O 1
ATOM 2817 N N . GLU A 1 367 ? 25.265 3.142 3.745 1.00 86.44 367 GLU A N 1
ATOM 2818 C CA . GLU A 1 367 ? 24.163 3.982 3.296 1.00 86.44 367 GLU A CA 1
ATOM 2819 C C . GLU A 1 367 ? 23.932 3.804 1.798 1.00 86.44 367 GLU A C 1
ATOM 2821 O O . GLU A 1 367 ? 24.869 3.813 0.994 1.00 86.44 367 GLU A O 1
ATOM 2826 N N . TYR A 1 368 ? 22.661 3.659 1.440 1.00 90.00 368 TYR A N 1
ATOM 2827 C CA . TYR A 1 368 ? 22.176 3.633 0.073 1.00 90.00 368 TYR A CA 1
ATOM 2828 C C . TYR A 1 368 ? 21.505 4.970 -0.238 1.00 90.00 368 TYR A C 1
ATOM 2830 O O . TYR A 1 368 ? 20.535 5.361 0.421 1.00 90.00 368 TYR A O 1
ATOM 2838 N N . THR A 1 369 ? 22.049 5.679 -1.223 1.00 89.06 369 THR A N 1
ATOM 2839 C CA . THR A 1 369 ? 21.538 6.960 -1.707 1.00 89.06 369 THR A CA 1
ATOM 2840 C C . THR A 1 369 ? 20.891 6.765 -3.065 1.00 89.06 369 THR A C 1
ATOM 2842 O O . THR A 1 369 ? 21.559 6.319 -3.993 1.00 89.06 369 THR A O 1
ATOM 2845 N N . LEU A 1 370 ? 19.624 7.149 -3.194 1.00 89.75 370 LEU A N 1
ATOM 2846 C CA . LEU A 1 370 ? 18.921 7.270 -4.468 1.00 89.75 370 LEU A CA 1
ATOM 2847 C C . LEU A 1 370 ? 18.813 8.743 -4.845 1.00 89.75 370 LEU A C 1
ATOM 2849 O O . LEU A 1 370 ? 18.417 9.560 -4.016 1.00 89.75 370 LEU A O 1
ATOM 2853 N N . THR A 1 371 ? 19.115 9.065 -6.096 1.00 87.75 371 THR A N 1
ATOM 2854 C CA . THR A 1 371 ? 19.000 10.406 -6.669 1.00 87.75 371 THR A CA 1
ATOM 2855 C C . THR A 1 371 ? 18.062 10.350 -7.863 1.00 87.75 371 THR A C 1
ATOM 2857 O O . THR A 1 371 ? 18.304 9.608 -8.808 1.00 87.75 371 THR A O 1
ATOM 2860 N N . PHE A 1 372 ? 17.004 11.144 -7.815 1.00 86.75 372 PHE A N 1
ATOM 2861 C CA . PHE A 1 372 ? 15.962 11.270 -8.819 1.00 86.75 372 PHE A CA 1
ATOM 2862 C C . PHE A 1 372 ? 16.170 12.588 -9.550 1.00 86.75 372 PHE A C 1
ATOM 2864 O O . PHE A 1 372 ? 16.136 13.654 -8.934 1.00 86.75 372 PHE A O 1
ATOM 2871 N N . GLU A 1 373 ? 16.382 12.508 -10.853 1.00 85.00 373 GLU A N 1
ATOM 2872 C CA . GLU A 1 373 ? 16.500 13.648 -11.748 1.00 85.00 373 GLU A CA 1
ATOM 2873 C C . GLU A 1 373 ? 15.340 13.613 -12.733 1.00 85.00 373 GLU A C 1
ATOM 2875 O O . GLU A 1 373 ? 15.198 12.695 -13.541 1.00 85.00 373 GLU A O 1
ATOM 2880 N N . THR A 1 374 ? 14.485 14.621 -12.656 1.00 76.38 374 THR A N 1
ATOM 2881 C CA . THR A 1 374 ? 13.351 14.789 -13.566 1.00 76.38 374 THR A CA 1
ATOM 2882 C C . THR A 1 374 ? 13.624 15.950 -14.503 1.00 76.38 374 THR A C 1
ATOM 2884 O O . THR A 1 374 ? 14.000 17.039 -14.054 1.00 76.38 374 THR A O 1
ATOM 2887 N N . SER A 1 375 ? 13.377 15.747 -15.793 1.00 67.25 375 SER A N 1
ATOM 2888 C CA . SER A 1 375 ? 13.377 16.831 -16.775 1.00 67.25 375 SER A CA 1
ATOM 2889 C C . SER A 1 375 ? 11.977 17.003 -17.357 1.00 67.25 375 SER A C 1
ATOM 2891 O O . SER A 1 375 ? 11.417 16.091 -17.967 1.00 67.25 375 SER A O 1
ATOM 2893 N N . GLU A 1 376 ? 11.404 18.188 -17.148 1.00 62.00 376 GLU A N 1
ATOM 2894 C CA . GLU A 1 376 ? 10.190 18.615 -17.835 1.00 62.00 376 GLU A CA 1
ATOM 2895 C C . GLU A 1 376 ? 10.575 19.334 -19.125 1.00 62.00 376 GLU A C 1
ATOM 2897 O O . GLU A 1 376 ? 11.348 20.295 -19.116 1.00 62.00 376 GLU A O 1
ATOM 2902 N N . THR A 1 377 ? 10.000 18.903 -20.243 1.00 50.38 377 THR A N 1
ATOM 2903 C CA . THR A 1 377 ? 10.065 19.681 -21.479 1.00 50.38 377 THR A CA 1
ATOM 2904 C C . THR A 1 377 ? 8.820 20.564 -21.487 1.00 50.38 377 THR A C 1
ATOM 2906 O O . THR A 1 377 ? 7.712 20.055 -21.573 1.00 50.38 377 THR A O 1
ATOM 2909 N N . LYS A 1 378 ? 8.953 21.885 -21.340 1.00 44.91 378 LYS A N 1
ATOM 2910 C CA . LYS A 1 378 ? 7.866 22.839 -21.625 1.00 44.91 378 LYS A CA 1
ATOM 2911 C C . LYS A 1 378 ? 8.407 23.928 -22.554 1.00 44.91 378 LYS A C 1
ATOM 2913 O O . LYS A 1 378 ? 9.426 24.547 -22.271 1.00 44.91 378 LYS A O 1
ATOM 2918 N N . GLN A 1 379 ? 7.723 24.133 -23.683 1.00 41.47 379 GLN A N 1
ATOM 2919 C CA . GLN A 1 379 ? 7.857 25.287 -24.590 1.00 41.47 379 GLN A CA 1
ATOM 2920 C C . GLN A 1 379 ? 9.297 25.782 -24.875 1.00 41.47 379 GLN A C 1
ATOM 2922 O O . GLN A 1 379 ? 9.623 26.937 -24.606 1.00 41.47 379 GLN A O 1
ATOM 2927 N N . ASN A 1 380 ? 10.159 24.948 -25.470 1.00 45.00 380 ASN A N 1
ATOM 2928 C CA . ASN A 1 380 ? 11.465 25.369 -26.018 1.00 45.00 380 ASN A CA 1
ATOM 2929 C C . ASN A 1 380 ? 12.421 26.101 -25.044 1.00 45.00 380 ASN A C 1
ATOM 2931 O O . ASN A 1 380 ? 13.345 26.785 -25.487 1.00 45.00 380 ASN A O 1
ATOM 2935 N N . LYS A 1 381 ? 12.256 25.938 -23.724 1.00 45.69 381 LYS A N 1
ATOM 2936 C CA . LYS A 1 381 ? 13.246 26.360 -22.723 1.00 45.69 381 LYS A CA 1
ATOM 2937 C C . LYS A 1 381 ? 13.574 25.194 -21.800 1.00 45.69 381 LYS A C 1
ATOM 2939 O O . LYS A 1 381 ? 12.728 24.733 -21.042 1.00 45.69 381 LYS A O 1
ATOM 2944 N N . THR A 1 382 ? 14.821 24.739 -21.851 1.00 45.84 382 THR A N 1
ATOM 2945 C CA . THR A 1 382 ? 15.365 23.734 -20.936 1.00 45.84 382 THR A CA 1
ATOM 2946 C C . THR A 1 382 ? 15.461 24.355 -19.539 1.00 45.84 382 THR A C 1
ATOM 2948 O O . THR A 1 382 ? 16.385 25.122 -19.263 1.00 45.84 382 THR A O 1
ATOM 2951 N N . ARG A 1 383 ? 14.485 24.095 -18.657 1.00 54.22 383 ARG A N 1
ATOM 2952 C CA . ARG A 1 383 ? 14.659 24.358 -17.217 1.00 54.22 383 ARG A CA 1
ATOM 2953 C C . ARG A 1 383 ? 15.733 23.404 -16.682 1.00 54.22 383 ARG A C 1
ATOM 2955 O O . ARG A 1 383 ? 15.899 22.301 -17.200 1.00 54.22 383 ARG A O 1
ATOM 2962 N N . ALA A 1 384 ? 16.486 23.848 -15.675 1.00 57.00 384 ALA A N 1
ATOM 2963 C CA . ALA A 1 384 ? 17.445 22.983 -14.994 1.00 57.00 384 ALA A CA 1
ATOM 2964 C C . ALA A 1 384 ? 16.709 21.752 -14.423 1.00 57.00 384 ALA A C 1
ATOM 2966 O O . ALA A 1 384 ? 15.592 21.913 -13.923 1.00 57.00 384 ALA A O 1
ATOM 2967 N N . PRO A 1 385 ? 17.288 20.542 -14.524 1.00 64.81 385 PRO A N 1
ATOM 2968 C CA . PRO A 1 385 ? 16.655 19.327 -14.026 1.00 64.81 385 PRO A CA 1
ATOM 2969 C C . PRO A 1 385 ? 16.405 19.443 -12.521 1.00 64.81 385 PRO A C 1
ATOM 2971 O O . PRO A 1 385 ? 17.269 19.913 -11.778 1.00 64.81 385 PRO A O 1
ATOM 2974 N N . LEU A 1 386 ? 15.217 19.030 -12.073 1.00 75.75 386 LEU A N 1
ATOM 2975 C CA . LEU A 1 386 ? 14.928 18.972 -10.644 1.00 75.75 386 LEU A CA 1
ATOM 2976 C C . LEU A 1 386 ? 15.582 17.710 -10.079 1.00 75.75 386 LEU A C 1
ATOM 2978 O O . LEU A 1 386 ? 15.303 16.607 -10.551 1.00 75.75 386 LEU A O 1
ATOM 2982 N N . THR A 1 387 ? 16.436 17.878 -9.072 1.00 80.81 387 THR A N 1
ATOM 2983 C CA . THR A 1 387 ? 17.157 16.779 -8.424 1.00 80.81 387 THR A CA 1
ATOM 2984 C C . THR A 1 387 ? 16.664 16.609 -6.992 1.00 80.81 387 THR A C 1
ATOM 2986 O O . THR A 1 387 ? 16.748 17.539 -6.189 1.00 80.81 387 THR A O 1
ATOM 2989 N N . LYS A 1 388 ? 16.186 15.412 -6.645 1.00 83.38 388 LYS A N 1
ATOM 2990 C CA . LYS A 1 388 ? 15.872 15.013 -5.263 1.00 83.38 388 LYS A CA 1
ATOM 2991 C C . LYS A 1 388 ? 16.685 13.786 -4.893 1.00 83.38 388 LYS A C 1
ATOM 2993 O O . LYS A 1 388 ? 16.837 12.890 -5.712 1.00 83.38 388 LYS A O 1
ATOM 2998 N N . SER A 1 389 ? 17.179 13.710 -3.664 1.00 84.69 389 SER A N 1
ATOM 2999 C CA . SER A 1 389 ? 17.876 12.521 -3.182 1.00 84.69 389 SER A CA 1
ATOM 3000 C C . SER A 1 389 ? 17.361 12.062 -1.826 1.00 84.69 389 SER A C 1
ATOM 3002 O O . SER A 1 389 ? 16.906 12.855 -1.002 1.00 84.69 389 SER A O 1
ATOM 3004 N N . ILE A 1 390 ? 17.420 10.753 -1.609 1.00 86.69 390 ILE A N 1
ATOM 3005 C CA . ILE A 1 390 ? 17.102 10.098 -0.346 1.00 86.69 390 ILE A CA 1
ATOM 3006 C C . ILE A 1 390 ? 18.264 9.186 0.022 1.00 86.69 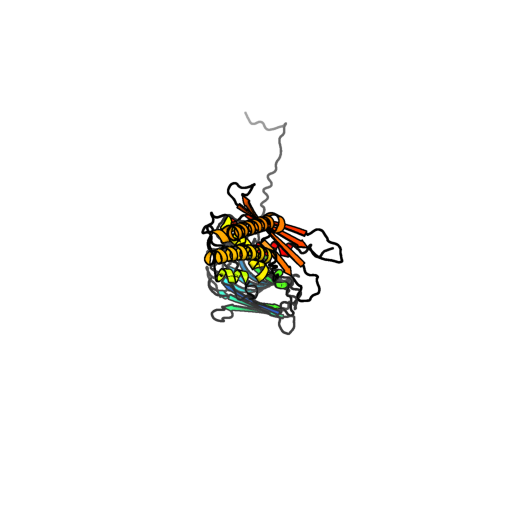390 ILE A C 1
ATOM 3008 O O . ILE A 1 390 ? 18.730 8.403 -0.799 1.00 86.69 390 ILE A O 1
ATOM 3012 N N . THR A 1 391 ? 18.726 9.287 1.265 1.00 87.50 391 THR A N 1
ATOM 3013 C CA . THR A 1 391 ? 19.775 8.424 1.812 1.00 87.50 391 THR A CA 1
ATOM 3014 C C . THR A 1 391 ? 19.208 7.651 2.988 1.00 87.50 391 THR A C 1
ATOM 3016 O O . THR A 1 391 ? 18.620 8.243 3.899 1.00 87.50 391 THR A O 1
ATOM 3019 N N . LYS A 1 392 ? 19.362 6.327 2.968 1.00 85.69 392 LYS A N 1
ATOM 3020 C CA . LYS A 1 392 ? 18.915 5.432 4.042 1.00 85.69 392 LYS A CA 1
ATOM 3021 C C . LYS A 1 392 ? 19.986 4.407 4.370 1.00 85.69 392 LYS A C 1
ATOM 3023 O O . LYS A 1 392 ? 20.769 4.010 3.512 1.00 85.69 392 LYS A O 1
ATOM 3028 N N . ASN A 1 393 ? 19.985 3.954 5.618 1.00 86.25 393 ASN A N 1
ATOM 3029 C CA . ASN A 1 393 ? 20.809 2.833 6.041 1.00 86.25 393 ASN A CA 1
ATOM 3030 C C . ASN A 1 393 ? 20.348 1.542 5.341 1.00 86.25 393 ASN A C 1
ATOM 3032 O O . ASN A 1 393 ? 19.148 1.279 5.261 1.00 86.25 393 ASN A O 1
ATOM 3036 N N . VAL A 1 394 ? 21.298 0.734 4.866 1.00 84.75 394 VAL A N 1
ATOM 3037 C CA . VAL A 1 394 ? 21.021 -0.515 4.135 1.00 84.75 394 VAL A CA 1
ATOM 3038 C C . VAL A 1 394 ? 20.252 -1.537 4.975 1.00 84.75 394 VAL A C 1
ATOM 3040 O O . VAL A 1 394 ? 19.389 -2.227 4.444 1.00 84.75 394 VAL A O 1
ATOM 3043 N N . GLY A 1 395 ? 20.483 -1.587 6.289 1.00 82.12 395 GLY A N 1
ATOM 3044 C CA . GLY A 1 395 ? 19.772 -2.462 7.228 1.00 82.12 395 GLY A CA 1
ATOM 3045 C C . GLY A 1 395 ? 18.273 -2.167 7.364 1.00 82.12 395 GLY A C 1
ATOM 3046 O O . GLY A 1 395 ? 17.562 -2.912 8.021 1.00 82.12 395 GLY A O 1
ATOM 3047 N N . ARG A 1 396 ? 17.760 -1.105 6.729 1.00 81.44 396 ARG A N 1
ATOM 3048 C CA . ARG A 1 396 ? 16.313 -0.887 6.568 1.00 81.44 396 ARG A CA 1
ATOM 3049 C C . ARG A 1 396 ? 15.683 -1.834 5.542 1.00 81.44 396 ARG A C 1
ATOM 3051 O O . ARG A 1 396 ? 14.487 -2.089 5.625 1.00 81.44 396 ARG A O 1
ATOM 3058 N N . TYR A 1 397 ? 16.462 -2.294 4.565 1.00 82.56 397 TYR A N 1
ATOM 3059 C CA . TYR A 1 397 ? 15.974 -3.058 3.415 1.00 82.56 397 TYR A CA 1
ATOM 3060 C C . TYR A 1 397 ? 16.268 -4.554 3.512 1.00 82.56 397 TYR A C 1
ATOM 3062 O O . TYR A 1 397 ? 15.811 -5.318 2.667 1.00 82.56 397 TYR A O 1
ATOM 3070 N N . PHE A 1 398 ? 17.044 -4.971 4.510 1.00 83.31 398 PHE A N 1
ATOM 3071 C CA . PHE A 1 398 ? 17.432 -6.359 4.709 1.00 83.31 398 PHE A CA 1
ATOM 3072 C C . PHE A 1 398 ? 17.288 -6.729 6.179 1.00 83.31 398 PHE A C 1
ATOM 3074 O O . PHE A 1 398 ? 17.654 -5.950 7.061 1.00 83.31 398 PHE A O 1
ATOM 3081 N N . HIS A 1 399 ? 16.772 -7.925 6.430 1.00 80.25 399 HIS A N 1
ATOM 3082 C CA . HIS A 1 399 ? 16.739 -8.534 7.752 1.00 80.25 399 HIS A CA 1
ATOM 3083 C C . HIS A 1 399 ? 18.130 -9.063 8.151 1.00 80.25 399 HIS A C 1
ATOM 3085 O O . HIS A 1 399 ? 19.046 -9.138 7.330 1.00 80.25 399 HIS A O 1
ATOM 3091 N N . GLU A 1 400 ? 18.302 -9.437 9.424 1.00 78.62 400 GLU A N 1
ATOM 3092 C CA . GLU A 1 400 ? 19.584 -9.937 9.958 1.00 78.62 400 GLU A CA 1
ATOM 3093 C C . GLU A 1 400 ? 20.076 -11.217 9.262 1.00 78.62 400 GLU A C 1
ATOM 3095 O O . GLU A 1 400 ? 21.279 -11.459 9.182 1.00 78.62 400 GLU A O 1
ATOM 3100 N N . ASP A 1 401 ? 19.156 -12.015 8.723 1.00 77.56 401 ASP A N 1
ATOM 3101 C CA . ASP A 1 401 ? 19.422 -13.235 7.957 1.00 77.56 401 ASP A CA 1
ATOM 3102 C C . ASP A 1 401 ? 19.698 -12.976 6.461 1.00 77.56 401 ASP A C 1
ATOM 3104 O O . ASP A 1 401 ? 19.950 -13.916 5.707 1.00 77.56 401 ASP A O 1
ATOM 3108 N N . GLY A 1 402 ? 19.667 -11.711 6.024 1.00 75.88 402 GLY A N 1
ATOM 3109 C CA . GLY A 1 402 ? 19.856 -11.316 4.630 1.00 75.88 402 GLY A CA 1
ATOM 3110 C C . GLY A 1 402 ? 18.612 -11.424 3.755 1.00 75.88 402 GLY A C 1
ATOM 3111 O O . GLY A 1 402 ? 18.710 -11.230 2.540 1.00 75.88 402 GLY A O 1
ATOM 3112 N N . LEU A 1 403 ? 17.440 -11.710 4.333 1.00 83.44 403 LEU A N 1
ATOM 3113 C CA . LEU A 1 403 ? 16.173 -11.648 3.612 1.00 83.44 403 LEU A CA 1
ATOM 3114 C C . LEU A 1 403 ? 15.859 -10.198 3.215 1.00 83.44 403 LEU A C 1
ATOM 3116 O O . LEU A 1 403 ? 15.943 -9.282 4.034 1.00 83.44 403 LEU A O 1
ATOM 3120 N N . PHE A 1 404 ? 15.496 -9.989 1.953 1.00 83.06 404 PHE A N 1
ATOM 3121 C CA . PHE A 1 404 ? 15.141 -8.677 1.418 1.00 83.06 404 PHE A CA 1
ATOM 3122 C C . PHE A 1 404 ? 13.724 -8.249 1.844 1.00 83.06 404 PHE A C 1
ATOM 3124 O O . PHE A 1 404 ? 12.779 -9.025 1.714 1.00 83.06 404 PHE A O 1
ATOM 3131 N N . GLU A 1 405 ? 13.575 -7.000 2.300 1.00 83.75 405 GLU A N 1
ATOM 3132 C CA . GLU A 1 405 ? 12.306 -6.364 2.686 1.00 83.75 405 GLU A CA 1
ATOM 3133 C C . GLU A 1 405 ? 11.826 -5.417 1.562 1.00 83.75 405 GLU A C 1
ATOM 3135 O O . GLU A 1 405 ? 12.175 -4.226 1.535 1.00 83.75 405 GLU A O 1
ATOM 3140 N N . PRO A 1 406 ? 11.022 -5.914 0.601 1.00 77.12 406 PRO A N 1
ATOM 3141 C CA . PRO A 1 406 ? 10.628 -5.148 -0.578 1.00 77.12 406 PRO A CA 1
ATOM 3142 C C . PRO A 1 406 ? 9.717 -3.964 -0.232 1.00 77.12 406 PRO A C 1
ATOM 3144 O O . PRO A 1 406 ? 9.739 -2.952 -0.940 1.00 77.12 406 PRO A O 1
ATOM 3147 N N . THR A 1 407 ? 8.952 -4.052 0.861 1.00 72.88 407 THR A N 1
ATOM 3148 C CA . THR A 1 407 ? 7.995 -3.020 1.289 1.00 72.88 407 THR A CA 1
ATOM 3149 C C . THR A 1 407 ? 8.698 -1.713 1.644 1.00 72.88 407 THR A C 1
ATOM 3151 O O . THR A 1 407 ? 8.203 -0.630 1.326 1.00 72.88 407 THR A O 1
ATOM 3154 N N . ALA A 1 408 ? 9.883 -1.803 2.257 1.00 72.19 408 ALA A N 1
ATOM 3155 C CA . ALA A 1 408 ? 10.673 -0.640 2.644 1.00 72.19 408 ALA A CA 1
ATOM 3156 C C . ALA A 1 408 ? 11.160 0.156 1.423 1.00 72.19 408 ALA A C 1
ATOM 3158 O O . ALA A 1 408 ? 11.049 1.382 1.410 1.00 72.19 408 ALA A O 1
ATOM 3159 N N . VAL A 1 409 ? 11.630 -0.534 0.375 1.00 81.31 409 VAL A N 1
ATOM 3160 C CA . VAL A 1 409 ? 12.059 0.103 -0.884 1.00 81.31 409 VAL A CA 1
ATOM 3161 C C . VAL A 1 409 ? 10.882 0.784 -1.575 1.00 81.31 409 VAL A C 1
ATOM 3163 O O . VAL A 1 409 ? 10.992 1.947 -1.960 1.00 81.31 409 VAL A O 1
ATOM 3166 N N . LEU A 1 410 ? 9.740 0.097 -1.686 1.00 78.81 410 LEU A N 1
ATOM 3167 C CA . LEU A 1 410 ? 8.545 0.661 -2.316 1.00 78.81 410 LEU A CA 1
ATOM 3168 C C . LEU A 1 410 ? 8.065 1.919 -1.580 1.00 78.81 410 LEU A C 1
ATOM 3170 O O . LEU A 1 410 ? 7.792 2.936 -2.214 1.00 78.81 410 LEU A O 1
ATOM 3174 N N . SER A 1 411 ? 8.022 1.876 -0.246 1.00 74.94 411 SER A N 1
ATOM 3175 C CA . SER A 1 411 ? 7.635 3.025 0.578 1.00 74.94 411 SER A CA 1
ATOM 3176 C C . SER A 1 411 ? 8.568 4.220 0.386 1.00 74.94 411 SER A C 1
ATOM 3178 O O . SER A 1 411 ? 8.095 5.354 0.307 1.00 74.94 411 SER A O 1
ATOM 3180 N N . ASP A 1 412 ? 9.880 3.990 0.338 1.00 78.62 412 ASP A N 1
ATOM 3181 C CA . ASP A 1 412 ? 10.863 5.066 0.219 1.00 78.62 412 ASP A CA 1
ATOM 3182 C C . ASP A 1 412 ? 10.844 5.676 -1.197 1.00 78.62 412 ASP A C 1
ATOM 3184 O O . ASP A 1 412 ? 10.908 6.897 -1.346 1.00 78.62 412 ASP A O 1
ATOM 3188 N N . VAL A 1 413 ? 10.655 4.851 -2.233 1.00 79.94 413 VAL A N 1
ATOM 3189 C CA . VAL A 1 413 ? 10.484 5.284 -3.629 1.00 79.94 413 VAL A CA 1
ATOM 3190 C C . VAL A 1 413 ? 9.214 6.120 -3.813 1.00 79.94 413 VAL A C 1
ATOM 3192 O O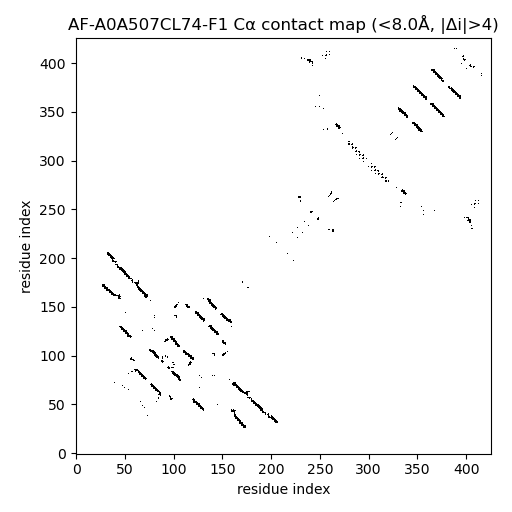 . VAL A 1 413 ? 9.277 7.244 -4.318 1.00 79.94 413 VAL A O 1
ATOM 3195 N N . VAL A 1 414 ? 8.064 5.602 -3.375 1.00 72.88 414 VAL A N 1
ATOM 3196 C CA . VAL A 1 414 ? 6.770 6.295 -3.489 1.00 72.88 414 VAL A CA 1
ATOM 3197 C C . VAL A 1 414 ? 6.772 7.581 -2.665 1.00 72.88 414 VAL A C 1
ATOM 3199 O O . VAL A 1 414 ? 6.274 8.607 -3.125 1.00 72.88 414 VAL A O 1
ATOM 3202 N N . GLY A 1 415 ? 7.396 7.571 -1.484 1.00 67.31 415 GLY A N 1
ATOM 3203 C CA . GLY A 1 415 ? 7.534 8.762 -0.649 1.00 67.31 415 GLY A CA 1
ATOM 3204 C C . GLY A 1 415 ? 8.267 9.910 -1.352 1.00 67.31 415 GLY A C 1
ATOM 3205 O O . GLY A 1 415 ? 7.863 11.066 -1.222 1.00 67.31 415 GLY A O 1
ATOM 3206 N N . VAL A 1 416 ? 9.311 9.620 -2.135 1.00 74.94 416 VAL A N 1
ATOM 3207 C CA . VAL A 1 416 ? 10.040 10.654 -2.894 1.00 74.94 416 VAL A CA 1
ATOM 3208 C C . VAL A 1 416 ? 9.209 11.199 -4.058 1.00 74.94 416 VAL A C 1
ATOM 3210 O O . VAL A 1 416 ? 9.218 12.412 -4.284 1.00 74.94 416 VAL A O 1
ATOM 3213 N N . LEU A 1 417 ? 8.468 10.334 -4.757 1.00 69.44 417 LEU A N 1
ATOM 3214 C CA . LEU A 1 417 ? 7.592 10.732 -5.864 1.00 69.44 417 LEU A CA 1
ATOM 3215 C C . LEU A 1 417 ? 6.394 11.573 -5.380 1.00 69.44 417 LEU A C 1
ATOM 3217 O O . LEU A 1 417 ? 6.105 12.617 -5.962 1.00 69.44 417 LEU A O 1
ATOM 3221 N N . ASN A 1 418 ? 5.747 11.178 -4.279 1.00 62.94 418 ASN A N 1
ATOM 3222 C CA . ASN A 1 418 ? 4.538 11.833 -3.758 1.00 62.94 418 ASN A CA 1
ATOM 3223 C C . ASN A 1 418 ? 4.819 13.156 -3.035 1.00 62.94 418 ASN A C 1
ATOM 3225 O O . ASN A 1 418 ? 4.023 14.092 -3.119 1.00 62.94 418 ASN A O 1
ATOM 3229 N N . ASN A 1 419 ? 5.999 13.310 -2.426 1.00 54.75 419 ASN A N 1
ATOM 3230 C CA . ASN A 1 419 ? 6.490 14.615 -1.960 1.00 54.75 419 ASN A CA 1
ATOM 3231 C C . ASN A 1 419 ? 6.803 15.583 -3.129 1.00 54.75 419 ASN A C 1
ATOM 3233 O O . ASN A 1 419 ? 7.411 16.638 -2.942 1.00 54.75 419 ASN A O 1
ATOM 3237 N N . GLY A 1 420 ? 6.437 15.213 -4.358 1.00 43.66 420 GLY A N 1
ATOM 3238 C CA . GLY A 1 420 ? 6.520 15.981 -5.587 1.00 43.66 420 GLY A CA 1
ATOM 3239 C C . GLY A 1 420 ? 5.326 16.886 -5.897 1.00 43.66 420 GLY A C 1
ATOM 3240 O O . GLY A 1 420 ? 5.323 17.450 -6.977 1.00 43.66 420 GLY A O 1
ATOM 3241 N N . ASN A 1 421 ? 4.359 17.132 -5.005 1.00 36.88 421 ASN A N 1
ATOM 3242 C CA . ASN A 1 421 ? 3.306 18.140 -5.264 1.00 36.88 421 ASN A CA 1
ATOM 3243 C C . ASN A 1 421 ? 3.813 19.606 -5.374 1.00 36.88 421 ASN A C 1
ATOM 3245 O O . ASN A 1 421 ? 3.021 20.519 -5.597 1.00 36.88 421 ASN A O 1
ATOM 3249 N N . GLU A 1 422 ? 5.128 19.839 -5.292 1.00 36.47 422 GLU A N 1
ATOM 3250 C CA . GLU A 1 422 ? 5.803 21.071 -5.743 1.00 36.47 422 GLU A CA 1
ATOM 3251 C C . GLU A 1 422 ? 6.261 21.037 -7.220 1.00 36.47 422 GLU A C 1
ATOM 3253 O O . GLU A 1 422 ? 6.771 22.031 -7.719 1.00 36.47 422 GLU A O 1
ATOM 3258 N N . PHE A 1 423 ? 6.054 19.942 -7.962 1.00 37.56 423 PHE A N 1
ATOM 3259 C CA . PHE A 1 423 ? 6.354 19.857 -9.403 1.00 37.56 423 PHE A CA 1
ATOM 3260 C C . PHE A 1 423 ? 5.310 20.538 -10.300 1.00 37.56 423 PHE A C 1
ATOM 3262 O O . PHE A 1 423 ? 5.546 20.745 -11.486 1.00 37.56 423 PHE A O 1
ATOM 3269 N N . HIS A 1 424 ? 4.152 20.918 -9.757 1.00 34.56 424 HIS A N 1
ATOM 3270 C CA . HIS A 1 424 ? 3.054 21.498 -10.538 1.00 34.56 424 HIS A CA 1
ATOM 3271 C C . HIS A 1 424 ? 2.585 22.871 -10.046 1.00 34.56 424 HIS A C 1
ATOM 3273 O O . HIS A 1 424 ? 1.547 23.355 -10.495 1.00 34.56 424 HIS A O 1
ATOM 3279 N N . ARG A 1 425 ? 3.341 23.525 -9.156 1.00 30.98 425 ARG A N 1
ATOM 3280 C CA . ARG A 1 425 ? 3.100 24.926 -8.790 1.00 30.98 425 ARG A CA 1
ATOM 3281 C C . ARG A 1 425 ? 4.250 25.801 -9.266 1.00 30.98 425 ARG A C 1
ATOM 3283 O O . ARG A 1 425 ? 5.161 26.087 -8.505 1.00 30.98 425 ARG A O 1
ATOM 3290 N N . ASP A 1 426 ? 4.145 26.205 -10.523 1.00 32.03 426 ASP A N 1
ATOM 3291 C CA . ASP A 1 426 ? 4.479 27.555 -10.982 1.00 32.03 426 ASP A CA 1
ATOM 3292 C C . ASP A 1 426 ? 3.372 28.014 -11.934 1.00 32.03 426 ASP A C 1
ATOM 3294 O O . ASP A 1 426 ? 3.113 27.279 -12.921 1.00 32.03 426 ASP A O 1
#

pLDDT: mean 77.22, std 20.97, range [23.78, 98.31]

Sequence (426 aa):
MNIFQQHKSTMDKFSLCVVVALLVARGRSDSWGGYVALGPSISTIVHSSTTLIPGAPPPQQNGKLFLWPGISNGTGHLIQSCLESWPDNAWCGGTAGQWCARASIFGEFGQLDGNASAVNADTPVKMEYTLEENQNTWTQIVTDASTGQVLSTLAHDSGPWMRGWGTGTECNDDCSPHVSTQIYTDTTITLASSDPAFGDTIVTRVTSKHPWQHLTSRTIMSKDAECSMYLESYKKSPVTVNPYNQAELKHTLDDAVRKAMVLDQKYTESHTHTDIKLFLGYVAAIAACGSSLYSYVKPFEESKLVLLAGVVIFSIFNVLSLAYIQYVEKEVIFVGVRKDPLNRDQPTNLQISSTLKSSKDQKGQVEYTLTFETSETKQNKTRAPLTKSITKNVGRYFHEDGLFEPTAVLSDVVGVLNNGNEFHRD

InterPro domains:
  IPR009582 Signal peptidase complex subunit 2 [PF06703] (248-414)
  IPR009582 Signal peptidase complex subunit 2 [PTHR13085] (234-417)

Radius of gyration: 33.18 Å; Cα contacts (8 Å, |Δi|>4): 779; chains: 1; bounding box: 85×66×133 Å

Mean predicted aligned error: 18.74 Å

Nearest PDB structures (foldseek):
  7p2q-assembly1_C  TM=8.193E-01  e=4.455E-07  Homo sapiens
  1gsl-assembly1_A  TM=4.313E-01  e=4.083E-03  Griffonia simplicifolia
  1avb-assembly1_B  TM=4.180E-01  e=1.730E-03  Phaseolus vulgaris
  1mm5-assembly1_A  TM=1.461E-01  e=1.417E+00  Escherichia coli

Foldseek 3Di:
DDDDDDDDDDDDDDDDDPPPPPPPPPAWDKDWAKKKKWDQFPFFFAKKKKWKLQAWDDQAKQAKKWKWKWWDLVPFKTWIKTWIDGNDPVQQPDDRRWTKIWTWMTGPVGIDIWRIHTDHNGFTKMWMWGQDPVQFKIKIWIARPVPRHTGTIDIDGDGRRGRMIMIITMTTRNIDGDDDDMDMPPIDTDGPDDGPCRVVRMDIDHDPPDPDDDDPPPPPDDDPPVPQVLVVVCVVPWDFDDPVDLVRLVVVLLVLLQSLCVRPVVWDWDCVLVVLLVVLQVQLVCLQVVLVVVCVVDPVVVSVVSNVVSVVSNVVSVVVSVVCQVPPCDQWSTWTWDQDPVNPADIKIKIKGKDWDQDPVDPPWIKIKIKIWIWGDDDPDGDHTDIDMDIDTSCQQAPPRRTGDSVSSSCVSVVRVVVCPVVPDD

Organism: NCBI:txid286115